Protein AF-0000000066304711 (afdb_homodimer)

Sequence (442 aa):
MTLNDKYPFTDEDQAIINSYKAVVDGVSALIGEHCEIVLHSLENIEHSAICIANGHNTNRQVGSPITDLALRSLRNMQSESVSKPYFTRAKGSVLMKSVTIAIRNKTQRIIGLLCININLDVPVSQFLQCFMLTEHTNETSSVNFANSVEDLVAQTIEKTIEEVNADRAVANNTKNRQIVLSLYEKGIFDIKDAINLVAERLDISRHTVYLYIRQIKQEQEMTLNDKYPFTDEDQAIINSYKAVVDGVSALIGEHCEIVLHSLENIEHSAICIANGHNTNRQVGSPITDLALRSLRNMQSESVSKPYFTRAKGSVLMKSVTIAIRNKTQRIIGLLCININLDVPVSQFLQCFMLTEHTNETSSVNFANSVEDLVAQTIEKTIEEVNADRAVANNTKNRQIVLSLYEKGIFDIKDAINLVAERLDISRHTVYLYIRQIKQEQE

Solvent-accessible surface area (backbone atoms only — not comparable to full-atom values): 23685 Å² total; per-residue (Å²): 120,49,63,73,54,91,65,76,78,48,71,61,50,50,32,41,57,58,32,47,52,30,53,38,52,32,53,28,63,50,61,23,79,51,28,28,27,39,36,28,39,47,85,38,51,56,46,8,24,69,42,66,28,43,31,76,83,78,67,53,51,70,44,36,27,62,32,54,55,57,42,23,48,59,61,68,37,77,86,50,38,46,52,74,64,43,37,32,29,46,88,79,66,43,39,27,46,30,30,44,23,43,32,36,48,83,86,66,46,74,50,28,36,40,36,41,35,36,54,65,73,55,59,66,68,67,59,50,51,58,74,50,84,44,84,90,53,65,64,65,40,78,49,54,84,42,91,31,50,68,50,38,51,52,49,49,51,53,51,42,48,51,54,54,70,67,35,83,85,54,52,82,92,45,42,68,55,52,41,50,51,53,40,51,64,39,34,46,68,29,39,88,67,34,58,58,53,52,19,59,76,69,70,50,52,59,65,56,54,51,50,48,52,51,51,51,54,61,69,73,102,121,48,62,74,54,89,65,76,78,48,72,61,52,48,32,40,59,58,33,47,53,30,51,37,54,32,52,27,63,51,59,23,79,52,30,26,27,39,35,28,39,48,85,38,51,56,47,8,25,71,40,65,30,44,32,76,84,78,67,53,52,70,46,34,28,60,33,57,54,58,41,23,47,58,62,68,39,75,87,51,37,46,52,73,64,44,36,32,29,43,89,79,66,42,39,26,46,29,32,44,24,41,32,36,47,83,87,67,46,73,49,28,37,42,36,41,34,36,55,65,74,55,59,65,68,67,61,50,51,58,75,50,84,43,84,89,53,66,64,65,41,76,50,54,84,43,90,30,48,69,49,39,53,52,51,50,50,53,51,43,49,52,53,54,71,68,34,83,87,54,51,82,92,45,41,67,54,52,41,51,50,52,39,52,65,40,34,47,67,28,40,87,66,34,57,59,53,51,17,60,75,69,71,48,51,57,66,54,54,51,50,48,52,52,51,52,52,59,69,74,104

pLDDT: mean 91.33, std 10.25, range [40.12, 98.81]

InterPro domains:
  IPR013559 YheO-like [PF08348] (12-132)
  IPR039445 Transcriptional regulator DauR-like, HTH domain [PF13309] (157-214)
  IPR039446 Transcriptional regulator DauR-like [PTHR35568] (5-220)

Organism: Haemophilus influenzae (strain ATCC 51907 / DSM 11121 / KW20 / Rd) (NCBI:txid71421)

Structure (mmCIF, N/CA/C/O backbone):
data_AF-0000000066304711-model_v1
#
loop_
_entity.id
_entity.type
_entity.pdbx_description
1 polymer 'Uncharacterized protein HI_0575'
#
loop_
_atom_site.group_PDB
_atom_site.id
_atom_site.type_symbol
_atom_site.label_atom_id
_atom_site.label_alt_id
_atom_site.label_comp_id
_atom_site.label_asym_id
_atom_site.label_entity_id
_atom_site.label_seq_id
_atom_site.pdbx_PDB_ins_code
_atom_site.Cartn_x
_atom_site.Cartn_y
_atom_site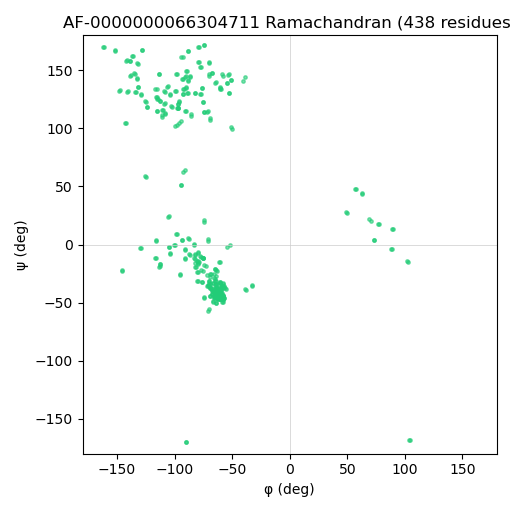.Cartn_z
_atom_site.occupancy
_atom_site.B_iso_or_equiv
_atom_site.auth_seq_id
_atom_site.auth_comp_id
_atom_site.auth_asym_id
_atom_site.auth_atom_id
_atom_site.pdbx_PDB_model_num
ATOM 1 N N . MET A 1 1 ? 13.43 -17.406 -15.805 1 40.12 1 MET A N 1
ATOM 2 C CA . MET A 1 1 ? 14.266 -16.828 -14.766 1 40.12 1 MET A CA 1
ATOM 3 C C . MET A 1 1 ? 14.141 -17.594 -13.461 1 40.12 1 MET A C 1
ATOM 5 O O . MET A 1 1 ? 13.031 -17.891 -13.008 1 40.12 1 MET A O 1
ATOM 9 N N . THR A 1 2 ? 15.047 -18.484 -13.195 1 49.84 2 THR A N 1
ATOM 10 C CA . THR A 1 2 ? 15.008 -19.234 -11.938 1 49.84 2 THR A CA 1
ATOM 11 C C . THR A 1 2 ? 14.883 -18.266 -10.75 1 49.84 2 THR A C 1
ATOM 13 O O . THR A 1 2 ? 15.602 -17.266 -10.68 1 49.84 2 THR A O 1
ATOM 16 N N . LEU A 1 3 ? 13.656 -18.109 -10.195 1 54.16 3 LEU A N 1
ATOM 17 C CA . LEU A 1 3 ? 13.414 -17.281 -9.016 1 54.16 3 LEU A CA 1
ATOM 18 C C . LEU A 1 3 ? 14.609 -17.312 -8.07 1 54.16 3 LEU A C 1
ATOM 20 O O . LEU A 1 3 ? 14.805 -16.391 -7.277 1 54.16 3 LEU A O 1
ATOM 24 N N . ASN A 1 4 ? 15.234 -18.484 -8.016 1 50.94 4 ASN A N 1
ATOM 25 C CA . ASN A 1 4 ? 16.422 -18.516 -7.168 1 50.94 4 ASN A CA 1
ATOM 26 C C . ASN A 1 4 ? 17.609 -17.797 -7.828 1 50.94 4 ASN A C 1
ATOM 28 O O . ASN A 1 4 ? 18.594 -18.438 -8.188 1 50.94 4 ASN A O 1
ATOM 32 N N . ASP A 1 5 ? 17.219 -16.953 -8.797 1 53.22 5 ASP A N 1
ATOM 33 C CA . ASP A 1 5 ? 18.344 -16.312 -9.461 1 53.22 5 ASP A CA 1
ATOM 34 C C . ASP A 1 5 ? 19.438 -15.953 -8.461 1 53.22 5 ASP A C 1
ATOM 36 O O . ASP A 1 5 ? 19.156 -15.625 -7.305 1 53.22 5 ASP A O 1
ATOM 40 N N . LYS A 1 6 ? 20.781 -16.062 -8.852 1 57.41 6 LYS A N 1
ATOM 41 C CA . LYS A 1 6 ? 22.188 -16 -8.5 1 57.41 6 LYS A CA 1
ATOM 42 C C . LYS A 1 6 ? 22.547 -14.664 -7.855 1 57.41 6 LYS A C 1
ATOM 44 O O . LYS A 1 6 ? 23.672 -14.477 -7.375 1 57.41 6 LYS A O 1
ATOM 49 N N . TYR A 1 7 ? 21.484 -13.719 -7.758 1 71.81 7 TYR A N 1
ATOM 50 C CA . TYR A 1 7 ? 22.109 -12.492 -7.27 1 71.81 7 TYR A CA 1
ATOM 51 C C . TYR A 1 7 ? 21.578 -12.125 -5.887 1 71.81 7 TYR A C 1
ATOM 53 O O . TYR A 1 7 ? 20.359 -11.977 -5.703 1 71.81 7 TYR A O 1
ATOM 61 N N . PRO A 1 8 ? 22.375 -12.164 -4.984 1 87.38 8 PRO A N 1
ATOM 62 C CA . PRO A 1 8 ? 22.016 -11.75 -3.627 1 87.38 8 PRO A CA 1
ATOM 63 C C . PRO A 1 8 ? 21.406 -10.352 -3.576 1 87.38 8 PRO A C 1
ATOM 65 O O . PRO A 1 8 ? 21.656 -9.531 -4.461 1 87.38 8 PRO A O 1
ATOM 68 N N . PHE A 1 9 ? 20.5 -10.133 -2.676 1 94.25 9 PHE A N 1
ATOM 69 C CA . PHE A 1 9 ? 19.906 -8.82 -2.486 1 94.25 9 PHE A CA 1
ATOM 70 C C . PHE A 1 9 ? 20.969 -7.797 -2.098 1 94.25 9 PHE A C 1
ATOM 72 O O . PHE A 1 9 ? 21.859 -8.094 -1.304 1 94.25 9 PHE A O 1
ATOM 79 N N . THR A 1 10 ? 20.875 -6.707 -2.752 1 94.5 10 THR A N 1
ATOM 80 C CA . THR A 1 10 ? 21.719 -5.578 -2.359 1 94.5 10 THR A CA 1
ATOM 81 C C . THR A 1 10 ? 21.125 -4.871 -1.142 1 94.5 10 THR A C 1
ATOM 83 O O . THR A 1 10 ? 20 -5.164 -0.725 1 94.5 10 THR A O 1
ATOM 86 N N . ASP A 1 11 ? 21.891 -3.957 -0.567 1 94.75 11 ASP A N 1
ATOM 87 C CA . ASP A 1 11 ? 21.391 -3.125 0.522 1 94.75 11 ASP A CA 1
ATOM 88 C C . ASP A 1 11 ? 20.188 -2.301 0.072 1 94.75 11 ASP A C 1
ATOM 90 O O . ASP A 1 11 ? 19.25 -2.078 0.849 1 94.75 11 ASP A O 1
ATOM 94 N N . GLU A 1 12 ? 20.297 -1.89 -1.133 1 95.94 12 GLU A N 1
ATOM 95 C CA . GLU A 1 12 ? 19.188 -1.127 -1.698 1 95.94 12 GLU A CA 1
ATOM 96 C C . GLU A 1 12 ? 17.922 -1.977 -1.786 1 95.94 12 GLU A C 1
ATOM 98 O O . GLU A 1 12 ? 16.828 -1.513 -1.444 1 95.94 12 GLU A O 1
ATOM 103 N N . ASP A 1 13 ? 18.109 -3.197 -2.236 1 97.5 13 ASP A N 1
ATOM 104 C CA . ASP A 1 13 ? 16.969 -4.109 -2.299 1 97.5 13 ASP A CA 1
ATOM 105 C C . ASP A 1 13 ? 16.344 -4.293 -0.923 1 97.5 13 ASP A C 1
ATOM 107 O O . ASP A 1 13 ? 15.109 -4.238 -0.786 1 97.5 13 ASP A O 1
ATOM 111 N N . GLN A 1 14 ? 17.203 -4.449 0.02 1 97 14 GLN A N 1
ATOM 112 C CA . GLN A 1 14 ? 16.75 -4.656 1.388 1 97 14 GLN A CA 1
ATOM 113 C C . GLN A 1 14 ? 16.016 -3.418 1.914 1 97 14 GLN A C 1
ATOM 115 O O . GLN A 1 14 ? 14.992 -3.531 2.582 1 97 14 GLN A O 1
ATOM 120 N N . ALA A 1 15 ? 16.547 -2.264 1.597 1 97.56 15 ALA A N 1
ATOM 121 C CA . ALA A 1 15 ? 15.938 -1.012 2.037 1 97.56 15 ALA A CA 1
ATOM 122 C C . ALA A 1 15 ? 14.555 -0.833 1.426 1 97.56 15 ALA A C 1
ATOM 124 O O . ALA A 1 15 ? 13.617 -0.399 2.105 1 97.56 15 ALA A O 1
ATOM 125 N N . ILE A 1 16 ? 14.453 -1.199 0.186 1 98.38 16 ILE A N 1
ATOM 126 C CA . ILE A 1 16 ? 13.172 -1.083 -0.502 1 98.38 16 ILE A CA 1
ATOM 127 C C . ILE A 1 16 ? 12.148 -2.004 0.156 1 98.38 16 ILE A C 1
ATOM 129 O O . ILE A 1 16 ? 11.07 -1.558 0.563 1 98.38 16 ILE A O 1
ATOM 133 N N . ILE A 1 17 ? 12.484 -3.227 0.343 1 98.25 17 ILE A N 1
ATOM 134 C CA . ILE A 1 17 ? 11.555 -4.211 0.887 1 98.25 17 ILE A CA 1
ATOM 135 C C . ILE A 1 17 ? 11.164 -3.816 2.309 1 98.25 17 ILE A C 1
ATOM 137 O O . ILE A 1 17 ? 9.984 -3.865 2.67 1 98.25 17 ILE A O 1
ATOM 141 N N . ASN A 1 18 ? 12.109 -3.387 3.08 1 97.88 18 ASN A N 1
ATOM 142 C CA . ASN A 1 18 ? 11.852 -3.031 4.469 1 97.88 18 ASN A CA 1
ATOM 143 C C . ASN A 1 18 ? 10.906 -1.84 4.578 1 97.88 18 ASN A C 1
ATOM 145 O O . ASN A 1 18 ? 10.109 -1.758 5.512 1 97.88 18 ASN A O 1
ATOM 149 N N . SER A 1 19 ? 11.008 -0.963 3.65 1 98.19 19 SER A N 1
ATOM 150 C CA . SER A 1 19 ? 10.148 0.217 3.684 1 98.19 19 SER A CA 1
ATOM 151 C C . SER A 1 19 ? 8.68 -0.163 3.525 1 98.19 19 SER A C 1
ATOM 153 O O . SER A 1 19 ? 7.797 0.565 3.979 1 98.19 19 SER A O 1
ATOM 155 N N . TYR A 1 20 ? 8.375 -1.339 2.963 1 98.75 20 TYR A N 1
ATOM 156 C CA . TYR A 1 20 ? 7.008 -1.757 2.668 1 98.75 20 TYR A CA 1
ATOM 157 C C . TYR A 1 20 ? 6.316 -2.279 3.92 1 98.75 20 TYR A C 1
ATOM 159 O O . TYR A 1 20 ? 5.098 -2.453 3.936 1 98.75 20 TYR A O 1
ATOM 167 N N . LYS A 1 21 ? 7.078 -2.551 4.973 1 98.5 21 LYS A N 1
ATOM 168 C CA . LYS A 1 21 ? 6.461 -3.01 6.215 1 98.5 21 LYS A CA 1
ATOM 169 C C . LYS A 1 21 ? 5.441 -1.994 6.727 1 98.5 21 LYS A C 1
ATOM 171 O O . LYS A 1 21 ? 4.402 -2.371 7.273 1 98.5 21 LYS A O 1
ATOM 176 N N . ALA A 1 22 ? 5.75 -0.772 6.48 1 98.12 22 ALA A N 1
ATOM 177 C CA . ALA A 1 22 ? 4.836 0.286 6.895 1 98.12 22 ALA A CA 1
ATOM 178 C C . ALA A 1 22 ? 3.527 0.217 6.109 1 98.12 22 ALA A C 1
ATOM 180 O O . ALA A 1 22 ? 2.463 0.55 6.637 1 98.12 22 ALA A O 1
ATOM 181 N N . VAL A 1 23 ? 3.576 -0.198 4.852 1 98.69 23 VAL A N 1
ATOM 182 C CA . VAL A 1 23 ? 2.379 -0.349 4.035 1 98.69 23 VAL A CA 1
ATOM 183 C C . VAL A 1 23 ? 1.493 -1.45 4.609 1 98.69 23 VAL A C 1
ATOM 185 O O . VAL A 1 23 ? 0.274 -1.289 4.707 1 98.69 23 VAL A O 1
ATOM 188 N N . VAL A 1 24 ? 2.109 -2.527 5.031 1 98.75 24 VAL A N 1
ATOM 189 C CA . VAL A 1 24 ? 1.38 -3.637 5.637 1 98.75 24 VAL A CA 1
ATOM 190 C C . VAL A 1 24 ? 0.596 -3.139 6.848 1 98.75 24 VAL A C 1
ATOM 192 O O . VAL A 1 24 ? -0.611 -3.369 6.953 1 98.75 24 VAL A O 1
ATOM 195 N N . ASP A 1 25 ? 1.233 -2.379 7.66 1 97.81 25 ASP A N 1
ATOM 196 C CA . ASP A 1 25 ? 0.61 -1.866 8.875 1 97.81 25 ASP A CA 1
ATOM 197 C C . ASP A 1 25 ? -0.479 -0.848 8.547 1 97.81 25 ASP A C 1
ATOM 199 O O . ASP A 1 25 ? -1.572 -0.895 9.109 1 97.81 25 ASP A O 1
ATOM 203 N N . GLY A 1 26 ? -0.168 0.021 7.652 1 97.88 26 GLY A N 1
ATOM 204 C CA . GLY A 1 26 ? -1.079 1.111 7.344 1 97.88 26 GLY A CA 1
ATOM 205 C C . GLY A 1 26 ? -2.371 0.646 6.699 1 97.88 26 GLY A C 1
ATOM 206 O O . GLY A 1 26 ? -3.459 1.043 7.121 1 97.88 26 GLY A O 1
ATOM 207 N N . VAL A 1 27 ? -2.246 -0.171 5.707 1 97.81 27 VAL A N 1
ATOM 208 C CA . VAL A 1 27 ? -3.426 -0.655 5 1 97.81 27 VAL A CA 1
ATOM 209 C C . VAL A 1 27 ? -4.277 -1.511 5.934 1 97.81 27 VAL A C 1
ATOM 211 O O . VAL A 1 27 ? -5.508 -1.413 5.93 1 97.81 27 VAL A O 1
ATOM 214 N N . SER A 1 28 ? -3.615 -2.33 6.703 1 97.06 28 SER A N 1
ATOM 215 C CA . SER A 1 28 ? -4.348 -3.15 7.66 1 97.06 28 SER A CA 1
ATOM 216 C C . SER A 1 28 ? -5.117 -2.287 8.656 1 97.06 28 SER A C 1
ATOM 218 O O . SER A 1 28 ? -6.254 -2.604 9.008 1 97.06 28 SER A O 1
ATOM 220 N N . ALA A 1 29 ? -4.473 -1.232 9.148 1 95.31 29 ALA A N 1
ATOM 221 C CA . ALA A 1 29 ? -5.129 -0.329 10.086 1 95.31 29 ALA A CA 1
ATOM 222 C C . ALA A 1 29 ? -6.344 0.34 9.445 1 95.31 29 ALA A C 1
ATOM 224 O O . ALA A 1 29 ? -7.379 0.513 10.086 1 95.31 29 ALA A O 1
ATOM 225 N N . LEU A 1 30 ? -6.25 0.676 8.219 1 96.12 30 LEU A N 1
ATOM 226 C CA . LEU A 1 30 ? -7.277 1.43 7.512 1 96.12 30 LEU A CA 1
ATOM 227 C C . LEU A 1 30 ? -8.484 0.546 7.199 1 96.12 30 LEU A C 1
ATOM 229 O O . LEU A 1 30 ? -9.625 0.962 7.391 1 96.12 30 LEU A O 1
ATOM 233 N N . ILE A 1 31 ? -8.211 -0.679 6.688 1 94.75 31 ILE A N 1
ATOM 234 C CA . ILE A 1 31 ? -9.281 -1.51 6.152 1 94.75 31 ILE A CA 1
ATOM 235 C C . ILE A 1 31 ? -9.773 -2.475 7.227 1 94.75 31 ILE A C 1
ATOM 237 O O . ILE A 1 31 ? -10.898 -2.965 7.156 1 94.75 31 ILE A O 1
ATOM 241 N N . GLY A 1 32 ? -8.883 -2.793 8.195 1 94.38 32 GLY A N 1
ATOM 242 C CA . GLY A 1 32 ? -9.352 -3.559 9.336 1 94.38 32 GLY A CA 1
ATOM 243 C C . GLY A 1 32 ? -8.945 -5.02 9.289 1 94.38 32 GLY A C 1
ATOM 244 O O . GLY A 1 32 ? -8.164 -5.422 8.422 1 94.38 32 GLY A O 1
ATOM 245 N N . GLU A 1 33 ? -9.516 -5.812 10.148 1 95.94 33 GLU A N 1
ATOM 246 C CA . GLU A 1 33 ? -9.047 -7.16 10.461 1 95.94 33 GLU A CA 1
ATOM 247 C C . GLU A 1 33 ? -9.398 -8.141 9.344 1 95.94 33 GLU A C 1
ATOM 249 O O . GLU A 1 33 ? -8.875 -9.25 9.297 1 95.94 33 GLU A O 1
ATOM 254 N N . HIS A 1 34 ? -10.203 -7.789 8.422 1 95.5 34 HIS A N 1
ATOM 255 C CA . HIS A 1 34 ? -10.617 -8.688 7.348 1 95.5 34 HIS A CA 1
ATOM 256 C C . HIS A 1 34 ? -9.812 -8.43 6.082 1 95.5 34 HIS A C 1
ATOM 258 O O . HIS A 1 34 ? -10.117 -8.992 5.023 1 95.5 34 HIS A O 1
ATOM 264 N N . CYS A 1 35 ? -8.859 -7.672 6.191 1 96.44 35 CYS A N 1
ATOM 265 C CA . CYS A 1 35 ? -7.895 -7.457 5.117 1 96.44 35 CYS A CA 1
ATOM 266 C C . CYS A 1 35 ? -6.535 -8.047 5.48 1 96.44 35 CYS A C 1
ATOM 268 O O . CYS A 1 35 ? -5.871 -7.562 6.398 1 96.44 35 CYS A O 1
ATOM 270 N N . GLU A 1 36 ? -6.18 -9.062 4.809 1 97.69 36 GLU A N 1
ATOM 271 C CA . GLU A 1 36 ? -4.871 -9.68 4.996 1 97.69 36 GLU A CA 1
ATOM 272 C C . GLU A 1 36 ? -3.846 -9.102 4.023 1 97.69 36 GLU A C 1
ATOM 274 O O . GLU A 1 36 ? -4.121 -8.961 2.83 1 97.69 36 GLU A O 1
ATOM 279 N N . ILE A 1 37 ? -2.721 -8.797 4.559 1 98.69 37 ILE A N 1
ATOM 280 C CA . ILE A 1 37 ? -1.632 -8.281 3.732 1 98.69 37 ILE A CA 1
ATOM 281 C C . ILE A 1 37 ? -0.355 -9.07 4.012 1 98.69 37 ILE A C 1
ATOM 283 O O . ILE A 1 37 ? 0.036 -9.242 5.172 1 98.69 37 ILE A O 1
ATOM 287 N N . VAL A 1 38 ? 0.274 -9.539 3.006 1 98.62 38 VAL A N 1
ATOM 288 C CA . VAL A 1 38 ? 1.502 -10.32 3.135 1 98.62 38 VAL A CA 1
ATOM 289 C C . VAL A 1 38 ? 2.604 -9.695 2.283 1 98.62 38 VAL A C 1
ATOM 291 O O . VAL A 1 38 ? 2.416 -9.461 1.085 1 98.62 38 VAL A O 1
ATOM 294 N N . LEU A 1 39 ? 3.688 -9.375 2.906 1 98.81 39 LEU A N 1
ATOM 295 C CA . LEU A 1 39 ? 4.887 -8.914 2.219 1 98.81 39 LEU A CA 1
ATOM 296 C C . LEU A 1 39 ? 5.879 -10.055 2.023 1 98.81 39 LEU A C 1
ATOM 298 O O . LEU A 1 39 ? 6.355 -10.641 2.996 1 98.81 39 LEU A O 1
ATOM 302 N N . HIS A 1 40 ? 6.137 -10.359 0.767 1 98.06 40 HIS A N 1
ATOM 303 C CA . HIS A 1 40 ? 7.078 -11.422 0.422 1 98.06 40 HIS A CA 1
ATOM 304 C C . HIS A 1 40 ? 8.406 -10.844 -0.046 1 98.06 40 HIS A C 1
ATOM 306 O O . HIS A 1 40 ? 8.445 -9.977 -0.917 1 98.06 40 HIS A O 1
ATOM 312 N N . SER A 1 41 ? 9.477 -11.32 0.53 1 97.69 41 SER A N 1
ATOM 313 C CA . SER A 1 41 ? 10.805 -11.133 -0.047 1 97.69 41 SER A CA 1
ATOM 314 C C . SER A 1 41 ? 11.195 -12.312 -0.937 1 97.69 41 SER A C 1
ATOM 316 O O . SER A 1 41 ? 11.102 -13.469 -0.521 1 97.69 41 SER A O 1
ATOM 318 N N . LEU A 1 42 ? 11.625 -12.016 -2.129 1 94.88 42 LEU A N 1
ATOM 319 C CA . LEU A 1 42 ? 11.977 -13.086 -3.053 1 94.88 42 LEU A CA 1
ATOM 320 C C . LEU A 1 42 ? 13.43 -13.508 -2.869 1 94.88 42 LEU A C 1
ATOM 322 O O . LEU A 1 42 ? 13.945 -14.32 -3.635 1 94.88 42 LEU A O 1
ATOM 326 N N . GLU A 1 43 ? 14.047 -12.922 -1.878 1 93.88 43 GLU A N 1
ATOM 327 C CA . GLU A 1 43 ? 15.383 -13.383 -1.515 1 93.88 43 GLU A CA 1
ATOM 328 C C . GLU A 1 43 ? 15.367 -14.852 -1.092 1 93.88 43 GLU A C 1
ATOM 330 O O . GLU A 1 43 ? 16.344 -15.57 -1.294 1 93.88 43 GLU A O 1
ATOM 335 N N . ASN A 1 44 ? 14.312 -15.25 -0.497 1 92.94 44 ASN A N 1
ATOM 336 C CA . ASN A 1 44 ? 14.094 -16.625 -0.066 1 92.94 44 ASN A CA 1
ATOM 337 C C . ASN A 1 44 ? 12.633 -17.047 -0.251 1 92.94 44 ASN A C 1
ATOM 339 O O . ASN A 1 44 ? 11.789 -16.75 0.588 1 92.94 44 ASN A O 1
ATOM 343 N N . ILE A 1 45 ? 12.32 -17.812 -1.202 1 91.81 45 ILE A N 1
ATOM 344 C CA . ILE A 1 45 ? 10.945 -18.156 -1.554 1 91.81 45 ILE A CA 1
ATOM 345 C C . ILE A 1 45 ? 10.383 -19.156 -0.554 1 91.81 45 ILE A C 1
ATOM 347 O O . ILE A 1 45 ? 9.164 -19.328 -0.437 1 91.81 45 ILE A O 1
ATOM 351 N N . GLU A 1 46 ? 11.328 -19.922 0.154 1 92.62 46 GLU A N 1
ATOM 352 C CA . GLU A 1 46 ? 10.93 -20.891 1.163 1 92.62 46 GLU A CA 1
ATOM 353 C C . GLU A 1 46 ? 10.359 -20.203 2.402 1 92.62 46 GLU A C 1
ATOM 355 O O . GLU A 1 46 ? 9.5 -20.766 3.086 1 92.62 46 GLU A O 1
ATOM 360 N N . HIS A 1 47 ? 10.961 -19.125 2.684 1 95.88 47 HIS A N 1
ATOM 361 C CA . HIS A 1 47 ? 10.523 -18.297 3.795 1 95.88 47 HIS A CA 1
ATOM 362 C C . HIS A 1 47 ? 10.242 -16.859 3.338 1 95.88 47 HIS A C 1
ATOM 364 O O . HIS A 1 47 ? 10.766 -15.906 3.924 1 95.88 47 HIS A O 1
ATOM 370 N N . SER A 1 48 ? 9.305 -16.812 2.371 1 96.56 48 SER A N 1
ATOM 371 C CA . SER A 1 48 ? 9.18 -15.562 1.633 1 96.56 48 SER A CA 1
ATOM 372 C C . SER A 1 48 ? 8.367 -14.539 2.418 1 96.56 48 SER A C 1
ATOM 374 O O . SER A 1 48 ? 8.578 -13.336 2.277 1 96.56 48 SER A O 1
ATOM 376 N N . ALA A 1 49 ? 7.379 -14.969 3.258 1 98.31 49 ALA A N 1
ATOM 377 C CA . ALA A 1 49 ? 6.57 -14.023 4.023 1 98.31 49 ALA A CA 1
ATOM 378 C C . ALA A 1 49 ? 7.391 -13.383 5.137 1 98.31 49 ALA A C 1
ATOM 380 O O . ALA A 1 49 ? 7.781 -14.055 6.098 1 98.31 49 ALA A O 1
ATOM 381 N N . ILE A 1 50 ? 7.617 -12.117 5.07 1 98.56 50 ILE A N 1
ATOM 382 C CA . ILE A 1 50 ? 8.5 -11.492 6.047 1 98.56 50 ILE A CA 1
ATOM 383 C C . ILE A 1 50 ? 7.707 -10.539 6.934 1 98.56 50 ILE A C 1
ATOM 385 O O . ILE A 1 50 ? 8.195 -10.094 7.977 1 98.56 50 ILE A O 1
ATOM 389 N N . CYS A 1 51 ? 6.578 -10.125 6.531 1 98.69 51 CYS A N 1
ATOM 390 C CA . CYS A 1 51 ? 5.652 -9.281 7.281 1 98.69 51 CYS A CA 1
ATOM 391 C C . CYS A 1 51 ? 4.207 -9.609 6.922 1 98.69 51 CYS A C 1
ATOM 393 O O . CYS A 1 51 ? 3.879 -9.781 5.75 1 98.69 51 CYS A O 1
ATOM 395 N N . ILE A 1 52 ? 3.371 -9.766 7.949 1 98.62 52 ILE A N 1
ATOM 396 C CA . ILE A 1 52 ? 1.982 -10.141 7.707 1 98.62 52 ILE A CA 1
ATOM 397 C C . ILE A 1 52 ? 1.069 -9.391 8.672 1 98.62 52 ILE A C 1
ATOM 399 O O . ILE A 1 52 ? 1.381 -9.266 9.859 1 98.62 52 ILE A O 1
ATOM 403 N N . ALA A 1 53 ? 0.053 -8.812 8.125 1 98.5 53 ALA A N 1
ATOM 404 C CA . ALA A 1 53 ? -1.066 -8.328 8.922 1 98.5 53 ALA A CA 1
ATOM 405 C C . ALA A 1 53 ? -2.307 -9.188 8.719 1 98.5 53 ALA A C 1
ATOM 407 O O . ALA A 1 53 ? -2.623 -9.578 7.59 1 98.5 53 ALA A O 1
ATOM 408 N N . ASN A 1 54 ? -2.957 -9.602 9.844 1 97.44 54 ASN A N 1
ATOM 409 C CA . ASN A 1 54 ? -4.203 -10.359 9.836 1 97.44 54 ASN A CA 1
ATOM 410 C C . ASN A 1 54 ? -4.027 -11.727 9.172 1 97.44 54 ASN A C 1
ATOM 412 O O . ASN A 1 54 ? -4.863 -12.141 8.367 1 97.44 54 ASN A O 1
ATOM 416 N N . GLY A 1 55 ? -2.969 -12.352 9.523 1 96.38 55 GLY A N 1
ATOM 417 C CA . GLY A 1 55 ? -2.65 -13.664 8.977 1 96.38 55 GLY A CA 1
ATOM 418 C C . GLY A 1 55 ? -3.697 -14.711 9.297 1 96.38 55 GLY A C 1
ATOM 419 O O . GLY A 1 55 ? -3.75 -15.758 8.656 1 96.38 55 GLY A O 1
ATOM 420 N N . HIS A 1 56 ? -4.578 -14.43 10.25 1 94.56 56 HIS A N 1
ATOM 421 C CA . HIS A 1 56 ? -5.602 -15.375 10.68 1 94.56 56 HIS A CA 1
ATOM 422 C C . HIS A 1 56 ? -6.574 -15.688 9.547 1 94.56 56 HIS A C 1
ATOM 424 O O . HIS A 1 56 ? -7.25 -16.719 9.57 1 94.56 56 HIS A O 1
ATOM 430 N N . ASN A 1 57 ? -6.719 -14.859 8.562 1 94.5 57 ASN A N 1
ATOM 431 C CA . ASN A 1 57 ? -7.641 -15.086 7.457 1 94.5 57 ASN A CA 1
ATOM 432 C C . ASN A 1 57 ? -7.234 -16.312 6.633 1 94.5 57 ASN A C 1
ATOM 434 O O . ASN A 1 57 ? -8.086 -16.953 6.016 1 94.5 57 ASN A O 1
ATOM 438 N N . THR A 1 58 ? -5.934 -16.641 6.57 1 93.62 58 THR A N 1
ATOM 439 C CA . THR A 1 58 ? -5.445 -17.781 5.801 1 93.62 58 THR A CA 1
ATOM 440 C C . THR A 1 58 ? -4.543 -18.672 6.656 1 93.62 58 THR A C 1
ATOM 442 O O . THR A 1 58 ? -4.008 -19.672 6.172 1 93.62 58 THR A O 1
ATOM 445 N N . ASN A 1 59 ? -4.301 -18.25 7.902 1 92.94 59 ASN A N 1
ATOM 446 C CA . ASN A 1 59 ? -3.445 -18.938 8.859 1 92.94 59 ASN A CA 1
ATOM 447 C C . ASN A 1 59 ? -1.977 -18.875 8.445 1 92.94 59 ASN A C 1
ATOM 449 O O . ASN A 1 59 ? -1.198 -19.781 8.766 1 92.94 59 ASN A O 1
ATOM 453 N N . ARG A 1 60 ? -1.62 -17.969 7.676 1 94.81 60 ARG A N 1
ATOM 454 C CA . ARG A 1 60 ? -0.217 -17.734 7.348 1 94.81 60 ARG A CA 1
ATOM 455 C C . ARG A 1 60 ? 0.497 -17 8.477 1 94.81 60 ARG A C 1
ATOM 457 O O . ARG A 1 60 ? -0.137 -16.297 9.258 1 94.81 60 ARG A O 1
ATOM 464 N N . GLN A 1 61 ? 1.801 -17.234 8.539 1 97.12 61 GLN A N 1
ATOM 465 C CA . GLN A 1 61 ? 2.68 -16.562 9.484 1 97.12 61 GLN A CA 1
ATOM 466 C C . GLN A 1 61 ? 3.984 -16.141 8.82 1 97.12 61 GLN A C 1
ATOM 468 O O . GLN A 1 61 ? 4.312 -16.609 7.727 1 97.12 61 GLN A O 1
ATOM 473 N N . VAL A 1 62 ? 4.68 -15.227 9.469 1 98.12 62 VAL A N 1
ATOM 474 C CA . VAL A 1 62 ? 6.008 -14.867 8.977 1 98.12 62 VAL A CA 1
ATOM 475 C C . VAL A 1 62 ? 6.855 -16.125 8.812 1 98.12 62 VAL A C 1
ATOM 477 O O . VAL A 1 62 ? 6.855 -17 9.68 1 98.12 62 VAL A O 1
ATOM 480 N N . GLY A 1 63 ? 7.461 -16.25 7.688 1 97.38 63 GLY A N 1
ATOM 481 C CA . GLY A 1 63 ? 8.234 -17.438 7.367 1 97.38 63 GLY A CA 1
ATOM 482 C C . GLY A 1 63 ? 7.496 -18.391 6.445 1 97.38 63 GLY A C 1
ATOM 483 O O . GLY A 1 63 ? 8.102 -19.312 5.895 1 97.38 63 GLY A O 1
ATOM 484 N N . SER A 1 64 ? 6.184 -18.203 6.289 1 96.69 64 SER A N 1
ATOM 485 C CA . SER A 1 64 ? 5.438 -19.047 5.355 1 96.69 64 SER A CA 1
ATOM 486 C C . SER A 1 64 ? 5.996 -18.938 3.943 1 96.69 64 SER A C 1
ATOM 488 O O . SER A 1 64 ? 6.461 -17.875 3.535 1 96.69 64 SER A O 1
ATOM 490 N N . PRO A 1 65 ? 5.941 -20.047 3.174 1 95.94 65 PRO A N 1
ATOM 491 C CA . PRO A 1 65 ? 6.441 -20.016 1.796 1 95.94 65 PRO A CA 1
ATOM 492 C C . PRO A 1 65 ? 5.496 -19.281 0.843 1 95.94 65 PRO A C 1
ATOM 494 O O . PRO A 1 65 ? 4.371 -18.953 1.22 1 95.94 65 PRO A O 1
ATOM 497 N N . ILE A 1 66 ? 5.961 -19.078 -0.35 1 94.75 66 ILE A N 1
ATOM 498 C CA . ILE A 1 66 ? 5.152 -18.5 -1.417 1 94.75 66 ILE A CA 1
ATOM 499 C C . ILE A 1 66 ? 4.051 -19.469 -1.822 1 94.75 66 ILE A C 1
ATOM 501 O O . ILE A 1 66 ? 4.203 -20.688 -1.677 1 94.75 66 ILE A O 1
ATOM 505 N N . THR A 1 67 ? 2.959 -18.984 -2.213 1 93.81 67 THR A N 1
ATOM 506 C CA . THR A 1 67 ? 1.854 -19.812 -2.678 1 93.81 67 THR A CA 1
ATOM 507 C C . THR A 1 67 ? 1.97 -20.078 -4.176 1 93.81 67 THR A C 1
ATOM 509 O O . THR A 1 67 ? 2.75 -19.422 -4.871 1 93.81 67 THR A O 1
ATOM 512 N N . ASP A 1 68 ? 1.168 -21.062 -4.621 1 92.06 68 ASP A N 1
ATOM 513 C CA . ASP A 1 68 ? 1.117 -21.359 -6.051 1 92.06 68 ASP A CA 1
ATOM 514 C C . ASP A 1 68 ? 0.617 -20.156 -6.84 1 92.06 68 ASP A C 1
ATOM 516 O O . ASP A 1 68 ? 1.146 -19.844 -7.91 1 92.06 68 ASP A O 1
ATOM 520 N N . LEU A 1 69 ? -0.375 -19.438 -6.32 1 91 69 LEU A N 1
ATOM 521 C CA . LEU A 1 69 ? -0.933 -18.281 -7.012 1 91 69 LEU A CA 1
ATOM 522 C C . LEU A 1 69 ? 0.083 -17.141 -7.078 1 91 69 LEU A C 1
ATOM 524 O O . LEU A 1 69 ? 0.208 -16.484 -8.109 1 91 69 LEU A O 1
ATOM 528 N N . ALA A 1 70 ? 0.779 -16.906 -5.996 1 92.75 70 ALA A N 1
ATOM 529 C CA . ALA A 1 70 ? 1.818 -15.883 -5.996 1 92.75 70 ALA A CA 1
ATOM 530 C C . ALA A 1 70 ? 2.92 -16.219 -6.996 1 92.75 70 ALA A C 1
ATOM 532 O O . ALA A 1 70 ? 3.402 -15.336 -7.715 1 92.75 70 ALA A O 1
ATOM 533 N N . LEU A 1 71 ? 3.291 -17.453 -7.004 1 91.69 71 LEU A N 1
ATOM 534 C CA . LEU A 1 71 ? 4.309 -17.922 -7.945 1 91.69 71 LEU A CA 1
ATOM 535 C C . LEU A 1 71 ? 3.85 -17.719 -9.383 1 91.69 71 LEU A C 1
ATOM 537 O O . LEU A 1 71 ? 4.617 -17.25 -10.227 1 91.69 71 LEU A O 1
ATOM 541 N N . ARG A 1 72 ? 2.662 -18.062 -9.664 1 90.06 72 ARG A N 1
ATOM 542 C CA . ARG A 1 72 ? 2.088 -17.859 -10.992 1 90.06 72 ARG A CA 1
ATOM 543 C C . ARG A 1 72 ? 2.049 -16.391 -11.359 1 90.06 72 ARG A C 1
ATOM 545 O O . ARG A 1 72 ? 2.357 -16.016 -12.5 1 90.06 72 ARG A O 1
ATOM 552 N N . SER A 1 73 ? 1.662 -15.547 -10.391 1 90 73 SER A N 1
ATOM 553 C CA . SER A 1 73 ? 1.626 -14.109 -10.617 1 90 73 SER A CA 1
ATOM 554 C C . SER A 1 73 ? 3.002 -13.57 -11 1 90 73 SER A C 1
ATOM 556 O O . SER A 1 73 ? 3.125 -12.742 -11.898 1 90 73 SER A O 1
ATOM 558 N N . LEU A 1 74 ? 3.977 -14.07 -10.328 1 89.19 74 LEU A N 1
ATOM 559 C CA . LEU A 1 74 ? 5.355 -13.656 -10.586 1 89.19 74 LEU A CA 1
ATOM 560 C C . LEU A 1 74 ? 5.754 -13.953 -12.023 1 89.19 74 LEU A C 1
ATOM 562 O O . LEU A 1 74 ? 6.387 -13.125 -12.68 1 89.19 74 LEU A O 1
ATOM 566 N N . ARG A 1 75 ? 5.316 -15.062 -12.484 1 85.25 75 ARG A N 1
ATOM 567 C CA . ARG A 1 75 ? 5.656 -15.492 -13.836 1 85.25 75 ARG A CA 1
ATOM 568 C C . ARG A 1 75 ? 4.953 -14.625 -14.875 1 85.25 75 ARG A C 1
ATOM 570 O O . ARG A 1 75 ? 5.523 -14.328 -15.93 1 85.25 75 ARG A O 1
ATOM 577 N N . ASN A 1 76 ? 3.824 -14.188 -14.492 1 86.31 76 ASN A N 1
ATOM 578 C CA . ASN A 1 76 ? 3.004 -13.469 -15.461 1 86.31 76 ASN A CA 1
ATOM 579 C C . ASN A 1 76 ? 3.279 -11.969 -15.422 1 86.31 76 ASN A C 1
ATOM 581 O O . ASN A 1 76 ? 2.848 -11.234 -16.312 1 86.31 76 ASN A O 1
ATOM 585 N N . MET A 1 77 ? 3.992 -11.523 -14.422 1 86.62 77 MET A N 1
ATOM 586 C CA . MET A 1 77 ? 4.234 -10.094 -14.25 1 86.62 77 MET A CA 1
ATOM 587 C C . MET A 1 77 ? 5.531 -9.672 -14.93 1 86.62 77 MET A C 1
ATOM 589 O O . MET A 1 77 ? 6.453 -9.195 -14.273 1 86.62 77 MET A O 1
ATOM 593 N N . GLN A 1 78 ? 5.648 -9.797 -16.141 1 77.5 78 GLN A N 1
ATOM 594 C CA . GLN A 1 78 ? 6.855 -9.391 -16.844 1 77.5 78 GLN A CA 1
ATOM 595 C C . GLN A 1 78 ? 6.992 -7.871 -16.875 1 77.5 78 GLN A C 1
ATOM 597 O O . GLN A 1 78 ? 7.875 -7.312 -16.219 1 77.5 78 GLN A O 1
ATOM 602 N N . SER A 1 79 ? 6.07 -7.152 -17.344 1 82.5 79 SER A N 1
ATOM 603 C CA . SER A 1 79 ? 6.168 -5.699 -17.422 1 82.5 79 SER A CA 1
ATOM 604 C C . SER A 1 79 ? 5.172 -5.027 -16.484 1 82.5 79 SER A C 1
ATOM 606 O O . SER A 1 79 ? 5.375 -3.885 -16.062 1 82.5 79 SER A O 1
ATOM 608 N N . GLU A 1 80 ? 4.227 -5.773 -16.062 1 90.75 80 GLU A N 1
ATOM 609 C CA . GLU A 1 80 ? 3.223 -5.195 -15.172 1 90.75 80 GLU A CA 1
ATOM 610 C C . GLU A 1 80 ? 3.627 -5.352 -13.703 1 90.75 80 GLU A C 1
ATOM 612 O O . GLU A 1 80 ? 4.254 -6.344 -13.328 1 90.75 80 GLU A O 1
ATOM 617 N N . SER A 1 81 ? 3.262 -4.316 -12.961 1 94.31 81 SER A N 1
ATOM 618 C CA . SER A 1 81 ? 3.637 -4.375 -11.555 1 94.31 81 SER A CA 1
ATOM 619 C C . SER A 1 81 ? 2.438 -4.719 -10.68 1 94.31 81 SER A C 1
ATOM 621 O O . SER A 1 81 ? 2.588 -4.969 -9.477 1 94.31 81 SER A O 1
ATOM 623 N N . VAL A 1 82 ? 1.297 -4.746 -11.289 1 96.38 82 VAL A N 1
ATOM 624 C CA . VAL A 1 82 ? 0.096 -5.02 -10.508 1 96.38 82 VAL A CA 1
ATOM 625 C C . VAL A 1 82 ? -0.777 -6.035 -11.234 1 96.38 82 VAL A C 1
ATOM 627 O O . VAL A 1 82 ? -0.988 -5.926 -12.445 1 96.38 82 VAL A O 1
ATOM 630 N N . SER A 1 83 ? -1.189 -7.012 -10.562 1 93.69 83 SER A N 1
ATOM 631 C CA . SER A 1 83 ? -2.162 -7.938 -11.141 1 93.69 83 SER A CA 1
ATOM 632 C C . SER A 1 83 ? -3.531 -7.281 -11.281 1 93.69 83 SER A C 1
ATOM 634 O O . SER A 1 83 ? -3.84 -6.32 -10.578 1 93.69 83 SER A O 1
ATOM 636 N N . LYS A 1 84 ? -4.332 -7.836 -12.219 1 91.19 84 LYS A N 1
ATOM 637 C CA . LYS A 1 84 ? -5.758 -7.539 -12.109 1 91.19 84 LYS A CA 1
ATOM 638 C C . LYS A 1 84 ? -6.344 -8.117 -10.828 1 91.19 84 LYS A C 1
ATOM 640 O O . LYS A 1 84 ? -5.93 -9.18 -10.367 1 91.19 84 LYS A O 1
ATOM 645 N N . PRO A 1 85 ? -7.242 -7.309 -10.195 1 93.75 85 PRO A N 1
ATOM 646 C CA . PRO A 1 85 ? -7.918 -7.938 -9.062 1 93.75 85 PRO A CA 1
ATOM 647 C C . PRO A 1 85 ? -8.531 -9.289 -9.414 1 93.75 85 PRO A C 1
ATOM 649 O O . PRO A 1 85 ? -9.047 -9.469 -10.516 1 93.75 85 PRO A O 1
ATOM 652 N N . TYR A 1 86 ? -8.43 -10.172 -8.5 1 91.44 86 TYR A N 1
ATOM 653 C CA . TYR A 1 86 ? -8.922 -11.523 -8.742 1 91.44 86 TYR A CA 1
ATOM 654 C C . TYR A 1 86 ? -9.578 -12.094 -7.496 1 91.44 86 TYR A C 1
ATOM 656 O O . TYR A 1 86 ? -9.352 -11.609 -6.387 1 91.44 86 TYR A O 1
ATOM 664 N N . PHE A 1 87 ? -10.414 -13.07 -7.715 1 92.44 87 PHE A N 1
ATOM 665 C CA . PHE A 1 87 ? -11.125 -13.734 -6.621 1 92.44 87 PHE A CA 1
ATOM 666 C C . PHE A 1 87 ? -10.555 -15.125 -6.375 1 92.44 87 PHE A C 1
ATOM 668 O O . PHE A 1 87 ? -10.234 -15.844 -7.32 1 92.44 87 PHE A O 1
ATOM 675 N N . THR A 1 88 ? -10.391 -15.375 -5.105 1 89.94 88 THR A N 1
ATOM 676 C CA . THR A 1 88 ? -9.875 -16.688 -4.734 1 89.94 88 THR A CA 1
ATOM 677 C C . THR A 1 88 ? -10.719 -17.297 -3.619 1 89.94 88 THR A C 1
ATOM 679 O O . THR A 1 88 ? -11.453 -16.594 -2.932 1 89.94 88 THR A O 1
ATOM 682 N N . ARG A 1 89 ? -10.609 -18.609 -3.643 1 88.25 89 ARG A N 1
ATOM 683 C CA . ARG A 1 89 ? -11.133 -19.344 -2.494 1 88.25 89 ARG A CA 1
ATOM 684 C C . ARG A 1 89 ? -10 -19.953 -1.68 1 88.25 89 ARG A C 1
ATOM 686 O O . ARG A 1 89 ? -9.258 -20.797 -2.186 1 88.25 89 ARG A O 1
ATOM 693 N N . ALA A 1 90 ? -9.93 -19.469 -0.509 1 82.19 90 ALA A N 1
ATOM 694 C CA . ALA A 1 90 ? -8.922 -20 0.412 1 82.19 90 ALA A CA 1
ATOM 695 C C . ALA A 1 90 ? -9.477 -21.172 1.213 1 82.19 90 ALA A C 1
ATOM 697 O O . ALA A 1 90 ? -10.602 -21.125 1.706 1 82.19 90 ALA A O 1
ATOM 698 N N . LYS A 1 91 ? -8.688 -22.219 1.317 1 74.62 91 LYS A N 1
ATOM 699 C CA . LYS A 1 91 ? -9.023 -23.422 2.07 1 74.62 91 LYS A CA 1
ATOM 700 C C . LYS A 1 91 ? -10.414 -23.922 1.708 1 74.62 91 LYS A C 1
ATOM 702 O O . LYS A 1 91 ? -11.195 -24.297 2.588 1 74.62 91 LYS A O 1
ATOM 707 N N . GLY A 1 92 ? -10.758 -23.656 0.649 1 68.94 92 GLY A N 1
ATOM 708 C CA . GLY A 1 92 ? -11.938 -24.25 0.038 1 68.94 92 GLY A CA 1
ATOM 709 C C . GLY A 1 92 ? -13.211 -23.484 0.336 1 68.94 92 GLY A C 1
ATOM 710 O O . GLY A 1 92 ? -14.242 -23.703 -0.298 1 68.94 92 GLY A O 1
ATOM 711 N N . SER A 1 93 ? -13.172 -22.469 1.118 1 79.06 93 SER A N 1
ATOM 712 C CA . SER A 1 93 ? -14.516 -21.953 1.364 1 79.06 93 SER A CA 1
ATOM 713 C C . SER A 1 93 ? -14.508 -20.438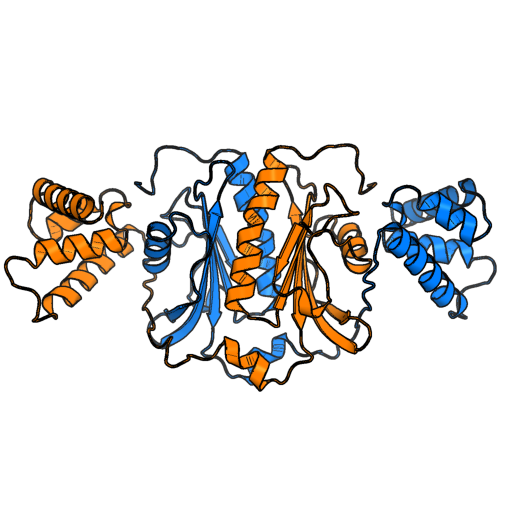 1.509 1 79.06 93 SER A C 1
ATOM 715 O O . SER A 1 93 ? -15.523 -19.781 1.248 1 79.06 93 SER A O 1
ATOM 717 N N . VAL A 1 94 ? -13.398 -19.938 1.843 1 88.62 94 VAL A N 1
ATOM 718 C CA . VAL A 1 94 ? -13.406 -18.516 2.168 1 88.62 94 VAL A CA 1
ATOM 719 C C . VAL A 1 94 ? -13.141 -17.703 0.906 1 88.62 94 VAL A C 1
ATOM 721 O O . VAL A 1 94 ? -12.039 -17.75 0.346 1 88.62 94 VAL A O 1
ATOM 724 N N . LEU A 1 95 ? -14.156 -16.938 0.514 1 91.69 95 LEU A N 1
ATOM 725 C CA . LEU A 1 95 ? -14.039 -16.094 -0.664 1 91.69 95 LEU A CA 1
ATOM 726 C C . LEU A 1 95 ? -13.234 -14.836 -0.344 1 91.69 95 LEU A C 1
ATOM 728 O O . LEU A 1 95 ? -13.5 -14.164 0.655 1 91.69 95 LEU A O 1
ATOM 732 N N . MET A 1 96 ? -12.25 -14.586 -1.197 1 94.06 96 MET A N 1
ATOM 733 C CA . MET A 1 96 ? -11.422 -13.398 -1.027 1 94.06 96 MET A CA 1
ATOM 734 C C . MET A 1 96 ? -11.258 -12.656 -2.348 1 94.06 96 MET A C 1
ATOM 736 O O . MET A 1 96 ? -11.25 -13.266 -3.416 1 94.06 96 MET A O 1
ATOM 740 N N . LYS A 1 97 ? -11.25 -11.359 -2.301 1 95.25 97 LYS A N 1
ATOM 741 C CA . LYS A 1 97 ? -10.781 -10.523 -3.402 1 95.25 97 LYS A CA 1
ATOM 742 C C . LYS A 1 97 ? -9.344 -10.062 -3.168 1 95.25 97 LYS A C 1
ATOM 744 O O . LYS A 1 97 ? -9.016 -9.57 -2.088 1 95.25 97 LYS A O 1
ATOM 749 N N . SER A 1 98 ? -8.523 -10.219 -4.219 1 95.5 98 SER A N 1
ATOM 750 C CA . SER A 1 98 ? -7.098 -10.039 -3.959 1 95.5 98 SER A CA 1
ATOM 751 C C . SER A 1 98 ? -6.422 -9.266 -5.086 1 95.5 98 SER A C 1
ATOM 753 O O . SER A 1 98 ? -6.977 -9.141 -6.18 1 95.5 98 SER A O 1
ATOM 755 N N . VAL A 1 99 ? -5.32 -8.695 -4.738 1 96.06 99 VAL A N 1
ATOM 756 C CA . VAL A 1 99 ? -4.395 -8.117 -5.703 1 96.06 99 VAL A CA 1
ATOM 757 C C . VAL A 1 99 ? -2.959 -8.461 -5.324 1 96.06 99 VAL A C 1
ATOM 759 O O . VAL A 1 99 ? -2.648 -8.633 -4.145 1 96.06 99 VAL A O 1
ATOM 762 N N . THR A 1 100 ? -2.119 -8.656 -6.309 1 97 100 THR A N 1
ATOM 763 C CA . THR A 1 100 ? -0.69 -8.875 -6.117 1 97 100 THR A CA 1
ATOM 764 C C . THR A 1 100 ? 0.118 -7.742 -6.738 1 97 100 THR A C 1
ATOM 766 O O . THR A 1 100 ? -0.091 -7.383 -7.898 1 97 100 THR A O 1
ATOM 769 N N . ILE A 1 101 ? 0.979 -7.172 -5.949 1 98.12 101 ILE A N 1
ATOM 770 C CA . ILE A 1 101 ? 1.798 -6.043 -6.371 1 98.12 101 ILE A CA 1
ATOM 771 C C . ILE A 1 101 ? 3.27 -6.449 -6.391 1 98.12 101 ILE A C 1
ATOM 773 O O . ILE A 1 101 ? 3.809 -6.902 -5.379 1 98.12 101 ILE A O 1
ATOM 777 N N . ALA A 1 102 ? 3.924 -6.254 -7.559 1 98 102 ALA A N 1
ATOM 778 C CA . ALA A 1 102 ? 5.352 -6.531 -7.676 1 98 102 ALA A CA 1
ATOM 779 C C . ALA A 1 102 ? 6.184 -5.359 -7.156 1 98 102 ALA A C 1
ATOM 781 O O . ALA A 1 102 ? 5.91 -4.203 -7.492 1 98 102 ALA A O 1
ATOM 782 N N . ILE A 1 103 ? 7.105 -5.66 -6.324 1 97.94 103 ILE A N 1
ATOM 783 C CA . ILE A 1 103 ? 8.062 -4.672 -5.844 1 97.94 103 ILE A CA 1
ATOM 784 C C . ILE A 1 103 ? 9.359 -4.77 -6.656 1 97.94 103 ILE A C 1
ATOM 786 O O . ILE A 1 103 ? 10.039 -5.797 -6.629 1 97.94 103 ILE A O 1
ATOM 790 N N . ARG A 1 104 ? 9.641 -3.691 -7.324 1 97.06 104 ARG A N 1
ATOM 791 C CA . ARG A 1 104 ? 10.789 -3.711 -8.227 1 97.06 104 ARG A CA 1
ATOM 792 C C . ARG A 1 104 ? 11.883 -2.77 -7.734 1 97.06 104 ARG A C 1
ATOM 794 O O . ARG A 1 104 ? 11.594 -1.729 -7.137 1 97.06 104 ARG A O 1
ATOM 801 N N . ASN A 1 105 ? 13.117 -3.141 -7.984 1 96.19 105 ASN A N 1
ATOM 802 C CA . ASN A 1 105 ? 14.242 -2.256 -7.695 1 96.19 105 ASN A CA 1
ATOM 803 C C . ASN A 1 105 ? 14.57 -1.363 -8.891 1 96.19 105 ASN A C 1
ATOM 805 O O . ASN A 1 105 ? 13.805 -1.286 -9.844 1 96.19 105 ASN A O 1
ATOM 809 N N . LYS A 1 106 ? 15.68 -0.679 -8.805 1 95.12 106 LYS A N 1
ATOM 810 C CA . LYS A 1 106 ? 16.047 0.332 -9.797 1 95.12 106 LYS A CA 1
ATOM 811 C C . LYS A 1 106 ? 16.266 -0.299 -11.172 1 95.12 106 LYS A C 1
ATOM 813 O O . LYS A 1 106 ? 16.078 0.356 -12.195 1 95.12 106 LYS A O 1
ATOM 818 N N . THR A 1 107 ? 16.641 -1.569 -11.25 1 94.12 107 THR A N 1
ATOM 819 C CA . THR A 1 107 ? 16.875 -2.244 -12.516 1 94.12 107 THR A CA 1
ATOM 820 C C . THR A 1 107 ? 15.625 -2.971 -12.992 1 94.12 107 THR A C 1
ATOM 822 O O . THR A 1 107 ? 15.688 -3.779 -13.922 1 94.12 107 THR A O 1
ATOM 825 N N . GLN A 1 108 ? 14.523 -2.854 -12.312 1 93.75 108 GLN A N 1
ATOM 826 C CA . GLN A 1 108 ? 13.203 -3.377 -12.664 1 93.75 108 GLN A CA 1
ATOM 827 C C . GLN A 1 108 ? 13.117 -4.875 -12.391 1 93.75 108 GLN A C 1
ATOM 829 O O . GLN A 1 108 ? 12.242 -5.559 -12.922 1 93.75 108 GLN A O 1
ATOM 834 N N . ARG A 1 109 ? 14.047 -5.289 -11.602 1 93.38 109 ARG A N 1
ATOM 835 C CA . ARG A 1 109 ? 13.953 -6.652 -11.094 1 93.38 109 ARG A CA 1
ATOM 836 C C . ARG A 1 109 ? 12.906 -6.758 -9.992 1 93.38 109 ARG A C 1
ATOM 838 O O . ARG A 1 109 ? 12.852 -5.91 -9.094 1 93.38 109 ARG A O 1
ATOM 845 N N . ILE A 1 110 ? 12.086 -7.805 -10.094 1 95.88 110 ILE A N 1
ATOM 846 C CA . ILE A 1 110 ? 11.141 -8.031 -9 1 95.88 110 ILE A CA 1
ATOM 847 C C . ILE A 1 110 ? 11.867 -8.609 -7.797 1 95.88 110 ILE A C 1
ATOM 849 O O . ILE A 1 110 ? 12.469 -9.688 -7.887 1 95.88 110 ILE A O 1
ATOM 853 N N . ILE A 1 111 ? 11.773 -7.934 -6.691 1 96.69 111 ILE A N 1
ATOM 854 C CA . ILE A 1 111 ? 12.516 -8.375 -5.52 1 96.69 111 ILE A CA 1
ATOM 855 C C . ILE A 1 111 ? 11.547 -8.773 -4.41 1 96.69 111 ILE A C 1
ATOM 857 O O . ILE A 1 111 ? 11.945 -9.391 -3.418 1 96.69 111 ILE A O 1
ATOM 861 N N . GLY A 1 112 ? 10.281 -8.453 -4.57 1 97.06 112 GLY A N 1
ATOM 862 C CA . GLY A 1 112 ? 9.258 -8.797 -3.592 1 97.06 112 GLY A CA 1
ATOM 863 C C . GLY A 1 112 ? 7.852 -8.727 -4.152 1 97.06 112 GLY A C 1
ATOM 864 O O . GLY A 1 112 ? 7.645 -8.266 -5.277 1 97.06 112 GLY A O 1
ATOM 865 N N . LEU A 1 113 ? 6.926 -9.219 -3.365 1 97.81 113 LEU A N 1
ATOM 866 C CA . LEU A 1 113 ? 5.5 -9.148 -3.67 1 97.81 113 LEU A CA 1
ATOM 867 C C . LEU A 1 113 ? 4.711 -8.641 -2.467 1 97.81 113 LEU A C 1
ATOM 869 O O . LEU A 1 113 ? 4.988 -9.031 -1.329 1 97.81 113 LEU A O 1
ATOM 873 N N . LEU A 1 114 ? 3.838 -7.777 -2.721 1 98.56 114 LEU A N 1
ATOM 874 C CA . LEU A 1 114 ? 2.826 -7.379 -1.749 1 98.56 114 LEU A CA 1
ATOM 875 C C . LEU A 1 114 ? 1.453 -7.91 -2.143 1 98.56 114 LEU A C 1
ATOM 877 O O . LEU A 1 114 ? 0.899 -7.516 -3.17 1 98.56 114 LEU A O 1
ATOM 881 N N . CYS A 1 115 ? 0.939 -8.797 -1.371 1 98 115 CYS A N 1
ATOM 882 C CA . CYS A 1 115 ? -0.356 -9.406 -1.65 1 98 115 CYS A CA 1
ATOM 883 C C . CYS A 1 115 ? -1.412 -8.922 -0.667 1 98 115 CYS A C 1
ATOM 885 O O . CYS A 1 115 ? -1.269 -9.094 0.544 1 98 115 CYS A O 1
ATOM 887 N N . ILE A 1 116 ? -2.402 -8.352 -1.154 1 98.19 116 ILE A N 1
ATOM 888 C CA . ILE A 1 116 ? -3.502 -7.852 -0.338 1 98.19 116 ILE A CA 1
ATOM 889 C C . ILE A 1 116 ? -4.766 -8.664 -0.615 1 98.19 116 ILE A C 1
ATOM 891 O O . ILE A 1 116 ? -5.188 -8.797 -1.767 1 98.19 116 ILE A O 1
ATOM 895 N N . ASN A 1 117 ? -5.312 -9.219 0.408 1 96.56 117 ASN A N 1
ATOM 896 C CA . ASN A 1 117 ? -6.473 -10.102 0.327 1 96.56 117 ASN A CA 1
ATOM 897 C C . ASN A 1 117 ? -7.613 -9.609 1.213 1 96.56 117 ASN A C 1
ATOM 899 O O . ASN A 1 117 ? -7.48 -9.562 2.438 1 96.56 117 ASN A O 1
ATOM 903 N N . ILE A 1 118 ? -8.719 -9.297 0.625 1 96.06 118 ILE A N 1
ATOM 904 C CA . ILE A 1 118 ? -9.898 -8.891 1.383 1 96.06 118 ILE A CA 1
ATOM 905 C C . ILE A 1 118 ? -10.828 -10.086 1.565 1 96.06 118 ILE A C 1
ATOM 907 O O . ILE A 1 118 ? -11.273 -10.695 0.586 1 96.06 118 ILE A O 1
ATOM 911 N N . ASN A 1 119 ? -11.102 -10.43 2.818 1 95.44 119 ASN A N 1
ATOM 912 C CA . ASN A 1 119 ? -12.023 -11.5 3.16 1 95.44 119 ASN A CA 1
ATOM 913 C C . ASN A 1 119 ? -13.477 -11.086 2.934 1 95.44 119 ASN A C 1
ATOM 915 O O . ASN A 1 119 ? -13.984 -10.203 3.617 1 95.44 119 ASN A O 1
ATOM 919 N N . LEU A 1 120 ? -14.156 -11.734 1.979 1 93.31 120 LEU A N 1
ATOM 920 C CA . LEU A 1 120 ? -15.523 -11.367 1.642 1 93.31 120 LEU A CA 1
ATOM 921 C C . LEU A 1 120 ? -16.531 -12.312 2.301 1 93.31 120 LEU A C 1
ATOM 923 O O . LEU A 1 120 ? -17.734 -12.172 2.119 1 93.31 120 LEU A O 1
ATOM 927 N N . ASP A 1 121 ? -15.953 -13.258 3.021 1 92.38 121 ASP A N 1
ATOM 928 C CA . ASP A 1 121 ? -16.812 -14.211 3.725 1 92.38 121 ASP A CA 1
ATOM 929 C C . ASP A 1 121 ? -17.062 -13.766 5.16 1 92.38 121 ASP A C 1
ATOM 931 O O . ASP A 1 121 ? -16.812 -14.516 6.105 1 92.38 121 ASP A O 1
ATOM 935 N N . VAL A 1 122 ? -17.484 -12.539 5.332 1 91.5 122 VAL A N 1
ATOM 936 C CA . VAL A 1 122 ? -17.812 -11.938 6.621 1 91.5 122 VAL A CA 1
ATOM 937 C C . VAL A 1 122 ? -19.141 -11.18 6.52 1 91.5 122 VAL A C 1
ATOM 939 O O . VAL A 1 122 ? -19.469 -10.648 5.461 1 91.5 122 VAL A O 1
ATOM 942 N N . PRO A 1 123 ? -19.922 -11.172 7.637 1 92.25 123 PRO A N 1
ATOM 943 C CA . PRO A 1 123 ? -21.141 -10.359 7.578 1 92.25 123 PRO A CA 1
ATOM 944 C C . PRO A 1 123 ? -20.875 -8.906 7.184 1 92.25 123 PRO A C 1
ATOM 946 O O . PRO A 1 123 ? -19.875 -8.32 7.633 1 92.25 123 PRO A O 1
ATOM 949 N N . VAL A 1 124 ? -21.766 -8.406 6.336 1 89.25 124 VAL A N 1
ATOM 950 C CA . VAL A 1 124 ? -21.594 -7.059 5.801 1 89.25 124 VAL A CA 1
ATOM 951 C C . VAL A 1 124 ? -21.453 -6.055 6.945 1 89.25 124 VAL A C 1
ATOM 953 O O . VAL A 1 124 ? -20.641 -5.133 6.879 1 89.25 124 VAL A O 1
ATOM 956 N N . SER A 1 125 ? -22.172 -6.238 7.977 1 89.75 125 SER A N 1
ATOM 957 C CA . SER A 1 125 ? -22.125 -5.332 9.117 1 89.75 125 SER A CA 1
ATOM 958 C C . SER A 1 125 ? -20.734 -5.34 9.773 1 89.75 125 SER A C 1
ATOM 960 O O . SER A 1 125 ? -20.234 -4.293 10.18 1 89.75 125 SER A O 1
ATOM 962 N N . GLN A 1 126 ? -20.141 -6.477 9.844 1 90 126 GLN A N 1
ATOM 963 C CA . GLN A 1 126 ? -18.812 -6.602 10.422 1 90 126 GLN A CA 1
ATOM 964 C C . GLN A 1 126 ? -17.75 -5.98 9.516 1 90 126 GLN A C 1
ATOM 966 O O . GLN A 1 126 ? -16.828 -5.32 9.992 1 90 126 GLN A O 1
ATOM 971 N N . PHE A 1 127 ? -18.047 -6.172 8.273 1 90.25 127 PHE A N 1
ATOM 972 C CA . PHE A 1 127 ? -17.109 -5.613 7.289 1 90.25 127 PHE A CA 1
ATOM 973 C C . PHE A 1 127 ? -17.141 -4.09 7.332 1 90.25 127 PHE A C 1
ATOM 975 O O . PHE A 1 127 ? -16.094 -3.447 7.328 1 90.25 127 PHE A O 1
ATOM 982 N N . LEU A 1 128 ? -18.297 -3.488 7.48 1 89.25 128 LEU A N 1
ATOM 983 C CA . LEU A 1 128 ? -18.469 -2.043 7.398 1 89.25 128 LEU A CA 1
ATOM 984 C C . LEU A 1 128 ? -18.125 -1.377 8.727 1 89.25 128 LEU A C 1
ATOM 986 O O . LEU A 1 128 ? -17.938 -0.158 8.781 1 89.25 128 LEU A O 1
ATOM 990 N N . GLN A 1 129 ? -17.969 -2.111 9.773 1 87.44 129 GLN A N 1
ATOM 991 C CA . GLN A 1 129 ? -17.719 -1.568 11.102 1 87.44 129 GLN A CA 1
ATOM 992 C C . GLN A 1 129 ? -16.422 -0.762 11.133 1 87.44 129 GLN A C 1
ATOM 994 O O . GLN A 1 129 ? -16.344 0.263 11.812 1 87.44 129 GLN A O 1
ATOM 999 N N . CYS A 1 130 ? -15.469 -1.135 10.352 1 84.75 130 CYS A N 1
ATOM 1000 C CA . CYS A 1 130 ? -14.164 -0.478 10.367 1 84.75 130 CYS A CA 1
ATOM 1001 C C . CYS A 1 130 ? -14.234 0.882 9.68 1 84.75 130 CYS A C 1
ATOM 1003 O O . CYS A 1 130 ? -13.344 1.715 9.859 1 84.75 130 CYS A O 1
ATOM 1005 N N . PHE A 1 131 ? -15.312 1.128 9.016 1 87.56 131 PHE A N 1
ATOM 1006 C CA . PHE A 1 131 ? -15.43 2.391 8.289 1 87.56 131 PHE A CA 1
ATOM 1007 C C . PHE A 1 131 ? -16.359 3.35 9.031 1 87.56 131 PHE A C 1
ATOM 1009 O O . PHE A 1 131 ? -16.562 4.484 8.586 1 87.56 131 PHE A O 1
ATOM 1016 N N . MET A 1 132 ? -16.906 2.9 10.109 1 81.25 132 MET A N 1
ATOM 1017 C CA . MET A 1 132 ? -17.875 3.715 10.844 1 81.25 132 MET A CA 1
ATOM 1018 C C . MET A 1 132 ? -17.172 4.605 11.867 1 81.25 132 MET A C 1
ATOM 1020 O O . MET A 1 132 ? -16.156 4.211 12.438 1 81.25 132 MET A O 1
ATOM 1024 N N . LEU A 1 133 ? -17.734 5.82 11.938 1 75.75 133 LEU A N 1
ATOM 1025 C CA . LEU A 1 133 ? -17.266 6.738 12.977 1 75.75 133 LEU A CA 1
ATOM 1026 C C . LEU A 1 133 ? -17.703 6.25 14.359 1 75.75 133 LEU A C 1
ATOM 1028 O O . LEU A 1 133 ? -18.828 5.816 14.547 1 75.75 133 LEU A O 1
ATOM 1032 N N . THR A 1 134 ? -16.734 5.773 15.133 1 64 134 THR A N 1
ATOM 1033 C CA . THR A 1 134 ? -17.156 5.418 16.484 1 64 134 THR A CA 1
ATOM 1034 C C . THR A 1 134 ? -17.016 6.605 17.422 1 64 134 THR A C 1
ATOM 1036 O O . THR A 1 134 ? -16.312 7.57 17.125 1 64 134 THR A O 1
ATOM 1039 N N . GLU A 1 135 ? -17.859 6.68 18.406 1 55.94 135 GLU A N 1
ATOM 1040 C CA . GLU A 1 135 ? -17.875 7.727 19.422 1 55.94 135 GLU A CA 1
ATOM 1041 C C . GLU A 1 135 ? -16.469 8.125 19.844 1 55.94 135 GLU A C 1
ATOM 1043 O O . GLU A 1 135 ? -16.203 9.297 20.109 1 55.94 135 GLU A O 1
ATOM 1048 N N . HIS A 1 136 ? -15.617 7.258 19.938 1 53.09 136 HIS A N 1
ATOM 1049 C CA . HIS A 1 136 ? -14.297 7.562 20.453 1 53.09 136 HIS A CA 1
ATOM 1050 C C . HIS A 1 136 ? -13.422 8.211 19.391 1 53.09 136 HIS A C 1
ATOM 1052 O O . HIS A 1 136 ? -12.367 8.781 19.703 1 53.09 136 HIS A O 1
ATOM 1058 N N . THR A 1 137 ? -13.922 8.055 18.141 1 56.91 137 THR A N 1
ATOM 1059 C CA . THR A 1 137 ? -13.141 8.609 17.031 1 56.91 137 THR A CA 1
ATOM 1060 C C . THR A 1 137 ? -13.781 9.883 16.5 1 56.91 137 THR A C 1
ATOM 1062 O O . THR A 1 137 ? -13.539 10.281 15.359 1 56.91 137 THR A O 1
ATOM 1065 N N . ASN A 1 138 ? -14.516 10.508 17.328 1 57 138 ASN A N 1
ATOM 1066 C CA . ASN A 1 138 ? -15.398 11.578 16.875 1 57 138 ASN A CA 1
ATOM 1067 C C . ASN A 1 138 ? -14.617 12.82 16.469 1 57 138 ASN A C 1
ATOM 1069 O O . ASN A 1 138 ? -15.203 13.852 16.109 1 57 138 ASN A O 1
ATOM 1073 N N . GLU A 1 139 ? -13.391 12.664 16.547 1 70.5 139 GLU A N 1
ATOM 1074 C CA . GLU A 1 139 ? -12.766 13.922 16.141 1 70.5 139 GLU A CA 1
ATOM 1075 C C . GLU A 1 139 ? -12.398 13.906 14.656 1 70.5 139 GLU A C 1
ATOM 1077 O O . GLU A 1 139 ? -11.727 12.984 14.188 1 70.5 139 GLU A O 1
ATOM 1082 N N . THR A 1 140 ? -13.25 14.695 13.852 1 79.25 140 THR A N 1
ATOM 1083 C CA . THR A 1 140 ? -12.93 14.898 12.445 1 79.25 140 THR A CA 1
ATOM 1084 C C . THR A 1 140 ? -12.039 16.125 12.266 1 79.25 140 THR A C 1
ATOM 1086 O O . THR A 1 140 ? -12.219 17.141 12.945 1 79.25 140 THR A O 1
ATOM 1089 N N . SER A 1 141 ? -11.016 15.898 11.562 1 81.31 141 SER A N 1
ATOM 1090 C CA . SER A 1 141 ? -10.148 17.031 11.234 1 81.31 141 SER A CA 1
ATOM 1091 C C . SER A 1 141 ? -10.445 17.578 9.844 1 81.31 141 SER A C 1
ATOM 1093 O O . SER A 1 141 ? -10.891 16.828 8.969 1 81.31 141 SER A O 1
ATOM 1095 N N . SER A 1 142 ? -10.258 18.891 9.812 1 81.44 142 SER A N 1
ATOM 1096 C CA . SER A 1 142 ? -10.367 19.484 8.484 1 81.44 142 SER A CA 1
ATOM 1097 C C . SER A 1 142 ? -9.031 19.438 7.742 1 81.44 142 SER A C 1
ATOM 1099 O O . SER A 1 142 ? -7.969 19.5 8.367 1 81.44 142 SER A O 1
ATOM 1101 N N . VAL A 1 143 ? -9.156 19.234 6.496 1 88.75 143 VAL A N 1
ATOM 1102 C CA . VAL A 1 143 ? -7.945 19.25 5.676 1 88.75 143 VAL A CA 1
ATOM 1103 C C . VAL A 1 143 ? -8.008 20.422 4.691 1 88.75 143 VAL A C 1
ATOM 1105 O O . VAL A 1 143 ? -9.039 20.641 4.055 1 88.75 143 VAL A O 1
ATOM 1108 N N . ASN A 1 144 ? -6.879 21.109 4.637 1 86.5 144 ASN A N 1
ATOM 1109 C CA . ASN A 1 144 ? -6.758 22.219 3.699 1 86.5 144 ASN A CA 1
ATOM 1110 C C . ASN A 1 144 ? -5.938 21.828 2.471 1 86.5 144 ASN A C 1
ATOM 1112 O O . ASN A 1 144 ? -4.785 21.422 2.596 1 86.5 144 ASN A O 1
ATOM 1116 N N . PHE A 1 145 ? -6.57 21.891 1.334 1 91 145 PHE A N 1
ATOM 1117 C CA . PHE A 1 145 ? -5.887 21.688 0.065 1 91 145 PHE A CA 1
ATOM 1118 C C . PHE A 1 145 ? -5.523 23.016 -0.585 1 91 145 PHE A C 1
ATOM 1120 O O . PHE A 1 145 ? -6.375 23.656 -1.205 1 91 145 PHE A O 1
ATOM 1127 N N . ALA A 1 146 ? -4.301 23.375 -0.483 1 90.94 146 ALA A N 1
ATOM 1128 C CA . ALA A 1 146 ? -3.861 24.672 -0.999 1 90.94 146 ALA A CA 1
ATOM 1129 C C . ALA A 1 146 ? -3.311 24.531 -2.416 1 90.94 146 ALA A C 1
ATOM 1131 O O . ALA A 1 146 ? -2.969 23.438 -2.854 1 90.94 146 ALA A O 1
ATOM 1132 N N . ASN A 1 147 ? -3.256 25.656 -3.107 1 91.94 147 ASN A N 1
ATOM 1133 C CA . ASN A 1 147 ? -2.732 25.688 -4.469 1 91.94 147 ASN A CA 1
ATOM 1134 C C . ASN 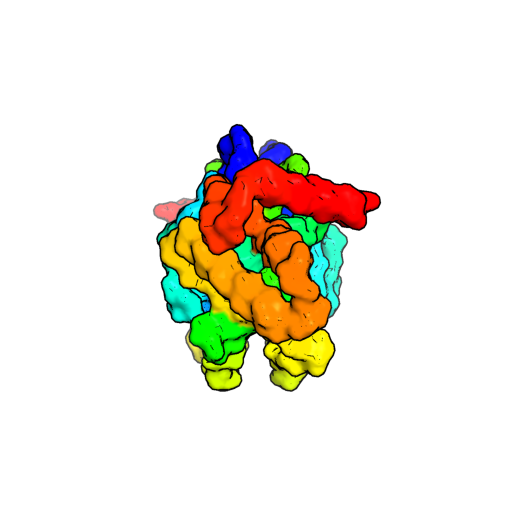A 1 147 ? -1.206 25.703 -4.484 1 91.94 147 ASN A C 1
ATOM 1136 O O . ASN A 1 147 ? -0.586 25.375 -5.496 1 91.94 147 ASN A O 1
ATOM 1140 N N . SER A 1 148 ? -0.682 26.172 -3.383 1 93.75 148 SER A N 1
ATOM 1141 C CA . SER A 1 148 ? 0.765 26.25 -3.203 1 93.75 148 SER A CA 1
ATOM 1142 C C . SER A 1 148 ? 1.143 26.141 -1.729 1 93.75 148 SER A C 1
ATOM 1144 O O . SER A 1 148 ? 0.284 26.266 -0.853 1 93.75 148 SER A O 1
ATOM 1146 N N . VAL A 1 149 ? 2.371 25.953 -1.56 1 92.75 149 VAL A N 1
ATOM 1147 C CA . VAL A 1 149 ? 2.85 25.875 -0.183 1 92.75 149 VAL A CA 1
ATOM 1148 C C . VAL A 1 149 ? 2.697 27.25 0.485 1 92.75 149 VAL A C 1
ATOM 1150 O O . VAL A 1 149 ? 2.354 27.328 1.667 1 92.75 149 VAL A O 1
ATOM 1153 N N . GLU A 1 150 ? 2.979 28.266 -0.285 1 92.5 150 GLU A N 1
ATOM 1154 C CA . GLU A 1 150 ? 2.797 29.609 0.238 1 92.5 150 GLU A CA 1
ATOM 1155 C C . GLU A 1 150 ? 1.355 29.844 0.683 1 92.5 150 GLU A C 1
ATOM 1157 O O . GLU A 1 150 ? 1.112 30.391 1.761 1 92.5 150 GLU A O 1
ATOM 1162 N N . ASP A 1 151 ? 0.489 29.391 -0.175 1 94.5 151 ASP A N 1
ATOM 1163 C CA . ASP A 1 151 ? -0.93 29.484 0.153 1 94.5 151 ASP A CA 1
ATOM 1164 C C . ASP A 1 151 ? -1.266 28.656 1.396 1 94.5 151 ASP A C 1
ATOM 1166 O O . ASP A 1 151 ? -2.053 29.094 2.238 1 94.5 151 ASP A O 1
ATOM 1170 N N . LEU A 1 152 ? -0.696 27.547 1.46 1 94.31 152 LEU A N 1
ATOM 1171 C CA . LEU A 1 152 ? -0.907 26.672 2.613 1 94.31 152 LEU A CA 1
ATOM 1172 C C . LEU A 1 152 ? -0.487 27.375 3.902 1 94.31 152 LEU A C 1
ATOM 1174 O O . LEU A 1 152 ? -1.243 27.391 4.875 1 94.31 152 LEU A O 1
ATOM 1178 N N . VAL A 1 153 ? 0.675 27.938 3.895 1 94.56 153 VAL A N 1
ATOM 1179 C CA . VAL A 1 153 ? 1.21 28.609 5.07 1 94.56 153 VAL A CA 1
ATOM 1180 C C . VAL A 1 153 ? 0.312 29.797 5.445 1 94.56 153 VAL A C 1
ATOM 1182 O O . VAL A 1 153 ? -0.114 29.922 6.594 1 94.56 153 VAL A O 1
ATOM 1185 N N . ALA A 1 154 ? -0.063 30.547 4.461 1 95.19 154 ALA A N 1
ATOM 1186 C CA . ALA A 1 154 ? -0.891 31.734 4.688 1 95.19 154 ALA A CA 1
ATOM 1187 C C . ALA A 1 154 ? -2.244 31.359 5.277 1 95.19 154 ALA A C 1
ATOM 1189 O O . ALA A 1 154 ? -2.684 31.938 6.27 1 95.19 154 ALA A O 1
ATOM 1190 N N . GLN A 1 155 ? -2.812 30.375 4.695 1 95 155 GLN A N 1
ATOM 1191 C CA . GLN A 1 155 ? -4.125 29.938 5.156 1 95 155 GLN A CA 1
ATOM 1192 C C . GLN A 1 155 ? -4.047 29.359 6.566 1 95 155 GLN A C 1
ATOM 1194 O O . GLN A 1 155 ? -4.938 29.594 7.387 1 95 155 GLN A O 1
ATOM 1199 N N . THR A 1 156 ? -3.043 28.625 6.828 1 95 156 THR A N 1
ATOM 1200 C CA . THR A 1 156 ? -2.879 28.016 8.148 1 95 156 THR A CA 1
ATOM 1201 C C . THR A 1 156 ? -2.672 29.094 9.211 1 95 156 THR A C 1
ATOM 1203 O O . THR A 1 156 ? -3.219 29 10.312 1 95 156 THR A O 1
ATOM 1206 N N . ILE A 1 157 ? -1.911 30.109 8.875 1 96.5 157 ILE A N 1
ATOM 1207 C CA . ILE A 1 157 ? -1.692 31.219 9.797 1 96.5 157 ILE A CA 1
ATOM 1208 C C . ILE A 1 157 ? -3.025 31.891 10.125 1 96.5 157 ILE A C 1
ATOM 1210 O O . ILE A 1 157 ? -3.367 32.062 11.305 1 96.5 157 ILE A O 1
ATOM 1214 N N . GLU A 1 158 ? -3.801 32.156 9.102 1 96.5 158 GLU A N 1
ATOM 1215 C CA . GLU A 1 158 ? -5.074 32.844 9.281 1 96.5 158 GLU A CA 1
ATOM 1216 C C . GLU A 1 158 ? -6.039 32 10.109 1 96.5 158 GLU A C 1
ATOM 1218 O O . GLU A 1 158 ? -6.688 32.5 11.031 1 96.5 158 GLU A O 1
ATOM 1223 N N . LYS A 1 159 ? -6.09 30.828 9.758 1 94.62 159 LYS A N 1
ATOM 1224 C CA . LYS A 1 159 ? -6.973 29.938 10.492 1 94.62 159 LYS A CA 1
ATOM 1225 C C . LYS A 1 159 ? -6.559 29.828 11.953 1 94.62 159 LYS A C 1
ATOM 1227 O O . LYS A 1 159 ? -7.41 29.844 12.852 1 94.62 159 LYS A O 1
ATOM 1232 N N . THR A 1 160 ? -5.297 29.703 12.234 1 96.12 160 THR A N 1
ATOM 1233 C CA . THR A 1 160 ? -4.781 29.578 13.594 1 96.12 160 THR A CA 1
ATOM 1234 C C . THR A 1 160 ? -5.07 30.859 14.391 1 96.12 160 THR A C 1
ATOM 1236 O O . THR A 1 160 ? -5.465 30.781 15.555 1 96.12 160 THR A O 1
ATOM 1239 N N . ILE A 1 161 ? -4.914 31.969 13.75 1 96.94 161 ILE A N 1
ATOM 1240 C CA . ILE A 1 161 ? -5.215 33.25 14.391 1 96.94 161 ILE A CA 1
ATOM 1241 C C . ILE A 1 161 ? -6.688 33.281 14.781 1 96.94 161 ILE A C 1
ATOM 1243 O O . ILE A 1 161 ? -7.027 33.656 15.914 1 96.94 161 ILE A O 1
ATOM 1247 N N . GLU A 1 162 ? -7.48 32.875 13.875 1 96.31 162 GLU A N 1
ATOM 1248 C CA . GLU A 1 162 ? -8.922 32.844 14.125 1 96.31 162 GLU A CA 1
ATOM 1249 C C . GLU A 1 162 ? -9.266 31.938 15.289 1 96.31 162 GLU A C 1
ATOM 1251 O O . GLU A 1 162 ? -10.055 32.312 16.172 1 96.31 162 GLU A O 1
ATOM 1256 N N . GLU A 1 163 ? -8.695 30.844 15.305 1 94.81 163 GLU A N 1
ATOM 1257 C CA . GLU A 1 163 ? -8.961 29.859 16.344 1 94.81 163 GLU A CA 1
ATOM 1258 C C . GLU A 1 163 ? -8.516 30.359 17.719 1 94.81 163 GLU A C 1
ATOM 1260 O O . GLU A 1 163 ? -9.25 30.25 18.688 1 94.81 163 GLU A O 1
ATOM 1265 N N . VAL A 1 164 ? -7.348 30.953 17.844 1 96.31 164 VAL A N 1
ATOM 1266 C CA . VAL A 1 164 ? -6.801 31.422 19.109 1 96.31 164 VAL A CA 1
ATOM 1267 C C . VAL A 1 164 ? -7.594 32.656 19.594 1 96.31 164 VAL A C 1
ATOM 1269 O O . VAL A 1 164 ? -7.891 32.781 20.781 1 96.31 164 VAL A O 1
ATOM 1272 N N . ASN A 1 165 ? -8.016 33.438 18.656 1 95.62 165 ASN A N 1
ATOM 1273 C CA . ASN A 1 165 ? -8.789 34.625 19.016 1 95.62 165 ASN A CA 1
ATOM 1274 C C . ASN A 1 165 ? -10.18 34.281 19.5 1 95.62 165 ASN A C 1
ATOM 1276 O O . ASN A 1 165 ? -10.766 35 20.328 1 95.62 165 ASN A O 1
ATOM 1280 N N . ALA A 1 166 ? -10.617 33.156 19.016 1 95.38 166 ALA A N 1
ATOM 1281 C CA . ALA A 1 166 ? -11.953 32.719 19.391 1 95.38 166 ALA A CA 1
ATOM 1282 C C . ALA A 1 166 ? -11.93 32.031 20.75 1 95.38 166 ALA A C 1
ATOM 1284 O O . ALA A 1 166 ? -12.977 31.844 21.375 1 95.38 166 ALA A O 1
ATOM 1285 N N . ASP A 1 167 ? -10.773 31.672 21.172 1 94.5 167 ASP A N 1
ATOM 1286 C CA . ASP A 1 167 ? -10.633 30.969 22.438 1 94.5 167 ASP A CA 1
ATOM 1287 C C . ASP A 1 167 ? -10.547 31.953 23.609 1 94.5 167 ASP A C 1
ATOM 1289 O O . ASP A 1 167 ? -9.492 32.562 23.844 1 94.5 167 ASP A O 1
ATOM 1293 N N . ARG A 1 168 ? -11.539 32.031 24.469 1 93.12 168 ARG A N 1
ATOM 1294 C CA . ARG A 1 168 ? -11.641 32.969 25.578 1 93.12 168 ARG A CA 1
ATOM 1295 C C . ARG A 1 168 ? -10.68 32.625 26.703 1 93.12 168 ARG A C 1
ATOM 1297 O O . ARG A 1 168 ? -10.367 33.469 27.547 1 93.12 168 ARG A O 1
ATOM 1304 N N . ALA A 1 169 ? -10.227 31.344 26.641 1 94.5 169 ALA A N 1
ATOM 1305 C CA . ALA A 1 169 ? -9.32 30.891 27.688 1 94.5 169 ALA A CA 1
ATOM 1306 C C . ALA A 1 169 ? -7.906 31.422 27.469 1 94.5 169 ALA A C 1
ATOM 1308 O O . ALA A 1 169 ? -7.078 31.391 28.375 1 94.5 169 ALA A O 1
ATOM 1309 N N . VAL A 1 170 ? -7.621 32 26.344 1 94.31 170 VAL A N 1
ATOM 1310 C CA . VAL A 1 170 ? -6.285 32.5 26.016 1 94.31 170 VAL A CA 1
ATOM 1311 C C . VAL A 1 170 ? -6.195 34 26.328 1 94.31 170 VAL A C 1
ATOM 1313 O O . VAL A 1 170 ? -6.961 34.781 25.781 1 94.31 170 VAL A O 1
ATOM 1316 N N . ALA A 1 171 ? -5.207 34.312 27.188 1 93.81 171 ALA A N 1
ATOM 1317 C CA . ALA A 1 171 ? -5.012 35.719 27.547 1 93.81 171 ALA A CA 1
ATOM 1318 C C . ALA A 1 171 ? -4.465 36.531 26.375 1 93.81 171 ALA A C 1
ATOM 1320 O O . ALA A 1 171 ? -3.674 36.031 25.578 1 93.81 171 ALA A O 1
ATOM 1321 N N . ASN A 1 172 ? -4.883 37.75 26.297 1 92.44 172 ASN A N 1
ATOM 1322 C CA . ASN A 1 172 ? -4.5 38.625 25.188 1 92.44 172 ASN A CA 1
ATOM 1323 C C . ASN A 1 172 ? -2.984 38.75 25.094 1 92.44 172 ASN A C 1
ATOM 1325 O O . ASN A 1 172 ? -2.438 38.781 23.984 1 92.44 172 ASN A O 1
ATOM 1329 N N . ASN A 1 173 ? -2.336 38.75 26.203 1 93.25 173 ASN A N 1
ATOM 1330 C CA . ASN A 1 173 ? -0.893 39 26.203 1 93.25 173 ASN A CA 1
ATOM 1331 C C . ASN A 1 173 ? -0.134 37.719 25.812 1 93.25 173 ASN A C 1
ATOM 1333 O O . ASN A 1 173 ? 1.076 37.75 25.594 1 93.25 173 ASN A O 1
ATOM 1337 N N . THR A 1 174 ? -0.824 36.594 25.672 1 95.19 174 THR A N 1
ATOM 1338 C CA . THR A 1 174 ? -0.162 35.344 25.328 1 95.19 174 THR A CA 1
ATOM 1339 C C . THR A 1 174 ? -0.618 34.812 23.969 1 95.19 174 THR A C 1
ATOM 1341 O O . THR A 1 174 ? -0.178 33.781 23.516 1 95.19 174 THR A O 1
ATOM 1344 N N . LYS A 1 175 ? -1.423 35.531 23.312 1 96 175 LYS A N 1
ATOM 1345 C CA . LYS A 1 175 ? -2.035 35.062 22.062 1 96 175 LYS A CA 1
ATOM 1346 C C . LYS A 1 175 ? -0.979 34.812 21 1 96 175 LYS A C 1
ATOM 1348 O O . LYS A 1 175 ? -1.007 33.781 20.328 1 96 175 LYS A O 1
ATOM 1353 N N . ASN A 1 176 ? -0.035 35.75 20.891 1 96.38 176 ASN A N 1
ATOM 1354 C CA . ASN A 1 176 ? 1.016 35.562 19.891 1 96.38 176 ASN A CA 1
ATOM 1355 C C . ASN A 1 176 ? 1.812 34.281 20.156 1 96.38 176 ASN A C 1
ATOM 1357 O O . ASN A 1 176 ? 2.084 33.531 19.219 1 96.38 176 ASN A O 1
ATOM 1361 N N . ARG A 1 177 ? 2.104 34.062 21.328 1 96.44 177 ARG A N 1
ATOM 1362 C CA . ARG A 1 177 ? 2.838 32.844 21.688 1 96.44 177 ARG A CA 1
ATOM 1363 C C . ARG A 1 177 ? 2.023 31.594 21.391 1 96.44 177 ARG A C 1
ATOM 1365 O O . ARG A 1 177 ? 2.557 30.609 20.859 1 96.44 177 ARG A O 1
ATOM 1372 N N . GLN A 1 178 ? 0.79 31.656 21.734 1 97.12 178 GLN A N 1
ATOM 1373 C CA . GLN A 1 178 ? -0.085 30.516 21.484 1 97.12 178 GLN A CA 1
ATOM 1374 C C . GLN A 1 178 ? -0.227 30.25 19.984 1 97.12 178 GLN A C 1
ATOM 1376 O O . GLN A 1 178 ? -0.297 29.094 19.562 1 97.12 178 GLN A O 1
ATOM 1381 N N . ILE A 1 179 ? -0.3 31.25 19.188 1 97.81 179 ILE A N 1
ATOM 1382 C CA . ILE A 1 179 ? -0.383 31.109 17.734 1 97.81 179 ILE A CA 1
ATOM 1383 C C . ILE A 1 179 ? 0.889 30.438 17.219 1 97.81 179 ILE A C 1
ATOM 1385 O O . ILE A 1 179 ? 0.823 29.469 16.453 1 97.81 179 ILE A O 1
ATOM 1389 N N . VAL A 1 180 ? 2.008 30.938 17.703 1 97.38 180 VAL A N 1
ATOM 1390 C CA . VAL A 1 180 ? 3.287 30.391 17.266 1 97.38 180 VAL A CA 1
ATOM 1391 C C . VAL A 1 180 ? 3.396 28.922 17.672 1 97.38 180 VAL A C 1
ATOM 1393 O O . VAL A 1 180 ? 3.857 28.078 16.906 1 97.38 180 VAL A O 1
ATOM 1396 N N . LEU A 1 181 ? 2.967 28.641 18.859 1 96.44 181 LEU A N 1
ATOM 1397 C CA . LEU A 1 181 ? 2.98 27.266 19.344 1 96.44 181 LEU A CA 1
ATOM 1398 C C . LEU A 1 181 ? 2.135 26.359 18.453 1 96.44 181 LEU A C 1
ATOM 1400 O O . LEU A 1 181 ? 2.574 25.281 18.062 1 96.44 181 LEU A O 1
ATOM 1404 N N . SER A 1 182 ? 0.952 26.812 18.125 1 95.88 182 SER A N 1
ATOM 1405 C CA . SER A 1 182 ? 0.054 26.047 17.266 1 95.88 182 SER A CA 1
ATOM 1406 C C . SER A 1 182 ? 0.67 25.812 15.883 1 95.88 182 SER A C 1
ATOM 1408 O O . SER A 1 182 ? 0.611 24.703 15.352 1 95.88 182 SER A O 1
ATOM 1410 N N . LEU A 1 183 ? 1.233 26.812 15.328 1 96.62 183 LEU A N 1
ATOM 1411 C CA . LEU A 1 183 ? 1.863 26.719 14.016 1 96.62 183 LEU A CA 1
ATOM 1412 C C . LEU A 1 183 ? 3.07 25.781 14.07 1 96.62 183 LEU A C 1
ATOM 1414 O O . LEU A 1 183 ? 3.326 25.047 13.117 1 96.62 183 LEU A O 1
ATOM 1418 N N . TYR A 1 184 ? 3.799 25.844 15.172 1 94.31 184 TYR A N 1
ATOM 1419 C CA . TYR A 1 184 ? 4.93 24.938 15.391 1 94.31 184 TYR A CA 1
ATOM 1420 C C . TYR A 1 184 ? 4.473 23.484 15.406 1 94.31 184 TYR A C 1
ATOM 1422 O O . TYR A 1 184 ? 5.055 22.641 14.727 1 94.31 184 TYR A O 1
ATOM 1430 N N . GLU A 1 185 ? 3.393 23.25 16.062 1 92.25 185 GLU A N 1
ATOM 1431 C CA . GLU A 1 185 ? 2.854 21.891 16.188 1 92.25 185 GLU A CA 1
ATOM 1432 C C . GLU A 1 185 ? 2.318 21.391 14.844 1 92.25 185 GLU A C 1
ATOM 1434 O O . GLU A 1 185 ? 2.318 20.188 14.578 1 92.25 185 GLU A O 1
ATOM 1439 N N . LYS A 1 186 ? 1.957 22.328 14.055 1 92.62 186 LYS A N 1
ATOM 1440 C CA . LYS A 1 186 ? 1.403 21.984 12.75 1 92.62 186 LYS A CA 1
ATOM 1441 C C . LYS A 1 186 ? 2.51 21.812 11.711 1 92.62 186 LYS A C 1
ATOM 1443 O O . LYS A 1 186 ? 2.24 21.453 10.562 1 92.62 186 LYS A O 1
ATOM 1448 N N . GLY A 1 187 ? 3.688 22.156 12.047 1 91.75 187 GLY A N 1
ATOM 1449 C CA . GLY A 1 187 ? 4.836 21.922 11.188 1 91.75 187 GLY A CA 1
ATOM 1450 C C . GLY A 1 187 ? 5.113 23.062 10.234 1 91.75 187 GLY A C 1
ATOM 1451 O O . GLY A 1 187 ? 5.918 22.938 9.312 1 91.75 187 GLY A O 1
ATOM 1452 N N . ILE A 1 188 ? 4.52 24.172 10.453 1 93.75 188 ILE A N 1
ATOM 1453 C CA . ILE A 1 188 ? 4.582 25.297 9.531 1 93.75 188 ILE A CA 1
ATOM 1454 C C . ILE A 1 188 ? 6.016 25.812 9.445 1 93.75 188 ILE A C 1
ATOM 1456 O O . ILE A 1 188 ? 6.48 26.203 8.375 1 93.75 188 ILE A O 1
ATOM 1460 N N . PHE A 1 189 ? 6.758 25.703 10.492 1 92.69 189 PHE A N 1
ATOM 1461 C CA . PHE A 1 189 ? 8.078 26.312 10.539 1 92.69 189 PHE A CA 1
ATOM 1462 C C . PHE A 1 189 ? 9.117 25.422 9.875 1 92.69 189 PHE A C 1
ATOM 1464 O O . PHE A 1 189 ? 10.289 25.797 9.766 1 92.69 189 PHE A O 1
ATOM 1471 N N . ASP A 1 190 ? 8.695 24.328 9.398 1 87.75 190 ASP A N 1
ATOM 1472 C CA . ASP A 1 190 ? 9.555 23.484 8.578 1 87.75 190 ASP A CA 1
ATOM 1473 C C . ASP A 1 190 ? 9.578 23.969 7.129 1 87.75 190 ASP A C 1
ATOM 1475 O O . ASP A 1 190 ? 10.383 23.484 6.328 1 87.75 190 ASP A O 1
ATOM 1479 N N . ILE A 1 191 ? 8.734 24.891 6.855 1 90.62 191 ILE A N 1
ATOM 1480 C CA . ILE A 1 191 ? 8.648 25.453 5.512 1 90.62 191 ILE A CA 1
ATOM 1481 C C . ILE A 1 191 ? 9.523 26.703 5.418 1 90.62 191 ILE A C 1
ATOM 1483 O O . ILE A 1 191 ? 9.539 27.531 6.332 1 90.62 191 ILE A O 1
ATOM 1487 N N . LYS A 1 192 ? 10.117 26.766 4.23 1 86.44 192 LYS A N 1
ATOM 1488 C CA . LYS A 1 192 ? 10.984 27.906 3.988 1 86.44 192 LYS A CA 1
ATOM 1489 C C . LYS A 1 192 ? 10.203 29.219 4.086 1 86.44 192 LYS A C 1
ATOM 1491 O O . LYS A 1 192 ? 9.086 29.312 3.584 1 86.44 192 LYS A O 1
ATOM 1496 N N . ASP A 1 193 ? 10.727 30.219 4.758 1 89.88 193 ASP A N 1
ATOM 1497 C CA . ASP A 1 193 ? 10.273 31.594 4.844 1 89.88 193 ASP A CA 1
ATOM 1498 C C . ASP A 1 193 ? 9.008 31.719 5.699 1 89.88 193 ASP A C 1
ATOM 1500 O O . ASP A 1 193 ? 8.375 32.781 5.746 1 89.88 193 ASP A O 1
ATOM 1504 N N . ALA A 1 194 ? 8.617 30.594 6.258 1 93.88 194 ALA A N 1
ATOM 1505 C CA . ALA A 1 194 ? 7.418 30.625 7.102 1 93.88 194 ALA A CA 1
ATOM 1506 C C . ALA A 1 194 ? 7.59 31.594 8.266 1 93.88 194 ALA A C 1
ATOM 1508 O O . ALA A 1 194 ? 6.66 32.312 8.617 1 93.88 194 ALA A O 1
ATOM 1509 N N . ILE A 1 195 ? 8.781 31.672 8.781 1 95.44 195 ILE A N 1
ATOM 1510 C CA . ILE A 1 195 ? 9.055 32.531 9.922 1 95.44 195 ILE A CA 1
ATOM 1511 C C . ILE A 1 195 ? 8.797 34 9.539 1 95.44 195 ILE A C 1
ATOM 1513 O O . ILE A 1 195 ? 8.148 34.719 10.289 1 95.44 195 ILE A O 1
ATOM 1517 N N . ASN A 1 196 ? 9.227 34.375 8.375 1 95.56 196 ASN A N 1
ATOM 1518 C CA . ASN A 1 196 ? 9.016 35.719 7.895 1 95.56 196 ASN A CA 1
ATOM 1519 C C . ASN A 1 196 ? 7.531 36.062 7.746 1 95.56 196 ASN A C 1
ATOM 1521 O O . ASN A 1 196 ? 7.078 37.125 8.141 1 95.56 196 ASN A O 1
ATOM 1525 N N . LEU A 1 197 ? 6.832 35.156 7.227 1 95.5 197 LEU A N 1
ATOM 1526 C CA . LEU A 1 197 ? 5.406 35.344 6.992 1 95.5 197 LEU A CA 1
ATOM 1527 C C . LEU A 1 197 ? 4.652 35.469 8.312 1 95.5 197 LEU A C 1
ATOM 1529 O O . LEU A 1 197 ? 3.777 36.312 8.453 1 95.5 197 LEU A O 1
ATOM 1533 N N . VAL A 1 198 ? 5.016 34.625 9.234 1 96.88 198 VAL A N 1
ATOM 1534 C CA . VAL A 1 198 ? 4.367 34.625 10.539 1 96.88 198 VAL A CA 1
ATOM 1535 C C . VAL A 1 198 ? 4.68 35.938 11.258 1 96.88 198 VAL A C 1
ATOM 1537 O O . VAL A 1 198 ? 3.781 36.594 11.82 1 96.88 198 VAL A O 1
ATOM 1540 N N . ALA A 1 199 ? 5.902 36.375 11.234 1 97.56 199 ALA A N 1
ATOM 1541 C CA . ALA A 1 199 ? 6.316 37.625 11.859 1 97.56 199 ALA A CA 1
ATOM 1542 C C . ALA A 1 199 ? 5.543 38.812 11.297 1 97.56 199 ALA A C 1
ATOM 1544 O O . ALA A 1 199 ? 5.035 39.656 12.047 1 97.56 199 ALA A O 1
ATOM 1545 N N . GLU A 1 200 ? 5.414 38.812 10.031 1 97.06 200 GLU A N 1
ATOM 1546 C CA . GLU A 1 200 ? 4.707 39.875 9.352 1 97.06 200 GLU A CA 1
ATOM 1547 C C . GLU A 1 200 ? 3.225 39.906 9.719 1 97.06 200 GLU A C 1
ATOM 1549 O O . GLU A 1 200 ? 2.666 40.938 10.039 1 97.06 200 GLU A O 1
ATOM 1554 N N . ARG A 1 201 ? 2.615 38.781 9.727 1 96.12 201 ARG A N 1
ATOM 1555 C CA . ARG A 1 201 ? 1.176 38.688 9.945 1 96.12 201 ARG A CA 1
ATOM 1556 C C . ARG A 1 201 ? 0.821 39.031 11.391 1 96.12 201 ARG A C 1
ATOM 1558 O O . ARG A 1 201 ? -0.233 39.625 11.648 1 96.12 201 ARG A O 1
ATOM 1565 N N . LEU A 1 202 ? 1.696 38.656 12.328 1 96.69 202 LEU A N 1
ATOM 1566 C CA . LEU A 1 202 ? 1.437 38.906 13.742 1 96.69 202 LEU A CA 1
ATOM 1567 C C . LEU A 1 202 ? 2.004 40.25 14.188 1 96.69 202 LEU A C 1
ATOM 1569 O O . LEU A 1 202 ? 1.799 40.656 15.328 1 96.69 202 LEU A O 1
ATOM 1573 N N . ASP A 1 203 ? 2.691 40.906 13.312 1 96.88 203 ASP A N 1
ATOM 1574 C CA . ASP A 1 203 ? 3.328 42.188 13.578 1 96.88 203 ASP A CA 1
ATOM 1575 C C . ASP A 1 203 ? 4.293 42.094 14.758 1 96.88 203 ASP A C 1
ATOM 1577 O O . ASP A 1 203 ? 4.199 42.844 15.711 1 96.88 203 ASP A O 1
ATOM 1581 N N . ILE A 1 204 ? 5.078 41.125 14.727 1 97 204 ILE A N 1
ATOM 1582 C CA . ILE A 1 204 ? 6.18 40.938 15.672 1 97 204 ILE A CA 1
ATOM 1583 C C . ILE A 1 204 ? 7.48 40.688 14.906 1 97 204 ILE A C 1
ATOM 1585 O O . ILE A 1 204 ? 7.461 40.5 13.688 1 97 204 ILE A O 1
ATOM 1589 N N . SER A 1 205 ? 8.633 40.75 15.578 1 97 205 SER A N 1
ATOM 1590 C CA . SER A 1 205 ? 9.922 40.531 14.922 1 97 205 SER A CA 1
ATOM 1591 C C . SER A 1 205 ? 10.195 39.062 14.703 1 97 205 SER A C 1
ATOM 1593 O O . SER A 1 205 ? 9.664 38.219 15.422 1 97 205 SER A O 1
ATOM 1595 N N . ARG A 1 206 ? 11.039 38.781 13.758 1 96.88 206 ARG A N 1
ATOM 1596 C CA . ARG A 1 206 ? 11.508 37.438 13.555 1 96.88 206 ARG A CA 1
ATOM 1597 C C . ARG A 1 206 ? 12.172 36.875 14.812 1 96.88 206 ARG A C 1
ATOM 1599 O O . ARG A 1 206 ? 12.016 35.688 15.133 1 96.88 206 ARG A O 1
ATOM 1606 N N . HIS A 1 207 ? 12.859 37.75 15.484 1 96.88 207 HIS A N 1
ATOM 1607 C CA . HIS A 1 207 ? 13.539 37.375 16.719 1 96.88 207 HIS A CA 1
ATOM 1608 C C . HIS A 1 207 ? 12.547 36.875 17.766 1 96.88 207 HIS A C 1
ATOM 1610 O O . HIS A 1 207 ? 12.82 35.906 18.469 1 96.88 207 HIS A O 1
ATOM 1616 N N . THR A 1 208 ? 11.516 37.562 17.844 1 97 208 THR A N 1
ATOM 1617 C CA . THR A 1 208 ? 10.484 37.156 18.797 1 97 208 THR A CA 1
ATOM 1618 C C . THR A 1 208 ? 9.898 35.812 18.438 1 97 208 THR A C 1
ATOM 1620 O O . THR A 1 208 ? 9.656 34.969 19.328 1 97 208 THR A O 1
ATOM 1623 N N . VAL A 1 209 ? 9.664 35.531 17.141 1 97.25 209 VAL A N 1
ATOM 1624 C CA . VAL A 1 209 ? 9.172 34.25 16.703 1 97.25 209 VAL A CA 1
ATOM 1625 C C . VAL A 1 209 ? 10.156 33.156 17.109 1 97.25 209 VAL A C 1
ATOM 1627 O O . VAL A 1 209 ? 9.766 32.125 17.688 1 97.25 209 VAL A O 1
ATOM 1630 N N . TYR A 1 210 ? 11.453 33.375 16.938 1 95.94 210 TYR A N 1
ATOM 1631 C CA . TYR A 1 210 ? 12.484 32.406 17.312 1 95.94 210 TYR A CA 1
ATOM 1632 C C . TYR A 1 210 ? 12.5 32.156 18.812 1 95.94 210 TYR A C 1
ATOM 1634 O O . TYR A 1 210 ? 12.695 31.047 19.266 1 95.94 210 TYR A O 1
ATOM 1642 N N . LEU A 1 211 ? 12.344 33.281 19.484 1 96.38 211 LEU A N 1
ATOM 1643 C CA . LEU A 1 211 ? 12.305 33.188 20.938 1 96.38 211 LEU A CA 1
ATOM 1644 C C . LEU A 1 211 ? 11.18 32.25 21.391 1 96.38 211 LEU A C 1
ATOM 1646 O O . LEU A 1 211 ? 11.391 31.375 22.219 1 96.38 211 LEU A O 1
ATOM 1650 N N . TYR A 1 212 ? 10.008 32.438 20.828 1 96.31 212 TYR A N 1
ATOM 1651 C CA . TYR A 1 212 ? 8.867 31.609 21.172 1 96.31 212 TYR A CA 1
ATOM 1652 C C . TYR A 1 212 ? 9.148 30.141 20.844 1 96.31 212 TYR A C 1
ATOM 1654 O O . TYR A 1 212 ? 8.852 29.25 21.641 1 96.31 212 TYR A O 1
ATOM 1662 N N . ILE A 1 213 ? 9.664 29.891 19.672 1 94.81 213 ILE A N 1
ATOM 1663 C CA . ILE A 1 213 ? 9.953 28.531 19.219 1 94.81 213 ILE A CA 1
ATOM 1664 C C . ILE A 1 213 ? 10.953 27.875 20.172 1 94.81 213 ILE A C 1
ATOM 1666 O O . ILE A 1 213 ? 10.781 26.719 20.547 1 94.8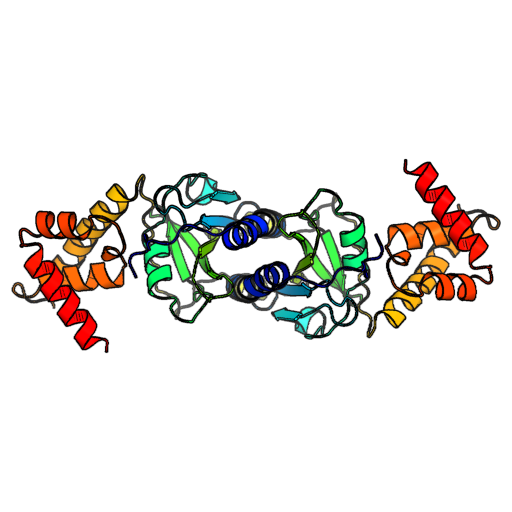1 213 ILE A O 1
ATOM 1670 N N . ARG A 1 214 ? 11.969 28.594 20.578 1 94.12 214 ARG A N 1
ATOM 1671 C CA . ARG A 1 214 ? 12.969 28.094 21.5 1 94.12 214 ARG A CA 1
ATOM 1672 C C . ARG A 1 214 ? 12.328 27.719 22.844 1 94.12 214 ARG A C 1
ATOM 1674 O O . ARG A 1 214 ? 12.656 26.688 23.438 1 94.12 214 ARG A O 1
ATOM 1681 N N . GLN A 1 215 ? 11.508 28.547 23.281 1 94.25 215 GLN A N 1
ATOM 1682 C CA . GLN A 1 215 ? 10.812 28.297 24.531 1 94.25 215 GLN A CA 1
ATOM 1683 C C . GLN A 1 215 ? 9.953 27.047 24.453 1 94.25 215 GLN A C 1
ATOM 1685 O O . GLN A 1 215 ? 9.898 26.25 25.406 1 94.25 215 GLN A O 1
ATOM 1690 N N . ILE A 1 216 ? 9.281 26.875 23.359 1 90.56 216 ILE A N 1
ATOM 1691 C CA . ILE A 1 216 ? 8.422 25.719 23.125 1 90.56 216 ILE A CA 1
ATOM 1692 C C . ILE A 1 216 ? 9.266 24.438 23.125 1 90.56 216 ILE A C 1
ATOM 1694 O O . ILE A 1 216 ? 8.883 23.438 23.719 1 90.56 216 ILE A O 1
ATOM 1698 N N . LYS A 1 217 ? 10.391 24.5 22.453 1 90 217 LYS A N 1
ATOM 1699 C CA . LYS A 1 217 ? 11.281 23.344 22.375 1 90 217 LYS A CA 1
ATOM 1700 C C . LYS A 1 217 ? 11.812 22.984 23.75 1 90 217 LYS A C 1
ATOM 1702 O O . LYS A 1 217 ? 11.945 21.797 24.078 1 90 217 LYS A O 1
ATOM 1707 N N . GLN A 1 218 ? 12.055 23.969 24.562 1 89.62 218 GLN A N 1
ATOM 1708 C CA . GLN A 1 218 ? 12.547 23.75 25.922 1 89.62 218 GLN A CA 1
ATOM 1709 C C . GLN A 1 218 ? 11.477 23.125 26.797 1 89.62 218 GLN A C 1
ATOM 1711 O O . GLN A 1 218 ? 11.781 22.297 27.672 1 89.62 218 GLN A O 1
ATOM 1716 N N . GLU A 1 219 ? 10.32 23.484 26.531 1 88.31 219 GLU A N 1
ATOM 1717 C CA . GLU A 1 219 ? 9.219 22.938 27.328 1 88.31 219 GLU A CA 1
ATOM 1718 C C . GLU A 1 219 ? 8.898 21.5 26.922 1 88.31 219 GLU A C 1
ATOM 1720 O O . GLU A 1 219 ? 8.383 20.734 27.734 1 88.31 219 GLU A O 1
ATOM 1725 N N . GLN A 1 220 ? 9.07 21.172 25.703 1 80.19 220 GLN A N 1
ATOM 1726 C CA . GLN A 1 220 ? 8.773 19.828 25.203 1 80.19 220 GLN A CA 1
ATOM 1727 C C . GLN A 1 220 ? 9.922 18.859 25.516 1 80.19 220 GLN A C 1
ATOM 1729 O O . GLN A 1 220 ? 9.734 17.641 25.516 1 80.19 220 GLN A O 1
ATOM 1734 N N . GLU A 1 221 ? 11.141 19.344 25.812 1 68.62 221 GLU A N 1
ATOM 1735 C CA . GLU A 1 221 ? 12.227 18.5 26.312 1 68.62 221 GLU A CA 1
ATOM 1736 C C . GLU A 1 221 ? 12.086 18.25 27.812 1 68.62 221 GLU A C 1
ATOM 1738 O O . GLU A 1 221 ? 12.359 17.156 28.297 1 68.62 221 GLU A O 1
ATOM 1743 N N . MET B 1 1 ? 13.359 19.797 12.25 1 40.31 1 MET B N 1
ATOM 1744 C CA . MET B 1 1 ? 14 19.375 11.008 1 40.31 1 MET B CA 1
ATOM 1745 C C . MET B 1 1 ? 13.383 20.078 9.805 1 40.31 1 MET B C 1
ATOM 1747 O O . MET B 1 1 ? 12.164 20.109 9.664 1 40.31 1 MET B O 1
ATOM 1751 N N . THR B 1 2 ? 14 21.141 9.359 1 49.91 2 THR B N 1
ATOM 1752 C CA . THR B 1 2 ? 13.492 21.828 8.18 1 49.91 2 THR B CA 1
ATOM 1753 C C . THR B 1 2 ? 13.258 20.844 7.039 1 49.91 2 THR B C 1
ATOM 1755 O O . THR B 1 2 ? 14.109 20 6.754 1 49.91 2 THR B O 1
ATOM 1758 N N . LEU B 1 3 ? 11.984 20.406 6.816 1 53.91 3 LEU B N 1
ATOM 1759 C CA . LEU B 1 3 ? 11.617 19.531 5.719 1 53.91 3 LEU B CA 1
ATOM 1760 C C . LEU B 1 3 ? 12.484 19.781 4.492 1 53.91 3 LEU B C 1
ATOM 1762 O O . LEU B 1 3 ? 12.609 18.922 3.619 1 53.91 3 LEU B O 1
ATOM 1766 N N . ASN B 1 4 ? 12.836 21.062 4.32 1 50.81 4 ASN B N 1
ATOM 1767 C CA . ASN B 1 4 ? 13.727 21.328 3.193 1 50.81 4 ASN B CA 1
ATOM 1768 C C . ASN B 1 4 ? 15.156 20.875 3.488 1 50.81 4 ASN B C 1
ATOM 1770 O O . ASN B 1 4 ? 16.062 21.688 3.576 1 50.81 4 ASN B O 1
ATOM 1774 N N . ASP B 1 5 ? 15.188 19.953 4.469 1 53.34 5 ASP B N 1
ATOM 1775 C CA . ASP B 1 5 ? 16.562 19.562 4.773 1 53.34 5 ASP B CA 1
ATOM 1776 C C . ASP B 1 5 ? 17.391 19.422 3.498 1 53.34 5 ASP B C 1
ATOM 1778 O O . ASP B 1 5 ? 16.875 19.016 2.455 1 53.34 5 ASP B O 1
ATOM 1782 N N . LYS B 1 6 ? 18.688 19.859 3.502 1 57.16 6 LYS B N 1
ATOM 1783 C CA . LYS B 1 6 ? 19.938 20.094 2.768 1 57.16 6 LYS B CA 1
ATOM 1784 C C . LYS B 1 6 ? 20.375 18.828 2.033 1 57.16 6 LYS B C 1
ATOM 1786 O O . LYS B 1 6 ? 21.344 18.859 1.272 1 57.16 6 LYS B O 1
ATOM 1791 N N . TYR B 1 7 ? 19.547 17.688 2.191 1 71.31 7 TYR B N 1
ATOM 1792 C CA . TYR B 1 7 ? 20.25 16.594 1.526 1 71.31 7 TYR B CA 1
ATOM 1793 C C . TYR B 1 7 ? 19.453 16.094 0.327 1 71.31 7 TYR B C 1
ATOM 1795 O O . TYR B 1 7 ? 18.297 15.688 0.465 1 71.31 7 TYR B O 1
ATOM 1803 N N . PRO B 1 8 ? 19.969 16.266 -0.757 1 87.25 8 PRO B N 1
ATOM 1804 C CA . PRO B 1 8 ? 19.359 15.742 -1.986 1 87.25 8 PRO B CA 1
ATOM 1805 C C . PRO B 1 8 ? 19.062 14.25 -1.911 1 87.25 8 PRO B C 1
ATOM 1807 O O . PRO B 1 8 ? 19.703 13.523 -1.15 1 87.25 8 PRO B O 1
ATOM 1810 N N . PHE B 1 9 ? 18 13.828 -2.531 1 94.19 9 PHE B N 1
ATOM 1811 C CA . PHE B 1 9 ? 17.656 12.414 -2.594 1 94.19 9 PHE B CA 1
ATOM 1812 C C . PHE B 1 9 ? 18.766 11.617 -3.281 1 94.19 9 PHE B C 1
ATOM 1814 O O . PHE B 1 9 ? 19.328 12.07 -4.277 1 94.19 9 PHE B O 1
ATOM 1821 N N . THR B 1 10 ? 19.078 10.547 -2.662 1 94.44 10 THR B N 1
ATOM 1822 C CA . THR B 1 10 ? 19.984 9.602 -3.295 1 94.44 10 THR B CA 1
ATOM 1823 C C . THR B 1 10 ? 19.25 8.75 -4.332 1 94.44 10 THR B C 1
ATOM 1825 O O . THR B 1 10 ? 18.031 8.797 -4.422 1 94.44 10 THR B O 1
ATOM 1828 N N . ASP B 1 11 ? 20.016 8 -5.113 1 94.75 11 ASP B N 1
ATOM 1829 C CA . ASP B 1 11 ? 19.422 7.055 -6.055 1 94.75 11 ASP B CA 1
ATOM 1830 C C . ASP B 1 11 ? 18.578 6.012 -5.32 1 94.75 11 ASP B C 1
ATOM 1832 O O . ASP B 1 11 ? 17.547 5.578 -5.828 1 94.75 11 ASP B O 1
ATOM 1836 N N . GLU B 1 12 ? 19.094 5.672 -4.191 1 95.94 12 GLU B N 1
ATOM 1837 C CA . GLU B 1 12 ? 18.359 4.711 -3.373 1 95.94 12 GLU B CA 1
ATOM 1838 C C . GLU B 1 12 ? 17.016 5.285 -2.926 1 95.94 12 GLU B C 1
ATOM 1840 O O . GLU B 1 12 ? 16 4.598 -2.975 1 95.94 12 GLU B O 1
ATOM 1845 N N . ASP B 1 13 ? 17.062 6.523 -2.514 1 97.5 13 ASP B N 1
ATOM 1846 C CA . ASP B 1 13 ? 15.82 7.184 -2.121 1 97.5 13 ASP B CA 1
ATOM 1847 C C . ASP B 1 13 ? 14.82 7.191 -3.273 1 97.5 13 ASP B C 1
ATOM 1849 O O . ASP B 1 13 ? 13.641 6.883 -3.08 1 97.5 13 ASP B O 1
ATOM 1853 N N . GLN B 1 14 ? 15.352 7.496 -4.406 1 97 14 GLN B N 1
ATOM 1854 C CA . GLN B 1 14 ? 14.508 7.562 -5.594 1 97 14 GLN B CA 1
ATOM 1855 C C . GLN B 1 14 ? 13.938 6.188 -5.945 1 97 14 GLN B C 1
ATOM 1857 O O . GLN B 1 14 ? 12.766 6.066 -6.309 1 97 14 GLN B O 1
ATOM 1862 N N . ALA B 1 15 ? 14.75 5.18 -5.812 1 97.5 15 ALA B N 1
ATOM 1863 C CA . ALA B 1 15 ? 14.32 3.816 -6.109 1 97.5 15 ALA B CA 1
ATOM 1864 C C . ALA B 1 15 ? 13.211 3.377 -5.156 1 97.5 15 ALA B C 1
ATOM 1866 O O . ALA B 1 15 ? 12.242 2.74 -5.57 1 97.5 15 ALA B O 1
ATOM 1867 N N . ILE B 1 16 ? 13.375 3.744 -3.92 1 98.38 16 ILE B N 1
ATOM 1868 C CA . ILE B 1 16 ? 12.375 3.389 -2.918 1 98.38 16 ILE B CA 1
ATOM 1869 C C . ILE B 1 16 ? 11.047 4.062 -3.252 1 98.38 16 ILE B C 1
ATOM 1871 O O . ILE B 1 16 ? 10.016 3.393 -3.369 1 98.38 16 ILE B O 1
ATOM 1875 N N . ILE B 1 17 ? 11.07 5.324 -3.49 1 98.31 17 ILE B N 1
ATOM 1876 C CA . ILE B 1 17 ? 9.852 6.082 -3.738 1 98.31 17 ILE B CA 1
ATOM 1877 C C . ILE B 1 17 ? 9.18 5.574 -5.012 1 98.31 17 ILE B C 1
ATOM 1879 O O . ILE B 1 17 ? 7.961 5.371 -5.043 1 98.31 17 ILE B O 1
ATOM 1883 N N . ASN B 1 18 ? 9.953 5.32 -6.023 1 97.88 18 ASN B N 1
ATOM 1884 C CA . ASN B 1 18 ? 9.414 4.879 -7.301 1 97.88 18 ASN B CA 1
ATOM 1885 C C . ASN B 1 18 ? 8.734 3.518 -7.184 1 97.88 18 ASN B C 1
ATOM 1887 O O . ASN B 1 18 ?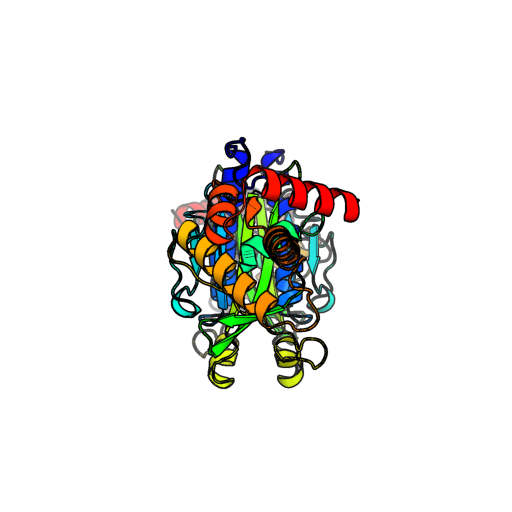 7.746 3.248 -7.871 1 97.88 18 ASN B O 1
ATOM 1891 N N . SER B 1 19 ? 9.25 2.707 -6.34 1 98.19 19 SER B N 1
ATOM 1892 C CA . SER B 1 19 ? 8.672 1.378 -6.172 1 98.19 19 SER B CA 1
ATOM 1893 C C . SER B 1 19 ? 7.254 1.457 -5.613 1 98.19 19 SER B C 1
ATOM 1895 O O . SER B 1 19 ? 6.445 0.549 -5.824 1 98.19 19 SER B O 1
ATOM 1897 N N . TYR B 1 20 ? 6.879 2.559 -4.965 1 98.75 20 TYR B N 1
ATOM 1898 C CA . TYR B 1 20 ? 5.586 2.697 -4.305 1 98.75 20 TYR B CA 1
ATOM 1899 C C . TYR B 1 20 ? 4.492 3.035 -5.309 1 98.75 20 TYR B C 1
ATOM 1901 O O . TYR B 1 20 ? 3.303 2.959 -4.992 1 98.75 20 TYR B O 1
ATOM 1909 N N . LYS B 1 21 ? 4.867 3.43 -6.52 1 98.5 21 LYS B N 1
ATOM 1910 C CA . LYS B 1 21 ? 3.861 3.717 -7.535 1 98.5 21 LYS B CA 1
ATOM 1911 C C . LYS B 1 21 ? 2.973 2.502 -7.789 1 98.5 21 LYS B C 1
ATOM 1913 O O . LYS B 1 21 ? 1.771 2.645 -8.023 1 98.5 21 LYS B O 1
ATOM 1918 N N . ALA B 1 22 ? 3.578 1.375 -7.668 1 98.12 22 ALA B N 1
ATOM 1919 C CA . ALA B 1 22 ? 2.818 0.141 -7.852 1 98.12 22 ALA B CA 1
ATOM 1920 C C . ALA B 1 22 ? 1.784 -0.036 -6.746 1 98.12 22 ALA B C 1
ATOM 1922 O O . ALA B 1 22 ? 0.709 -0.595 -6.973 1 98.12 22 ALA B O 1
ATOM 1923 N N . VAL B 1 23 ? 2.082 0.421 -5.535 1 98.69 23 VAL B N 1
ATOM 1924 C CA . VAL B 1 23 ? 1.142 0.348 -4.422 1 98.69 23 VAL B CA 1
ATOM 1925 C C . VAL B 1 23 ? -0.073 1.227 -4.711 1 98.69 23 VAL B C 1
ATOM 1927 O O . VAL B 1 23 ? -1.213 0.815 -4.484 1 98.69 23 VAL B O 1
ATOM 1930 N N . VAL B 1 24 ? 0.174 2.389 -5.25 1 98.75 24 VAL B N 1
ATOM 1931 C CA . VAL B 1 24 ? -0.902 3.307 -5.609 1 98.75 24 VAL B CA 1
ATOM 1932 C C . VAL B 1 24 ? -1.86 2.621 -6.582 1 98.75 24 VAL B C 1
ATOM 1934 O O . VAL B 1 24 ? -3.072 2.598 -6.355 1 98.75 24 VAL B O 1
ATOM 1937 N N . ASP B 1 25 ? -1.317 1.985 -7.551 1 97.81 25 ASP B N 1
ATOM 1938 C CA . ASP B 1 25 ? -2.123 1.321 -8.57 1 97.81 25 ASP B CA 1
ATOM 1939 C C . ASP B 1 25 ? -2.852 0.111 -7.992 1 97.81 25 ASP B C 1
ATOM 1941 O O . ASP B 1 25 ? -4.043 -0.084 -8.25 1 97.81 25 ASP B O 1
ATOM 1945 N N . GLY B 1 26 ? -2.145 -0.645 -7.242 1 97.88 26 GLY B N 1
ATOM 1946 C CA . GLY B 1 26 ? -2.697 -1.889 -6.734 1 97.88 26 GLY B CA 1
ATOM 1947 C C . GLY B 1 26 ? -3.834 -1.679 -5.754 1 97.88 26 GLY B C 1
ATOM 1948 O O . GLY B 1 26 ? -4.891 -2.303 -5.875 1 97.88 26 GLY B O 1
ATOM 1949 N N . VAL B 1 27 ? -3.623 -0.834 -4.801 1 97.81 27 VAL B N 1
ATOM 1950 C CA . VAL B 1 27 ? -4.641 -0.583 -3.785 1 97.81 27 VAL B CA 1
ATOM 1951 C C . VAL B 1 27 ? -5.867 0.056 -4.434 1 97.81 27 VAL B C 1
ATOM 1953 O O . VAL B 1 27 ? -7.004 -0.291 -4.102 1 97.81 27 VAL B O 1
ATOM 1956 N N . SER B 1 28 ? -5.621 0.979 -5.324 1 97 28 SER B N 1
ATOM 1957 C CA . SER B 1 28 ? -6.734 1.608 -6.023 1 97 28 SER B CA 1
ATOM 1958 C C . SER B 1 28 ? -7.551 0.582 -6.805 1 97 28 SER B C 1
ATOM 1960 O O . SER B 1 28 ? -8.781 0.649 -6.836 1 97 28 SER B O 1
ATOM 1962 N N . ALA B 1 29 ? -6.859 -0.337 -7.48 1 95.38 29 ALA B N 1
ATOM 1963 C CA . ALA B 1 29 ? -7.547 -1.381 -8.234 1 95.38 29 ALA B CA 1
ATOM 1964 C C . ALA B 1 29 ? -8.383 -2.266 -7.312 1 95.38 29 ALA B C 1
ATOM 1966 O O . ALA B 1 29 ? -9.492 -2.664 -7.66 1 95.38 29 ALA B O 1
ATOM 1967 N N . LEU B 1 30 ? -7.898 -2.535 -6.16 1 96.12 30 LEU B N 1
ATOM 1968 C CA . LEU B 1 30 ? -8.523 -3.463 -5.223 1 96.12 30 LEU B CA 1
ATOM 1969 C C . LEU B 1 30 ? -9.75 -2.836 -4.574 1 96.12 30 LEU B C 1
ATOM 1971 O O . LEU B 1 30 ? -10.797 -3.48 -4.461 1 96.12 30 LEU B O 1
ATOM 1975 N N . ILE B 1 31 ? -9.609 -1.573 -4.133 1 94.81 31 ILE B N 1
ATOM 1976 C CA . ILE B 1 31 ? -10.641 -0.96 -3.307 1 94.81 31 ILE B CA 1
ATOM 1977 C C . ILE B 1 31 ? -11.594 -0.15 -4.184 1 94.81 31 ILE B C 1
ATOM 1979 O O . ILE B 1 31 ? -12.734 0.106 -3.801 1 94.81 31 ILE B O 1
ATOM 1983 N N . GLY B 1 32 ? -11.078 0.319 -5.34 1 94.38 32 GLY B N 1
ATOM 1984 C CA . GLY B 1 32 ? -11.984 0.939 -6.293 1 94.38 32 GLY B CA 1
ATOM 1985 C C . GLY B 1 32 ? -11.883 2.453 -6.312 1 94.38 32 GLY B C 1
ATOM 1986 O O . GLY B 1 32 ? -10.992 3.031 -5.688 1 94.38 32 GLY B O 1
ATOM 1987 N N . GLU B 1 33 ? -12.828 3.08 -6.973 1 96 33 GLU B N 1
ATOM 1988 C CA . GLU B 1 33 ? -12.742 4.484 -7.359 1 96 33 GLU B CA 1
ATOM 1989 C C . GLU B 1 33 ? -12.969 5.402 -6.16 1 96 33 GLU B C 1
ATOM 1991 O O . GLU B 1 33 ? -12.68 6.602 -6.227 1 96 33 GLU B O 1
ATOM 1996 N N . HIS B 1 34 ? -13.414 4.93 -5.078 1 95.56 34 HIS B N 1
ATOM 1997 C CA . HIS B 1 34 ? -13.695 5.758 -3.908 1 95.56 34 HIS B CA 1
ATOM 1998 C C . HIS B 1 34 ? -12.539 5.707 -2.91 1 95.56 34 HIS B C 1
ATOM 2000 O O . HIS B 1 34 ? -12.656 6.223 -1.795 1 95.56 34 HIS B O 1
ATOM 2006 N N . CYS B 1 35 ? -11.516 5.148 -3.287 1 96.5 35 CYS B N 1
ATOM 2007 C CA . CYS B 1 35 ? -10.273 5.164 -2.521 1 96.5 35 CYS B CA 1
ATOM 2008 C C . CYS B 1 35 ? -9.211 6.004 -3.219 1 96.5 35 CYS B C 1
ATOM 2010 O O . CYS B 1 35 ? -8.734 5.641 -4.293 1 96.5 35 CYS B O 1
ATOM 2012 N N . GLU B 1 36 ? -8.914 7.102 -2.643 1 97.69 36 GLU B N 1
ATOM 2013 C CA . GLU B 1 36 ? -7.852 7.965 -3.154 1 97.69 36 GLU B CA 1
ATOM 2014 C C . GLU B 1 36 ? -6.512 7.637 -2.508 1 97.69 36 GLU B C 1
ATOM 2016 O O . GLU B 1 36 ? -6.426 7.477 -1.288 1 97.69 36 GLU B O 1
ATOM 2021 N N . ILE B 1 37 ? -5.527 7.547 -3.334 1 98.69 37 ILE B N 1
ATOM 2022 C CA . ILE B 1 37 ? -4.18 7.289 -2.842 1 98.69 37 ILE B CA 1
ATOM 2023 C C . ILE B 1 37 ? -3.211 8.312 -3.434 1 98.69 37 ILE B C 1
ATOM 2025 O O . ILE B 1 37 ? -3.188 8.523 -4.648 1 98.69 37 ILE B O 1
ATOM 2029 N N . VAL B 1 38 ? -2.449 8.945 -2.609 1 98.62 38 VAL B N 1
ATOM 2030 C CA . VAL B 1 38 ? -1.486 9.953 -3.041 1 98.62 38 VAL B CA 1
ATOM 2031 C C . VAL B 1 38 ? -0.093 9.594 -2.533 1 98.62 38 VAL B C 1
ATOM 2033 O O . VAL B 1 38 ? 0.099 9.367 -1.336 1 98.62 38 VAL B O 1
ATOM 2036 N N . LEU B 1 39 ? 0.837 9.469 -3.438 1 98.81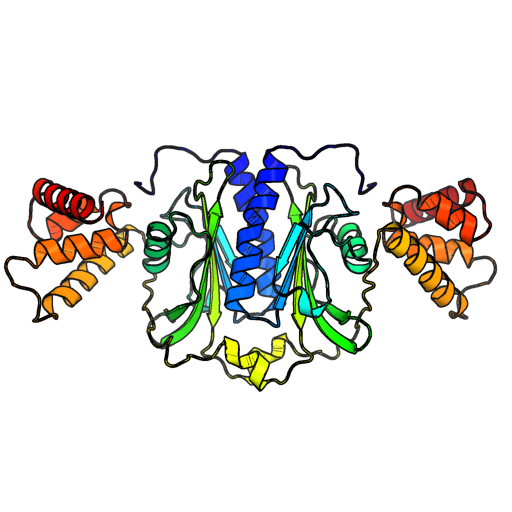 39 LEU B N 1
ATOM 2037 C CA . LEU B 1 39 ? 2.246 9.281 -3.109 1 98.81 39 LEU B CA 1
ATOM 2038 C C . LEU B 1 39 ? 2.996 10.609 -3.15 1 98.81 39 LEU B C 1
ATOM 2040 O O . LEU B 1 39 ? 3.066 11.258 -4.199 1 98.81 39 LEU B O 1
ATOM 2044 N N . HIS B 1 40 ? 3.514 10.992 -1.996 1 98.12 40 HIS B N 1
ATOM 2045 C CA . HIS B 1 40 ? 4.27 12.234 -1.883 1 98.12 40 HIS B CA 1
ATOM 2046 C C . HIS B 1 40 ? 5.77 11.961 -1.807 1 98.12 40 HIS 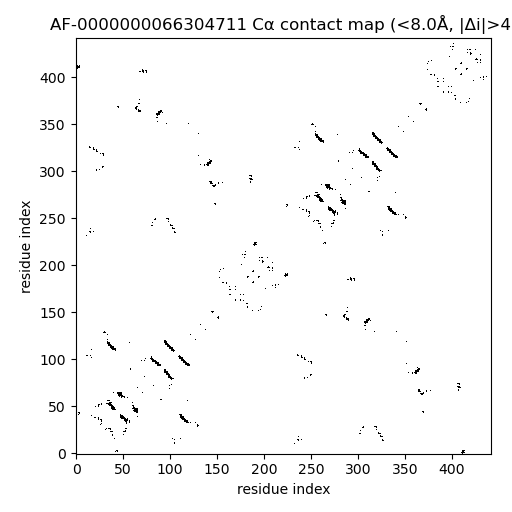B C 1
ATOM 2048 O O . HIS B 1 40 ? 6.215 11.141 -0.999 1 98.12 40 HIS B O 1
ATOM 2054 N N . SER B 1 41 ? 6.527 12.625 -2.639 1 97.75 41 SER B N 1
ATOM 2055 C CA . SER B 1 41 ? 7.969 12.734 -2.443 1 97.75 41 SER B CA 1
ATOM 2056 C C . SER B 1 41 ? 8.328 13.984 -1.657 1 97.75 41 SER B C 1
ATOM 2058 O O . SER B 1 41 ? 7.895 15.086 -2 1 97.75 41 SER B O 1
ATOM 2060 N N . LEU B 1 42 ? 9.117 13.812 -0.635 1 94.94 42 LEU B N 1
ATOM 2061 C CA . LEU B 1 42 ? 9.469 14.961 0.19 1 94.94 42 LEU B CA 1
ATOM 2062 C C . LEU B 1 42 ? 10.703 15.664 -0.367 1 94.94 42 LEU B C 1
ATOM 2064 O O . LEU B 1 42 ? 11.227 16.594 0.252 1 94.94 42 LEU B O 1
ATOM 2068 N N . GLU B 1 43 ? 11.133 15.188 -1.5 1 93.94 43 GLU B N 1
ATOM 2069 C CA . GLU B 1 43 ? 12.203 15.906 -2.197 1 93.94 43 GLU B CA 1
ATOM 2070 C C . GLU B 1 43 ? 11.773 17.328 -2.561 1 93.94 43 GLU B C 1
ATOM 2072 O O . GLU B 1 43 ? 12.602 18.234 -2.613 1 93.94 43 GLU B O 1
ATOM 2077 N N . ASN B 1 44 ? 10.539 17.484 -2.834 1 93.06 44 ASN B N 1
ATOM 2078 C CA . ASN B 1 44 ? 9.93 18.766 -3.152 1 93.06 44 ASN B CA 1
ATOM 2079 C C . ASN B 1 44 ? 8.523 18.891 -2.568 1 93.06 44 ASN B C 1
ATOM 2081 O O . ASN B 1 44 ? 7.562 18.391 -3.148 1 93.06 44 ASN B O 1
ATOM 2085 N N . ILE B 1 45 ? 8.336 19.609 -1.543 1 92.06 45 ILE B N 1
ATOM 2086 C CA . ILE B 1 45 ? 7.062 19.656 -0.824 1 92.06 45 ILE B CA 1
ATOM 2087 C C . ILE B 1 45 ? 6.062 20.516 -1.607 1 92.06 45 ILE B C 1
ATOM 2089 O O . ILE B 1 45 ? 4.852 20.406 -1.393 1 92.06 45 ILE B O 1
ATOM 2093 N N . GLU B 1 46 ? 6.609 21.438 -2.514 1 92.88 46 GLU B N 1
ATOM 2094 C CA . GLU B 1 46 ? 5.766 22.281 -3.352 1 92.88 46 GLU B CA 1
ATOM 2095 C C . GLU B 1 46 ? 5.039 21.453 -4.414 1 92.88 46 GLU B C 1
ATOM 2097 O O . GLU B 1 46 ? 3.932 21.812 -4.828 1 92.88 46 GLU B O 1
ATOM 2102 N N . HIS B 1 47 ? 5.746 20.5 -4.871 1 95.94 47 HIS B N 1
ATOM 2103 C CA . HIS B 1 47 ? 5.207 19.562 -5.848 1 95.94 47 HIS B CA 1
ATOM 2104 C C . HIS B 1 47 ? 5.363 18.125 -5.375 1 95.94 47 HIS B C 1
ATOM 2106 O O . HIS B 1 47 ? 5.887 17.281 -6.102 1 95.94 47 HIS B O 1
ATOM 2112 N N . SER B 1 48 ? 4.742 17.922 -4.195 1 96.62 48 SER B N 1
ATOM 2113 C CA . SER B 1 48 ? 5.07 16.688 -3.484 1 96.62 48 SER B CA 1
ATOM 2114 C C . SER B 1 48 ? 4.309 15.492 -4.055 1 96.62 48 SER B C 1
ATOM 2116 O O . SER B 1 48 ? 4.789 14.359 -4.012 1 96.62 48 SER B O 1
ATOM 2118 N N . ALA B 1 49 ? 3.064 15.695 -4.594 1 98.38 49 ALA B N 1
ATOM 2119 C CA . ALA B 1 49 ? 2.295 14.578 -5.141 1 98.38 49 ALA B CA 1
ATOM 2120 C C . ALA B 1 49 ? 2.9 14.086 -6.453 1 98.38 49 ALA B C 1
ATOM 2122 O O . ALA B 1 49 ? 2.875 14.797 -7.461 1 98.38 49 ALA B O 1
ATOM 2123 N N . ILE B 1 50 ? 3.4 12.898 -6.477 1 98.56 50 ILE B N 1
ATOM 2124 C CA . ILE B 1 50 ? 4.102 12.445 -7.676 1 98.56 50 ILE B CA 1
ATOM 2125 C C . ILE B 1 50 ? 3.314 11.32 -8.344 1 98.56 50 ILE B C 1
ATOM 2127 O O . ILE B 1 50 ? 3.59 10.961 -9.484 1 98.56 50 ILE B O 1
ATOM 2131 N N . CYS B 1 51 ? 2.43 10.695 -7.676 1 98.75 51 CYS B N 1
ATOM 2132 C CA . CYS B 1 51 ? 1.533 9.664 -8.172 1 98.75 51 CYS B CA 1
ATOM 2133 C C . CYS B 1 51 ? 0.2 9.695 -7.438 1 98.75 51 CYS B C 1
ATOM 2135 O O . CYS B 1 51 ? 0.167 9.82 -6.211 1 98.75 51 CYS B O 1
ATOM 2137 N N . ILE B 1 52 ? -0.893 9.656 -8.195 1 98.69 52 ILE B N 1
ATOM 2138 C CA . ILE B 1 52 ? -2.213 9.742 -7.582 1 98.69 52 ILE B CA 1
ATOM 2139 C C . ILE B 1 52 ? -3.178 8.797 -8.289 1 98.69 52 ILE B C 1
ATOM 2141 O O . ILE B 1 52 ? -3.176 8.703 -9.523 1 98.69 52 ILE B O 1
ATOM 2145 N N . ALA B 1 53 ? -3.875 8.047 -7.504 1 98.5 53 ALA B N 1
ATOM 2146 C CA . ALA B 1 53 ? -5.043 7.316 -7.992 1 98.5 53 ALA B CA 1
ATOM 2147 C C . ALA B 1 53 ? -6.332 7.91 -7.438 1 98.5 53 ALA B C 1
ATOM 2149 O O . ALA B 1 53 ? -6.406 8.258 -6.258 1 98.5 53 ALA B O 1
ATOM 2150 N N . ASN B 1 54 ? -7.332 8.148 -8.328 1 97.44 54 ASN B N 1
ATOM 2151 C CA . ASN B 1 54 ? -8.656 8.633 -7.969 1 97.44 54 ASN B CA 1
ATOM 2152 C C . ASN B 1 54 ? -8.594 10.023 -7.34 1 97.44 54 ASN B C 1
ATOM 2154 O O . ASN B 1 54 ? -9.266 10.281 -6.336 1 97.44 54 ASN B O 1
ATOM 2158 N N . GLY B 1 55 ? -7.816 10.836 -7.934 1 96.38 55 GLY B N 1
ATOM 2159 C CA . GLY B 1 55 ? -7.637 12.203 -7.461 1 96.38 55 GLY B CA 1
ATOM 2160 C C . GLY B 1 55 ? -8.922 13.008 -7.461 1 96.38 55 GLY B C 1
ATOM 2161 O O . GLY B 1 55 ? -9.016 14.039 -6.797 1 96.38 55 GLY B O 1
ATOM 2162 N N . HIS B 1 56 ? -9.945 12.523 -8.148 1 94.56 56 HIS B N 1
ATOM 2163 C CA . HIS B 1 56 ? -11.219 13.227 -8.258 1 94.56 56 HIS B CA 1
ATOM 2164 C C . HIS B 1 56 ? -11.898 13.359 -6.902 1 94.56 56 HIS B C 1
ATOM 2166 O O . HIS B 1 56 ? -12.75 14.234 -6.715 1 94.56 56 HIS B O 1
ATOM 2172 N N . ASN B 1 57 ? -11.594 12.547 -5.938 1 94.56 57 ASN B N 1
ATOM 2173 C CA . ASN B 1 57 ? -12.219 12.609 -4.621 1 94.56 57 ASN B CA 1
ATOM 2174 C C . ASN B 1 57 ? -11.867 13.906 -3.898 1 94.56 57 ASN B C 1
ATOM 2176 O O . ASN B 1 57 ? -12.633 14.383 -3.059 1 94.56 57 ASN B O 1
ATOM 2180 N N . THR B 1 58 ? -10.695 14.508 -4.18 1 93.69 58 THR B N 1
ATOM 2181 C CA . THR B 1 58 ? -10.266 15.742 -3.533 1 93.69 58 THR B CA 1
ATOM 2182 C C . THR B 1 58 ? -9.828 16.766 -4.574 1 93.69 58 THR B C 1
ATOM 2184 O O . THR B 1 58 ? -9.398 17.875 -4.223 1 93.69 58 THR B O 1
ATOM 2187 N N . ASN B 1 59 ? -9.836 16.375 -5.844 1 93 59 ASN B N 1
ATOM 2188 C CA . ASN B 1 59 ? -9.43 17.219 -6.973 1 93 59 ASN B CA 1
ATOM 2189 C C . ASN B 1 59 ? -7.926 17.453 -6.98 1 93 59 ASN B C 1
ATOM 2191 O O . ASN B 1 59 ? -7.461 18.484 -7.473 1 93 59 ASN B O 1
ATOM 2195 N N . ARG B 1 60 ? -7.191 16.672 -6.352 1 95 60 ARG B N 1
ATOM 2196 C CA . ARG B 1 60 ? -5.734 16.734 -6.418 1 95 60 ARG B CA 1
ATOM 2197 C C . ARG B 1 60 ? -5.215 16.125 -7.715 1 95 60 ARG B C 1
ATOM 2199 O O . ARG B 1 60 ? -5.879 15.281 -8.32 1 95 60 ARG B O 1
ATOM 2206 N N . GLN B 1 61 ? -4.055 16.625 -8.117 1 97.19 61 GLN B N 1
ATOM 2207 C CA . GLN B 1 61 ? -3.344 16.125 -9.281 1 97.19 61 GLN B CA 1
ATOM 2208 C C . GLN B 1 61 ? -1.85 15.984 -9 1 97.19 61 GLN B C 1
ATOM 2210 O O . GLN B 1 61 ? -1.345 16.547 -8.023 1 97.19 61 GLN B O 1
ATOM 2215 N N . VAL B 1 62 ? -1.179 15.211 -9.844 1 98.19 62 VAL B N 1
ATOM 2216 C CA . VAL B 1 62 ? 0.275 15.148 -9.734 1 98.19 62 VAL B CA 1
ATOM 2217 C C . VAL B 1 62 ? 0.86 16.562 -9.766 1 98.19 62 VAL B C 1
ATOM 2219 O O . VAL B 1 62 ? 0.45 17.391 -10.578 1 98.19 62 VAL B O 1
ATOM 2222 N N . GLY B 1 63 ? 1.704 16.844 -8.836 1 97.44 63 GLY B N 1
ATOM 2223 C CA . GLY B 1 63 ? 2.268 18.188 -8.703 1 97.44 63 GLY B CA 1
ATOM 2224 C C . GLY B 1 63 ? 1.63 18.984 -7.59 1 97.44 63 GLY B C 1
ATOM 2225 O O . GLY B 1 63 ? 2.154 20.031 -7.191 1 97.44 63 GLY B O 1
ATOM 2226 N N . SER B 1 64 ? 0.473 18.531 -7.09 1 96.81 64 SER B N 1
ATOM 2227 C CA . SER B 1 64 ? -0.151 19.219 -5.965 1 96.81 64 SER B CA 1
ATOM 2228 C C . SER B 1 64 ? 0.78 19.266 -4.758 1 96.81 64 SER B C 1
ATOM 2230 O O . SER B 1 64 ? 1.543 18.328 -4.523 1 96.81 64 SER B O 1
ATOM 2232 N N . PRO B 1 65 ? 0.714 20.375 -3.982 1 96 65 PRO B N 1
ATOM 2233 C CA . PRO B 1 65 ? 1.56 20.484 -2.791 1 96 65 PRO B CA 1
ATOM 2234 C C . PRO B 1 65 ? 1.078 19.609 -1.639 1 96 65 PRO B C 1
ATOM 2236 O O . PRO B 1 65 ? -0.016 19.031 -1.705 1 96 65 PRO B O 1
ATOM 2239 N N . ILE B 1 66 ? 1.879 19.531 -0.621 1 94.88 66 ILE B N 1
ATOM 2240 C CA . ILE B 1 66 ? 1.529 18.828 0.609 1 94.88 66 ILE B CA 1
ATOM 2241 C C . ILE B 1 66 ? 0.398 19.562 1.321 1 94.88 66 ILE B C 1
ATOM 2243 O O . ILE B 1 66 ? 0.25 20.781 1.172 1 94.88 66 ILE B O 1
ATOM 2247 N N . THR B 1 67 ? -0.426 18.875 1.977 1 93.94 67 THR B N 1
ATOM 2248 C CA . THR B 1 67 ? -1.515 19.469 2.742 1 93.94 67 THR B CA 1
ATOM 2249 C C . THR B 1 67 ? -1.062 19.797 4.164 1 93.94 67 THR B C 1
ATOM 2251 O O . THR B 1 67 ? -0.006 19.328 4.605 1 93.94 67 THR B O 1
ATOM 2254 N N . ASP B 1 68 ? -1.906 20.609 4.836 1 92.19 68 ASP B N 1
ATOM 2255 C CA . ASP B 1 68 ? -1.634 20.922 6.234 1 92.19 68 ASP B CA 1
ATOM 2256 C C . ASP B 1 68 ? -1.646 19.656 7.094 1 92.19 68 ASP B C 1
ATOM 2258 O O . ASP B 1 68 ? -0.798 19.484 7.973 1 92.19 68 ASP B O 1
ATOM 2262 N N . LE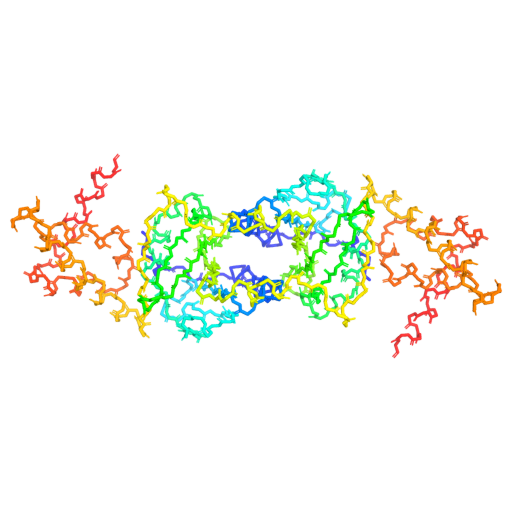U B 1 69 ? -2.572 18.734 6.832 1 91.25 69 LEU B N 1
ATOM 2263 C CA . LEU B 1 69 ? -2.674 17.5 7.609 1 91.25 69 LEU B CA 1
ATOM 2264 C C . LEU B 1 69 ? -1.465 16.609 7.371 1 91.25 69 LEU B C 1
ATOM 2266 O O . LEU B 1 69 ? -0.936 16.016 8.305 1 91.25 69 LEU B O 1
ATOM 2270 N N . ALA B 1 70 ? -1.044 16.5 6.141 1 92.94 70 ALA B N 1
ATOM 2271 C CA . ALA B 1 70 ? 0.145 15.703 5.832 1 92.94 70 ALA B CA 1
ATOM 2272 C C . ALA B 1 70 ? 1.382 16.281 6.512 1 92.94 70 ALA B C 1
ATOM 2274 O O . ALA B 1 70 ? 2.209 15.539 7.047 1 92.94 70 ALA B O 1
ATOM 2275 N N . LEU B 1 71 ? 1.48 17.578 6.457 1 91.81 71 LEU B N 1
ATOM 2276 C CA . LEU B 1 71 ? 2.594 18.266 7.105 1 91.81 71 LEU B CA 1
ATOM 2277 C C . LEU B 1 71 ? 2.59 18.016 8.609 1 91.81 71 LEU B C 1
ATOM 2279 O O . LEU B 1 71 ? 3.635 17.734 9.195 1 91.81 71 LEU B O 1
ATOM 2283 N N . ARG B 1 72 ? 1.475 18.109 9.203 1 90.25 72 ARG B N 1
ATOM 2284 C CA . ARG B 1 72 ? 1.33 17.828 10.633 1 90.25 72 ARG B CA 1
ATOM 2285 C C . ARG B 1 72 ? 1.696 16.391 10.953 1 90.25 72 ARG B C 1
ATOM 2287 O O . ARG B 1 72 ? 2.369 16.109 11.945 1 90.25 72 ARG B O 1
ATOM 2294 N N . SER B 1 73 ? 1.241 15.461 10.086 1 90.25 73 SER B N 1
ATOM 2295 C CA . SER B 1 73 ? 1.564 14.047 10.273 1 90.25 73 SER B CA 1
ATOM 2296 C C . SER B 1 73 ? 3.072 13.82 10.258 1 90.25 73 SER B C 1
ATOM 2298 O O . SER B 1 73 ? 3.602 13.062 11.07 1 90.25 73 SER B O 1
ATOM 2300 N N . LEU B 1 74 ? 3.711 14.484 9.367 1 89.38 74 LEU B N 1
ATOM 2301 C CA . LEU B 1 74 ? 5.156 14.375 9.227 1 89.38 74 LEU B CA 1
ATOM 2302 C C . LEU B 1 74 ? 5.859 14.789 10.516 1 89.38 74 LEU B C 1
ATOM 2304 O O . LEU B 1 74 ? 6.801 14.125 10.961 1 89.38 74 LEU B O 1
ATOM 2308 N N . ARG B 1 75 ? 5.34 15.797 11.109 1 85.44 75 ARG B N 1
ATOM 2309 C CA . ARG B 1 75 ? 5.93 16.328 12.336 1 85.44 75 ARG B CA 1
ATOM 2310 C C . ARG B 1 75 ? 5.727 15.367 13.5 1 85.44 75 ARG B C 1
ATOM 2312 O O . ARG B 1 75 ? 6.602 15.219 14.359 1 85.44 75 ARG B O 1
ATOM 2319 N N . ASN B 1 76 ? 4.656 14.695 13.422 1 86.62 76 ASN B N 1
ATOM 2320 C CA . ASN B 1 76 ? 4.285 13.852 14.555 1 86.62 76 ASN B CA 1
ATOM 2321 C C . ASN B 1 76 ? 4.848 12.438 14.406 1 86.62 76 ASN B C 1
ATOM 2323 O O . ASN B 1 76 ? 4.844 11.664 15.359 1 86.62 76 ASN B O 1
ATOM 2327 N N . MET B 1 77 ? 5.328 12.117 13.227 1 86.69 77 MET B N 1
ATOM 2328 C CA . MET B 1 77 ? 5.809 10.766 12.961 1 86.69 77 MET B CA 1
ATOM 2329 C C . MET B 1 77 ? 7.301 10.648 13.258 1 86.69 77 MET B C 1
ATOM 2331 O O . MET B 1 77 ? 8.102 10.453 12.336 1 86.69 77 MET B O 1
ATOM 2335 N N . GLN B 1 78 ? 7.703 10.797 14.398 1 77.62 78 GLN B N 1
ATOM 2336 C CA . GLN B 1 78 ? 9.109 10.672 14.758 1 77.62 78 GLN B CA 1
ATOM 2337 C C . GLN B 1 78 ? 9.562 9.211 14.68 1 77.62 78 GLN B C 1
ATOM 2339 O O . GLN B 1 78 ? 10.328 8.836 13.797 1 77.62 78 GLN B O 1
ATOM 2344 N N . SER B 1 79 ? 8.969 8.328 15.367 1 82.56 79 SER B N 1
ATOM 2345 C CA . SER B 1 79 ? 9.383 6.926 15.359 1 82.56 79 SER B CA 1
ATOM 2346 C C . SER B 1 79 ? 8.328 6.043 14.703 1 82.56 79 SER B C 1
ATOM 2348 O O . SER B 1 79 ? 8.641 4.957 14.203 1 82.56 79 SER B O 1
ATOM 2350 N N . GLU B 1 80 ? 7.164 6.57 14.586 1 90.94 80 GLU B N 1
ATOM 2351 C CA . GLU B 1 80 ? 6.098 5.773 13.977 1 90.94 80 GLU B CA 1
ATOM 2352 C C . GLU B 1 80 ? 6.051 5.973 12.469 1 90.94 80 GLU B C 1
ATOM 2354 O O . GLU B 1 80 ? 6.328 7.066 11.969 1 90.94 80 GLU B O 1
ATOM 2359 N N . SER B 1 81 ? 5.715 4.871 11.82 1 94.44 81 SER B N 1
ATOM 2360 C CA . SER B 1 81 ? 5.676 4.969 10.359 1 94.44 81 SER B CA 1
ATOM 2361 C C . SER B 1 81 ? 4.238 5.047 9.852 1 94.44 81 SER B C 1
ATOM 2363 O O . SER B 1 81 ? 4.008 5.301 8.664 1 94.44 81 SER B O 1
ATOM 2365 N N . VAL B 1 82 ? 3.322 4.84 10.75 1 96.38 82 VAL B N 1
ATOM 2366 C CA . VAL B 1 82 ? 1.926 4.844 10.328 1 96.38 82 VAL B CA 1
ATOM 2367 C C . VAL B 1 82 ? 1.095 5.68 11.297 1 96.38 82 VAL B C 1
ATOM 2369 O O . VAL B 1 82 ? 1.245 5.562 12.516 1 96.38 82 VAL B O 1
ATOM 2372 N N . SER B 1 83 ? 0.328 6.539 10.781 1 93.81 83 SER B N 1
ATOM 2373 C CA . SER B 1 83 ? -0.622 7.258 11.625 1 93.81 83 SER B CA 1
ATOM 2374 C C . SER B 1 83 ? -1.739 6.34 12.109 1 93.81 83 SER B C 1
ATOM 2376 O O . SER B 1 83 ? -2.016 5.312 11.492 1 93.81 83 SER B O 1
ATOM 2378 N N . LYS B 1 84 ? -2.363 6.746 13.234 1 91.25 84 LYS B N 1
ATOM 2379 C CA . LYS B 1 84 ? -3.674 6.164 13.508 1 91.25 84 LYS B CA 1
ATOM 2380 C C . LYS B 1 84 ? -4.688 6.566 12.445 1 91.25 84 LYS B C 1
ATOM 2382 O O . LYS B 1 84 ? -4.637 7.684 11.922 1 91.25 84 LYS B O 1
ATOM 2387 N N . PRO B 1 85 ? -5.527 5.574 12.055 1 93.81 85 PRO B N 1
ATOM 2388 C CA . PRO B 1 85 ? -6.598 6.016 11.164 1 93.81 85 PRO B CA 1
ATOM 2389 C C . PRO B 1 85 ? -7.355 7.23 11.703 1 93.81 85 PRO B C 1
ATOM 2391 O O . PRO B 1 85 ? -7.582 7.332 12.906 1 93.81 85 PRO B O 1
ATOM 2394 N N . TYR B 1 86 ? -7.684 8.086 10.82 1 91.44 86 TYR B N 1
ATOM 2395 C CA . TYR B 1 86 ? -8.359 9.312 11.227 1 91.44 86 TYR B CA 1
ATOM 2396 C C . TYR B 1 86 ? -9.43 9.711 10.219 1 91.44 86 TYR B C 1
ATOM 2398 O O . TYR B 1 86 ? -9.406 9.25 9.07 1 91.44 86 TYR B O 1
ATOM 2406 N N . PHE B 1 87 ? -10.359 10.484 10.68 1 92.5 87 PHE B N 1
ATOM 2407 C CA . PHE B 1 87 ? -11.445 10.961 9.828 1 92.5 87 PHE B CA 1
ATOM 2408 C C . PHE B 1 87 ? -11.258 12.43 9.477 1 92.5 87 PHE B C 1
ATOM 2410 O O . PHE B 1 87 ? -10.844 13.227 10.32 1 92.5 87 PHE B O 1
ATOM 2417 N N . THR B 1 88 ? -11.5 12.672 8.227 1 90 88 THR B N 1
ATOM 2418 C CA . THR B 1 88 ? -11.375 14.047 7.77 1 90 88 THR B CA 1
ATOM 2419 C C . THR B 1 88 ? -12.594 14.453 6.938 1 90 88 THR B C 1
ATOM 2421 O O . THR B 1 88 ? -13.336 13.594 6.457 1 90 88 THR B O 1
ATOM 2424 N N . ARG B 1 89 ? -12.742 15.758 6.965 1 88.25 89 ARG B N 1
ATOM 2425 C CA . ARG B 1 89 ? -13.688 16.344 6.02 1 88.25 89 ARG B CA 1
ATOM 2426 C C . ARG B 1 89 ? -12.969 17.156 4.949 1 88.25 89 ARG B C 1
ATOM 2428 O O . ARG B 1 89 ? -12.289 18.125 5.262 1 88.25 89 ARG B O 1
ATOM 2435 N N . ALA B 1 90 ? -13.125 16.656 3.797 1 82.31 90 ALA B N 1
ATOM 2436 C CA . ALA B 1 90 ? -12.531 17.344 2.652 1 82.31 90 ALA B CA 1
ATOM 2437 C C . ALA B 1 90 ? -13.508 18.359 2.064 1 82.31 90 ALA B C 1
ATOM 2439 O O . ALA B 1 90 ? -14.695 18.078 1.91 1 82.31 90 ALA B O 1
ATOM 2440 N N . LYS B 1 91 ? -13.008 19.531 1.772 1 74.69 91 LYS B N 1
ATOM 2441 C CA . LYS B 1 91 ? -13.766 20.625 1.166 1 74.69 91 LYS B CA 1
ATOM 2442 C C . LYS B 1 91 ? -15.078 20.859 1.914 1 74.69 91 LYS B C 1
ATOM 2444 O O . LYS B 1 91 ? -16.125 21.047 1.295 1 74.69 91 LYS B O 1
ATOM 2449 N N . GLY B 1 92 ? -15.07 20.562 3.012 1 69.44 92 GLY B N 1
ATOM 2450 C CA . GLY B 1 92 ? -16.141 20.922 3.934 1 69.44 92 GLY B CA 1
ATOM 2451 C C . GLY B 1 92 ? -17.266 19.906 3.971 1 69.44 92 GLY B C 1
ATOM 2452 O O . GLY B 1 92 ? -18.125 19.953 4.859 1 69.44 92 GLY B O 1
ATOM 2453 N N . SER B 1 93 ? -17.234 18.906 3.191 1 79.25 93 SER B N 1
ATOM 2454 C CA . SER B 1 93 ? -18.453 18.125 3.301 1 79.25 93 SER B CA 1
ATOM 2455 C C . SER B 1 93 ? -18.188 16.625 3.117 1 79.25 93 SER B C 1
ATOM 2457 O O . SER B 1 93 ? -18.922 15.789 3.621 1 79.25 93 SER B O 1
ATOM 2459 N N . VAL B 1 94 ? -17.125 16.344 2.486 1 88.75 94 VAL B N 1
ATOM 2460 C CA . VAL B 1 94 ? -16.938 14.945 2.133 1 88.75 94 VAL B CA 1
ATOM 2461 C C . VAL B 1 94 ? -16.172 14.234 3.252 1 88.75 94 VAL B C 1
ATOM 2463 O O . VAL B 1 94 ? -15 14.523 3.5 1 88.75 94 VAL B O 1
ATOM 2466 N N . LEU B 1 95 ? -16.875 13.305 3.875 1 91.75 95 LEU B N 1
ATOM 2467 C CA . LEU B 1 95 ? -16.266 12.523 4.949 1 91.75 95 LEU B CA 1
ATOM 2468 C C . LEU B 1 95 ? -15.352 11.445 4.391 1 91.75 95 LEU B C 1
ATOM 2470 O O . LEU B 1 95 ? -15.734 10.703 3.48 1 91.75 95 LEU B O 1
ATOM 2474 N N . MET B 1 96 ? -14.148 11.422 4.941 1 94.06 96 MET B N 1
ATOM 2475 C CA . MET B 1 96 ? -13.164 10.422 4.52 1 94.06 96 MET B CA 1
ATOM 2476 C C . MET B 1 96 ? -12.516 9.758 5.727 1 94.06 96 MET B C 1
ATOM 2478 O O . MET B 1 96 ? -12.352 10.391 6.773 1 94.06 96 MET B O 1
ATOM 2482 N N . LYS B 1 97 ? -12.242 8.5 5.633 1 95.31 97 LYS B N 1
ATOM 2483 C CA . LYS B 1 97 ? -11.336 7.812 6.547 1 95.31 97 LYS B CA 1
ATOM 2484 C C . LYS B 1 97 ? -9.953 7.641 5.922 1 95.31 97 LYS B C 1
ATOM 2486 O O . LYS B 1 97 ? -9.836 7.199 4.777 1 95.31 97 LYS B O 1
ATOM 2491 N N . SER B 1 98 ? -8.93 7.996 6.719 1 95.56 98 SER B N 1
ATOM 2492 C CA . SER B 1 98 ? -7.621 8.109 6.082 1 95.56 98 SER B CA 1
ATOM 2493 C C . SER B 1 98 ? -6.523 7.523 6.961 1 95.56 98 SER B C 1
ATOM 2495 O O . SER B 1 98 ? -6.73 7.312 8.156 1 95.56 98 SER B O 1
ATOM 2497 N N . VAL B 1 99 ? -5.461 7.188 6.312 1 96.06 99 VAL B N 1
ATOM 2498 C CA . VAL B 1 99 ? -4.215 6.824 6.98 1 96.06 99 VAL B CA 1
ATOM 2499 C C . VAL B 1 99 ? -3.033 7.449 6.242 1 96.06 99 VAL B C 1
ATOM 2501 O O . VAL B 1 99 ? -3.088 7.645 5.023 1 96.06 99 VAL B O 1
ATOM 2504 N N . THR B 1 100 ? -2.021 7.836 6.977 1 97 100 THR B N 1
ATOM 2505 C CA . THR B 1 100 ? -0.771 8.336 6.422 1 97 100 THR B CA 1
ATOM 2506 C C . THR B 1 100 ? 0.388 7.41 6.766 1 97 100 THR B C 1
ATOM 2508 O O . THR B 1 100 ? 0.573 7.047 7.93 1 97 100 THR B O 1
ATOM 2511 N N . ILE B 1 101 ? 1.109 7.012 5.758 1 98.12 101 ILE B N 1
ATOM 2512 C CA . ILE B 1 101 ? 2.225 6.082 5.914 1 98.12 101 ILE B CA 1
ATOM 2513 C C . ILE B 1 101 ? 3.533 6.781 5.551 1 98.12 101 ILE B C 1
ATOM 2515 O O . ILE B 1 101 ? 3.676 7.305 4.445 1 98.12 101 ILE B O 1
ATOM 2519 N N . ALA B 1 102 ? 4.5 6.754 6.496 1 98 102 ALA B N 1
ATOM 2520 C CA . ALA B 1 102 ? 5.82 7.32 6.234 1 98 102 ALA B CA 1
ATOM 2521 C C . ALA B 1 102 ? 6.703 6.332 5.477 1 98 102 ALA B C 1
ATOM 2523 O O . ALA B 1 102 ? 6.77 5.152 5.836 1 98 102 ALA B O 1
ATOM 2524 N N . ILE B 1 103 ? 7.285 6.789 4.434 1 97.94 103 ILE B N 1
ATOM 2525 C CA . ILE B 1 103 ? 8.266 6.008 3.688 1 97.94 103 ILE B CA 1
ATOM 2526 C C . ILE B 1 103 ? 9.68 6.391 4.129 1 97.94 103 ILE B C 1
ATOM 2528 O O . ILE B 1 103 ? 10.102 7.535 3.947 1 97.94 103 ILE B O 1
ATOM 2532 N N . ARG B 1 104 ? 10.352 5.418 4.668 1 97.06 104 ARG B N 1
ATOM 2533 C CA . ARG B 1 104 ? 11.672 5.695 5.227 1 97.06 104 ARG B CA 1
ATOM 2534 C C . ARG B 1 104 ? 12.766 4.98 4.438 1 97.06 104 ARG B C 1
ATOM 2536 O O . ARG B 1 104 ? 12.547 3.887 3.914 1 97.06 104 ARG B O 1
ATOM 2543 N N . ASN B 1 105 ? 13.906 5.602 4.359 1 96.25 105 ASN B N 1
ATOM 2544 C CA . ASN B 1 105 ? 15.062 4.953 3.758 1 96.25 105 ASN B CA 1
ATOM 2545 C C . ASN B 1 105 ? 15.875 4.184 4.793 1 96.25 105 ASN B C 1
ATOM 2547 O O . ASN B 1 105 ? 15.422 3.982 5.922 1 96.25 105 ASN B O 1
ATOM 2551 N N . LYS B 1 106 ? 17.062 3.734 4.402 1 95.12 106 LYS B N 1
ATOM 2552 C CA . LYS B 1 106 ? 17.859 2.848 5.234 1 95.12 106 LYS B CA 1
ATOM 2553 C C . LYS B 1 106 ? 18.312 3.553 6.512 1 95.12 106 LYS B C 1
ATOM 2555 O O . LYS B 1 106 ? 18.547 2.904 7.535 1 95.12 106 LYS B O 1
ATOM 2560 N N . THR B 1 107 ? 18.422 4.871 6.52 1 94.12 107 THR B N 1
ATOM 2561 C CA . THR B 1 107 ? 18.859 5.621 7.691 1 94.12 107 THR B CA 1
ATOM 2562 C C . THR B 1 107 ? 17.656 6.09 8.508 1 94.12 107 THR B C 1
ATOM 2564 O O . THR B 1 107 ? 17.797 6.918 9.406 1 94.12 107 THR B O 1
ATOM 2567 N N . GLN B 1 108 ? 16.453 5.73 8.148 1 93.69 108 GLN B N 1
ATOM 2568 C CA . GLN B 1 108 ? 15.203 5.98 8.852 1 93.69 108 GLN B CA 1
ATOM 2569 C C . GLN B 1 108 ? 14.742 7.422 8.656 1 93.69 108 GLN B C 1
ATOM 2571 O O . GLN B 1 108 ? 13.906 7.922 9.414 1 93.69 108 GLN B O 1
ATOM 2576 N N . ARG B 1 109 ? 15.328 8 7.652 1 93.44 109 ARG B N 1
ATOM 2577 C CA . ARG B 1 109 ? 14.82 9.305 7.23 1 93.44 109 ARG B CA 1
ATOM 2578 C C . ARG B 1 109 ? 13.516 9.156 6.453 1 93.44 109 ARG B C 1
ATOM 2580 O O . ARG B 1 109 ? 13.398 8.297 5.582 1 93.44 109 ARG B O 1
ATOM 2587 N N . ILE B 1 110 ? 12.555 10.016 6.805 1 95.94 110 ILE B N 1
ATOM 2588 C CA . ILE B 1 110 ? 11.328 10.008 6.02 1 95.94 110 ILE B CA 1
ATOM 2589 C C . ILE B 1 110 ? 11.57 10.695 4.676 1 95.94 110 ILE B C 1
ATOM 2591 O O . ILE B 1 110 ? 11.938 11.867 4.629 1 95.94 110 ILE B O 1
ATOM 2595 N N . ILE B 1 111 ? 11.312 9.984 3.617 1 96.75 111 ILE B N 1
ATOM 2596 C CA . ILE B 1 111 ? 11.609 10.539 2.301 1 96.75 111 ILE B CA 1
ATOM 2597 C C . ILE B 1 111 ? 10.32 10.695 1.503 1 96.75 111 ILE B C 1
ATOM 2599 O O . ILE B 1 111 ? 10.305 11.352 0.457 1 96.75 111 ILE B O 1
ATOM 2603 N N . GLY B 1 112 ? 9.242 10.125 1.985 1 97.06 112 GLY B N 1
ATOM 2604 C CA . GLY B 1 112 ? 7.945 10.219 1.327 1 97.06 112 GLY B CA 1
ATOM 2605 C C . GLY B 1 112 ? 6.785 9.883 2.242 1 97.06 112 GLY B C 1
ATOM 2606 O O . GLY B 1 112 ? 6.988 9.414 3.365 1 97.06 112 GLY B O 1
ATOM 2607 N N . LEU B 1 113 ? 5.605 10.148 1.743 1 97.88 113 LEU B N 1
ATOM 2608 C CA . LEU B 1 113 ? 4.359 9.797 2.414 1 97.88 113 LEU B CA 1
ATOM 2609 C C . LEU B 1 113 ? 3.396 9.109 1.452 1 97.88 113 LEU B C 1
ATOM 2611 O O . LEU B 1 113 ? 3.275 9.516 0.293 1 97.88 113 LEU B O 1
ATOM 2615 N N . LEU B 1 114 ? 2.812 8.094 1.901 1 98.62 114 LEU B N 1
ATOM 2616 C CA . LEU B 1 114 ? 1.682 7.465 1.224 1 98.62 114 LEU B CA 1
ATOM 2617 C C . LEU B 1 114 ? 0.384 7.719 1.983 1 98.62 114 LEU B C 1
ATOM 2619 O O . LEU B 1 114 ? 0.218 7.246 3.111 1 98.62 114 LEU B O 1
ATOM 2623 N N . CYS B 1 115 ? -0.49 8.469 1.405 1 98.06 115 CYS B N 1
ATOM 2624 C CA . CYS B 1 115 ? -1.761 8.805 2.037 1 98.06 115 CYS B CA 1
ATOM 2625 C C . CYS B 1 115 ? -2.916 8.078 1.356 1 98.06 115 CYS B C 1
ATOM 2627 O O . CYS B 1 115 ? -3.137 8.242 0.155 1 98.06 115 CYS B O 1
ATOM 2629 N N . ILE B 1 116 ? -3.609 7.336 2.08 1 98.19 116 ILE B N 1
ATOM 2630 C CA . ILE B 1 116 ? -4.762 6.602 1.573 1 98.19 116 ILE B CA 1
ATOM 2631 C C . ILE B 1 116 ? -6.039 7.148 2.201 1 98.19 116 ILE B C 1
ATOM 2633 O O . ILE B 1 116 ? -6.16 7.211 3.426 1 98.19 116 ILE B O 1
ATOM 2637 N N . ASN B 1 117 ? -6.941 7.551 1.381 1 96.56 117 ASN B N 1
ATOM 2638 C CA . ASN B 1 117 ? -8.195 8.18 1.792 1 96.56 117 ASN B CA 1
ATOM 2639 C C . ASN B 1 117 ? -9.406 7.445 1.23 1 96.56 117 ASN B C 1
ATOM 2641 O O . ASN B 1 117 ? -9.594 7.391 0.014 1 96.56 117 ASN B O 1
ATOM 2645 N N . ILE B 1 118 ? -10.219 6.93 2.072 1 96.06 118 ILE B N 1
ATOM 2646 C CA . ILE B 1 118 ? -11.453 6.273 1.648 1 96.06 118 ILE B CA 1
ATOM 2647 C C . ILE B 1 118 ? -12.625 7.25 1.756 1 96.06 118 ILE B C 1
ATOM 2649 O O . ILE B 1 118 ? -12.906 7.777 2.836 1 96.06 118 ILE B O 1
ATOM 2653 N N . ASN B 1 119 ? -13.281 7.496 0.634 1 95.44 119 ASN B N 1
ATOM 2654 C CA . ASN B 1 119 ? -14.461 8.352 0.583 1 95.44 119 ASN B CA 1
ATOM 2655 C C . ASN B 1 119 ? -15.688 7.656 1.175 1 95.44 119 ASN B C 1
ATOM 2657 O O . ASN B 1 119 ? -16.172 6.664 0.623 1 95.44 119 ASN B O 1
ATOM 2661 N N . LEU B 1 120 ? -16.203 8.172 2.293 1 93.38 120 LEU B N 1
ATOM 2662 C CA . LEU B 1 120 ? -17.328 7.535 2.973 1 93.38 120 LEU B CA 1
ATOM 2663 C C . LEU B 1 120 ? -18.625 8.242 2.639 1 93.38 120 LEU B C 1
ATOM 2665 O O . LEU B 1 120 ? -19.688 7.855 3.129 1 93.38 120 LEU B O 1
ATOM 2669 N N . ASP B 1 121 ? -18.5 9.266 1.826 1 92.44 121 ASP B N 1
ATOM 2670 C CA . ASP B 1 121 ? -19.688 10.008 1.41 1 92.44 121 ASP B CA 1
ATOM 2671 C C . ASP B 1 121 ? -20.219 9.484 0.082 1 92.44 121 ASP B C 1
ATOM 2673 O O . ASP B 1 121 ? -20.391 10.242 -0.871 1 92.44 121 ASP B O 1
ATOM 2677 N N . VAL B 1 122 ? -20.422 8.18 -0.01 1 91.56 122 VAL B N 1
ATOM 2678 C CA . VAL B 1 122 ? -20.953 7.496 -1.181 1 91.56 122 VAL B CA 1
ATOM 2679 C C . VAL B 1 122 ? -22.016 6.488 -0.749 1 91.56 122 VAL B C 1
ATOM 2681 O O . VAL B 1 122 ? -21.938 5.93 0.346 1 91.56 122 VAL B O 1
ATOM 2684 N N . PRO B 1 123 ? -23.047 6.277 -1.619 1 92.25 123 PRO B N 1
ATOM 2685 C CA . PRO B 1 123 ? -24.016 5.23 -1.26 1 92.25 123 PRO B CA 1
ATOM 2686 C C . PRO B 1 123 ? -23.344 3.883 -0.993 1 92.25 123 PRO B C 1
ATOM 2688 O O . PRO B 1 123 ? -22.422 3.498 -1.707 1 92.25 123 PRO B O 1
ATOM 2691 N N . VAL B 1 124 ? -23.859 3.234 0.04 1 89.44 124 VAL B N 1
ATOM 2692 C CA . VAL B 1 124 ? -23.266 1.97 0.476 1 89.44 124 VAL B CA 1
ATOM 2693 C C . VAL B 1 124 ? -23.25 0.981 -0.688 1 89.44 124 VAL B C 1
ATOM 2695 O O . VAL B 1 124 ? -22.281 0.245 -0.868 1 89.44 124 VAL B O 1
ATOM 2698 N N . SER B 1 125 ? -24.234 0.981 -1.479 1 89.88 125 SER B N 1
ATOM 2699 C CA . SER B 1 125 ? -24.312 0.07 -2.615 1 89.88 125 SER B CA 1
ATOM 2700 C C . SER B 1 125 ? -23.203 0.339 -3.615 1 89.88 125 SER B C 1
ATOM 2702 O O . SER B 1 125 ? -22.609 -0.595 -4.172 1 89.88 125 SER B O 1
ATOM 2704 N N . GLN B 1 126 ? -22.875 1.573 -3.809 1 90.12 126 GLN B N 1
ATOM 2705 C CA . GLN B 1 126 ? -21.812 1.948 -4.727 1 90.12 126 GLN B CA 1
ATOM 2706 C C . GLN B 1 126 ? -20.438 1.587 -4.156 1 90.12 126 GLN B C 1
ATOM 2708 O O . GLN B 1 126 ? -19.562 1.119 -4.883 1 90.12 126 GLN B O 1
ATOM 2713 N N . PHE B 1 127 ? -20.406 1.756 -2.867 1 90.25 127 PHE B N 1
ATOM 2714 C CA . PHE B 1 127 ? -19.172 1.426 -2.189 1 90.25 127 PHE B CA 1
ATOM 2715 C C . PHE B 1 127 ? -18.891 -0.07 -2.268 1 90.25 127 PHE B C 1
ATOM 2717 O O . PHE B 1 127 ? -17.766 -0.483 -2.562 1 90.25 127 PHE B O 1
ATOM 2724 N N . LEU B 1 128 ? -19.891 -0.893 -2.125 1 89.31 128 LEU B N 1
ATOM 2725 C CA . LEU B 1 128 ? -19.75 -2.342 -2.039 1 89.31 128 LEU B CA 1
ATOM 2726 C C . LEU B 1 128 ? -19.641 -2.961 -3.428 1 89.31 128 LEU B C 1
ATOM 2728 O O . LEU B 1 128 ? -19.234 -4.117 -3.564 1 89.31 128 LEU B O 1
ATOM 2732 N N . GLN B 1 129 ? -19.922 -2.248 -4.453 1 87.62 129 GLN B N 1
ATOM 2733 C CA . GLN B 1 129 ? -19.938 -2.768 -5.816 1 87.62 129 GLN B CA 1
ATOM 2734 C C . GLN B 1 129 ? -18.562 -3.297 -6.211 1 87.62 129 GLN B C 1
ATOM 2736 O O . GLN B 1 129 ? -18.453 -4.301 -6.922 1 87.62 129 GLN B O 1
ATOM 2741 N N . CYS B 1 130 ? -17.531 -2.719 -5.703 1 84.69 130 CYS B N 1
ATOM 2742 C CA . CYS B 1 130 ? -16.172 -3.1 -6.082 1 84.69 130 CYS B CA 1
ATOM 2743 C C . CYS B 1 130 ? -15.773 -4.426 -5.441 1 84.69 130 CYS B C 1
ATOM 2745 O O . CYS B 1 130 ? -14.82 -5.066 -5.875 1 84.69 130 CYS B O 1
ATOM 2747 N N . PHE B 1 131 ? -16.562 -4.867 -4.52 1 87.44 131 PHE B N 1
ATOM 2748 C CA . PHE B 1 131 ? -16.219 -6.102 -3.826 1 87.44 131 PHE B CA 1
ATOM 2749 C C . PHE B 1 131 ? -17.094 -7.25 -4.309 1 87.44 131 PHE B C 1
ATOM 2751 O O . PHE B 1 131 ? -16.938 -8.391 -3.855 1 87.44 131 PHE B O 1
ATOM 2758 N N . MET B 1 132 ? -17.984 -6.945 -5.184 1 81.19 132 MET B N 1
ATOM 2759 C CA . MET B 1 132 ? -18.922 -7.961 -5.652 1 81.19 132 MET B CA 1
ATOM 2760 C C . MET B 1 132 ? -18.359 -8.719 -6.848 1 81.19 132 MET B C 1
ATOM 2762 O O . MET B 1 132 ? -17.641 -8.141 -7.668 1 81.19 132 MET B O 1
ATOM 2766 N N . LEU B 1 133 ? -18.641 -10.031 -6.805 1 75.56 133 LEU B N 1
ATOM 2767 C CA . LEU B 1 133 ? -18.297 -10.867 -7.953 1 75.56 133 LEU B CA 1
ATOM 2768 C C . LEU B 1 133 ? -19.188 -10.523 -9.148 1 75.56 133 LEU B C 1
ATOM 2770 O O . LEU B 1 133 ? -20.391 -10.359 -9.008 1 75.56 133 LEU B O 1
ATOM 2774 N N . THR B 1 134 ? -18.594 -9.852 -10.133 1 63.69 134 THR B N 1
ATOM 2775 C CA . THR B 1 134 ? -19.453 -9.633 -11.297 1 63.69 134 THR B CA 1
ATOM 2776 C C . THR B 1 134 ? -19.328 -10.797 -12.281 1 63.69 134 THR B C 1
ATOM 2778 O O . THR B 1 134 ? -18.391 -11.586 -12.203 1 63.69 134 THR B O 1
ATOM 2781 N N . GLU B 1 135 ? -20.359 -11.078 -12.984 1 55.81 135 GLU B N 1
ATOM 2782 C CA . GLU B 1 135 ? -20.453 -12.141 -13.984 1 55.81 135 GLU B CA 1
ATOM 2783 C C . GLU B 1 135 ? -19.156 -12.266 -14.781 1 55.81 135 GLU B C 1
ATOM 2785 O O . GLU B 1 135 ? -18.75 -13.375 -15.141 1 55.81 135 GLU B O 1
ATOM 2790 N N . HIS B 1 136 ? -18.578 -11.25 -15.094 1 52.66 136 HIS B N 1
ATOM 2791 C CA . HIS B 1 136 ? -17.406 -11.312 -15.969 1 52.66 136 HIS B CA 1
ATOM 2792 C C . HIS B 1 136 ? -16.156 -11.742 -15.195 1 52.66 136 HIS B C 1
ATOM 2794 O O . HIS B 1 136 ? -15.148 -12.102 -15.797 1 52.66 136 HIS B O 1
ATOM 2800 N N . THR B 1 137 ? -16.328 -11.656 -13.836 1 56.75 137 THR B N 1
ATOM 2801 C CA . THR B 1 137 ? -15.172 -12.008 -13.008 1 56.75 137 THR B CA 1
ATOM 2802 C C . THR B 1 137 ? -15.375 -13.375 -12.359 1 56.75 137 THR B C 1
ATOM 2804 O O . THR B 1 137 ? -14.742 -13.688 -11.344 1 56.75 137 THR B O 1
ATOM 2807 N N . ASN B 1 138 ? -16.188 -14.156 -12.961 1 56.88 138 ASN B N 1
ATOM 2808 C CA . ASN B 1 138 ? -16.672 -15.367 -12.305 1 56.88 138 ASN B CA 1
ATOM 2809 C C . ASN B 1 138 ? -15.57 -16.422 -12.172 1 56.88 138 ASN B C 1
ATOM 2811 O O . ASN B 1 138 ? -15.82 -17.531 -11.719 1 56.88 138 ASN B O 1
ATOM 2815 N N . GLU B 1 139 ? -14.461 -16.016 -12.555 1 70.88 139 GLU B N 1
ATOM 2816 C CA . GLU B 1 139 ? -13.492 -17.109 -12.383 1 70.88 139 GLU B CA 1
ATOM 2817 C C . GLU B 1 139 ? -12.742 -16.969 -11.062 1 70.88 139 GLU B C 1
ATOM 2819 O O . GLU B 1 139 ? -12.18 -15.914 -10.766 1 70.88 139 GLU B O 1
ATOM 2824 N N . THR B 1 140 ? -13.164 -17.875 -10.07 1 79.44 140 THR B N 1
ATOM 2825 C CA . THR B 1 140 ? -12.43 -17.969 -8.812 1 79.44 140 THR B CA 1
ATOM 2826 C C . THR B 1 140 ? -11.289 -18.984 -8.93 1 79.44 140 THR B C 1
ATOM 2828 O O . THR B 1 140 ? -11.445 -20.031 -9.562 1 79.44 140 THR B O 1
ATOM 2831 N N . SER B 1 141 ? -10.18 -18.531 -8.523 1 81.69 141 SER B N 1
ATOM 2832 C CA . SER B 1 141 ? -9.055 -19.453 -8.477 1 81.69 141 SER B CA 1
ATOM 2833 C C . SER B 1 141 ? -8.844 -20 -7.07 1 81.69 141 SER B C 1
ATOM 2835 O O . SER B 1 141 ? -9.172 -19.344 -6.082 1 81.69 141 SER B O 1
ATOM 2837 N N . SER B 1 142 ? -8.391 -21.25 -7.125 1 81.69 142 SER B N 1
ATOM 2838 C CA . SER B 1 142 ? -8.008 -21.828 -5.836 1 81.69 142 SER B CA 1
ATOM 2839 C C . SER B 1 142 ? -6.566 -21.484 -5.484 1 81.69 142 SER B C 1
ATOM 2841 O O . SER B 1 142 ? -5.723 -21.344 -6.371 1 81.69 142 SER B O 1
ATOM 2843 N N . VAL B 1 143 ? -6.375 -21.297 -4.25 1 88.88 143 VAL B N 1
ATOM 2844 C CA . VAL B 1 143 ? -5.016 -21.031 -3.781 1 88.88 143 VAL B CA 1
ATOM 2845 C C . VAL B 1 143 ? -4.574 -22.156 -2.846 1 88.88 143 VAL B C 1
ATOM 2847 O O . VAL B 1 143 ? -5.328 -22.578 -1.965 1 88.88 143 VAL B O 1
ATOM 2850 N N . ASN B 1 144 ? -3.354 -22.594 -3.104 1 86.81 144 ASN B N 1
ATOM 2851 C CA . ASN B 1 144 ? -2.76 -23.625 -2.258 1 86.81 144 ASN B CA 1
ATOM 2852 C C . ASN B 1 144 ? -1.739 -23.031 -1.289 1 86.81 144 ASN B C 1
ATOM 2854 O O . ASN B 1 144 ? -0.77 -22.406 -1.71 1 86.81 144 ASN B O 1
ATOM 2858 N N . PHE B 1 145 ? -2.006 -23.203 -0.031 1 91.19 145 PHE B N 1
ATOM 2859 C CA . PHE B 1 145 ? -1.062 -22.812 1.01 1 91.19 145 PHE B CA 1
ATOM 2860 C C . PHE B 1 145 ? -0.277 -24.016 1.511 1 91.19 145 PHE B C 1
ATOM 2862 O O . PHE B 1 145 ? -0.771 -24.781 2.338 1 91.19 145 PHE B O 1
ATOM 2869 N N . ALA B 1 146 ? 0.903 -24.125 1.057 1 90.94 146 ALA B N 1
ATOM 2870 C CA . ALA B 1 146 ? 1.722 -25.281 1.402 1 90.94 146 ALA B CA 1
ATOM 2871 C C . ALA B 1 146 ? 2.588 -25 2.625 1 90.94 146 ALA B C 1
ATOM 2873 O O . ALA B 1 146 ? 2.801 -23.828 2.986 1 90.94 146 ALA B O 1
ATOM 2874 N N . ASN B 1 147 ? 3.061 -26.062 3.248 1 92 147 ASN B N 1
ATOM 2875 C CA . ASN B 1 147 ? 3.92 -25.938 4.418 1 92 147 ASN B CA 1
ATOM 2876 C C . ASN B 1 147 ? 5.363 -25.641 4.027 1 92 147 ASN B C 1
ATOM 2878 O O . ASN B 1 147 ? 6.152 -25.172 4.848 1 92 147 ASN B O 1
ATOM 2882 N N . SER B 1 148 ? 5.66 -26.031 2.818 1 93.69 148 SER B N 1
ATOM 2883 C CA . SER B 1 148 ? 6.988 -25.812 2.256 1 93.69 148 SER B CA 1
ATOM 2884 C C . SER B 1 148 ? 6.934 -25.688 0.737 1 93.69 148 SER B C 1
ATOM 2886 O O . SER B 1 148 ? 5.914 -26 0.12 1 93.69 148 SER B O 1
ATOM 2888 N N . VAL B 1 149 ? 8 -25.234 0.247 1 92.69 149 VAL B N 1
ATOM 2889 C CA . VAL B 1 149 ? 8.07 -25.109 -1.205 1 92.69 149 VAL B CA 1
ATOM 2890 C C . VAL B 1 149 ? 8.031 -26.5 -1.844 1 92.69 149 VAL B C 1
ATOM 2892 O O . VAL B 1 149 ? 7.414 -26.688 -2.893 1 92.69 149 VAL B O 1
ATOM 2895 N N . GLU B 1 150 ? 8.719 -27.406 -1.196 1 92.56 150 GLU B N 1
ATOM 2896 C CA . GLU B 1 150 ? 8.688 -28.781 -1.686 1 92.56 150 GLU B CA 1
ATOM 2897 C C . GLU B 1 150 ? 7.258 -29.312 -1.733 1 92.56 150 GLU B C 1
ATOM 2899 O O . GLU B 1 150 ? 6.855 -29.938 -2.721 1 92.56 150 GLU B O 1
ATOM 2904 N N . ASP B 1 151 ? 6.578 -29.031 -0.678 1 94.56 151 ASP B N 1
ATOM 2905 C CA . ASP B 1 151 ? 5.176 -29.438 -0.618 1 94.56 151 ASP B CA 1
ATOM 2906 C C . ASP B 1 151 ? 4.359 -28.734 -1.704 1 94.56 151 ASP B C 1
ATOM 2908 O O . ASP B 1 151 ? 3.486 -29.344 -2.32 1 94.56 151 ASP B O 1
ATOM 2912 N N . LEU B 1 152 ? 4.645 -27.516 -1.876 1 94.38 152 LEU B N 1
ATOM 2913 C CA . LEU B 1 152 ? 3.961 -26.734 -2.908 1 94.38 152 LEU B CA 1
ATOM 2914 C C . LEU B 1 152 ? 4.156 -27.375 -4.281 1 94.38 152 LEU B C 1
ATOM 2916 O O . LEU B 1 152 ? 3.188 -27.578 -5.016 1 94.38 152 LEU B O 1
ATOM 2920 N N . VAL B 1 153 ? 5.367 -27.688 -4.594 1 94.56 153 VAL B N 1
ATOM 2921 C CA . VAL B 1 153 ? 5.699 -28.281 -5.887 1 94.56 153 VAL B CA 1
ATOM 2922 C C . VAL B 1 153 ? 4.996 -29.625 -6.039 1 94.56 153 VAL B C 1
ATOM 2924 O O . VAL B 1 153 ? 4.312 -29.875 -7.035 1 94.56 153 VAL B O 1
ATOM 2927 N N . ALA B 1 154 ? 5.062 -30.422 -5.016 1 95.31 154 ALA B N 1
ATOM 2928 C CA . ALA B 1 154 ? 4.469 -31.766 -5.043 1 95.31 154 ALA B CA 1
ATOM 2929 C C . ALA B 1 154 ? 2.959 -31.688 -5.238 1 95.31 154 ALA B C 1
ATOM 2931 O O . ALA B 1 154 ? 2.4 -32.375 -6.094 1 95.31 154 ALA B O 1
ATOM 2932 N N . GLN B 1 155 ? 2.375 -30.828 -4.488 1 95.06 155 GLN B N 1
ATOM 2933 C CA . GLN B 1 155 ? 0.925 -30.688 -4.562 1 95.06 155 GLN B CA 1
ATOM 2934 C C . GLN B 1 155 ? 0.498 -30.141 -5.926 1 95.06 155 GLN B C 1
ATOM 2936 O O . GLN B 1 155 ? -0.513 -30.578 -6.48 1 95.06 155 GLN B O 1
ATOM 2941 N N . THR B 1 156 ? 1.22 -29.234 -6.438 1 95 156 THR B N 1
ATOM 2942 C CA . THR B 1 156 ? 0.897 -28.641 -7.734 1 95 156 THR B CA 1
ATOM 2943 C C . THR B 1 156 ? 1.025 -29.688 -8.844 1 95 156 THR B C 1
ATOM 2945 O O . THR B 1 156 ? 0.195 -29.734 -9.75 1 95 156 THR B O 1
ATOM 2948 N N . ILE B 1 157 ? 2.039 -30.516 -8.758 1 96.5 157 ILE B N 1
ATOM 2949 C CA . ILE B 1 157 ? 2.229 -31.578 -9.734 1 96.5 157 ILE B CA 1
ATOM 2950 C C . ILE B 1 157 ? 1.022 -32.531 -9.703 1 96.5 157 ILE B C 1
ATOM 2952 O O . ILE B 1 157 ? 0.42 -32.781 -10.75 1 96.5 157 ILE B O 1
ATOM 2956 N N . GLU B 1 158 ? 0.633 -32.906 -8.523 1 96.56 158 GLU B N 1
ATOM 2957 C CA . GLU B 1 158 ? -0.472 -33.875 -8.375 1 96.56 158 GLU B CA 1
ATOM 2958 C C . GLU B 1 158 ? -1.778 -33.25 -8.891 1 96.56 158 GLU B C 1
ATOM 2960 O O . GLU B 1 158 ? -2.527 -33.938 -9.617 1 96.56 158 GLU B O 1
ATOM 2965 N N . LYS B 1 159 ? -1.972 -32.125 -8.5 1 94.69 159 LYS B N 1
ATOM 2966 C CA . LYS B 1 159 ? -3.188 -31.438 -8.945 1 94.69 159 LYS B CA 1
ATOM 2967 C C . LYS B 1 159 ? -3.213 -31.297 -10.461 1 94.69 159 LYS B C 1
ATOM 2969 O O . LYS B 1 159 ? -4.246 -31.531 -11.094 1 94.69 159 LYS B O 1
ATOM 2974 N N . THR B 1 160 ? -2.129 -30.922 -11.047 1 96.12 160 THR B N 1
ATOM 2975 C CA . THR B 1 160 ? -2.033 -30.75 -12.492 1 96.12 160 THR B CA 1
ATOM 2976 C C . THR B 1 160 ? -2.254 -32.062 -13.219 1 96.12 160 THR B C 1
ATOM 2978 O O . THR B 1 160 ? -2.953 -32.125 -14.234 1 96.12 160 THR B O 1
ATOM 2981 N N . ILE B 1 161 ? -1.696 -33.094 -12.688 1 96.94 161 ILE B N 1
ATOM 2982 C CA . ILE B 1 161 ? -1.884 -34.438 -13.258 1 96.94 161 ILE B CA 1
ATOM 2983 C C . ILE B 1 161 ? -3.365 -34.781 -13.242 1 96.94 161 ILE B C 1
ATOM 2985 O O . ILE B 1 161 ? -3.912 -35.25 -14.25 1 96.94 161 ILE B O 1
ATOM 2989 N N . GLU B 1 162 ? -3.963 -34.531 -12.133 1 96.38 162 GLU B N 1
ATOM 2990 C CA . GLU B 1 162 ? -5.383 -34.812 -11.992 1 96.38 162 GLU B CA 1
ATOM 2991 C C . GLU B 1 162 ? -6.219 -34.031 -13 1 96.38 162 GLU B C 1
ATOM 2993 O O . GLU B 1 162 ? -7.109 -34.594 -13.641 1 96.38 162 GLU B O 1
ATOM 2998 N N . GLU B 1 163 ? -5.906 -32.844 -13.133 1 94.88 163 GLU B N 1
ATOM 2999 C CA . GLU B 1 163 ? -6.641 -31.969 -14.039 1 94.88 163 GLU B CA 1
ATOM 3000 C C . GLU B 1 163 ? -6.484 -32.406 -15.492 1 94.88 163 GLU B C 1
ATOM 3002 O O . GLU B 1 163 ? -7.465 -32.469 -16.234 1 94.88 163 GLU B O 1
ATOM 3007 N N . VAL B 1 164 ? -5.301 -32.75 -15.945 1 96.38 164 VAL B N 1
ATOM 3008 C CA . VAL B 1 164 ? -5.027 -33.156 -17.312 1 96.38 164 VAL B CA 1
ATOM 3009 C C . VAL B 1 164 ? -5.648 -34.5 -17.594 1 96.38 164 VAL B C 1
ATOM 3011 O O . VAL B 1 164 ? -6.223 -34.75 -18.656 1 96.38 164 VAL B O 1
ATOM 3014 N N . ASN B 1 165 ? -5.621 -35.375 -16.609 1 95.69 165 ASN B N 1
ATOM 3015 C CA . ASN B 1 165 ? -6.191 -36.688 -16.766 1 95.69 165 ASN B CA 1
ATOM 3016 C C . ASN B 1 165 ? -7.715 -36.656 -16.859 1 95.69 165 ASN B C 1
ATOM 3018 O O . ASN B 1 165 ? -8.328 -37.5 -17.516 1 95.69 165 ASN B O 1
ATOM 3022 N N . ALA B 1 166 ? -8.219 -35.656 -16.234 1 95.5 166 ALA B N 1
ATOM 3023 C CA . ALA B 1 166 ? -9.672 -35.5 -16.234 1 95.5 166 ALA B CA 1
ATOM 3024 C C . ALA B 1 166 ? -10.164 -34.875 -17.531 1 95.5 166 ALA B C 1
ATOM 3026 O O . ALA B 1 166 ? -11.352 -34.906 -17.844 1 95.5 166 ALA B O 1
ATOM 3027 N N . ASP B 1 167 ? -9.266 -34.281 -18.25 1 94.75 167 ASP B N 1
ATOM 3028 C CA . ASP B 1 167 ? -9.633 -33.625 -19.484 1 94.75 167 ASP B CA 1
ATOM 3029 C C . ASP B 1 167 ? -9.656 -34.594 -20.656 1 94.75 167 ASP B C 1
ATOM 3031 O O . ASP B 1 167 ? -8.602 -35 -21.172 1 94.75 167 ASP B O 1
ATOM 3035 N N . ARG B 1 168 ? -10.797 -34.875 -21.219 1 93.25 168 ARG B N 1
ATOM 3036 C CA . ARG B 1 168 ? -10.992 -35.875 -22.281 1 93.25 168 ARG B CA 1
ATOM 3037 C C . ARG B 1 168 ? -10.469 -35.375 -23.609 1 93.25 168 ARG B C 1
ATOM 3039 O O . ARG B 1 168 ? -10.227 -36.156 -24.531 1 93.25 168 ARG B O 1
ATOM 3046 N N . ALA B 1 169 ? -10.289 -34.031 -23.641 1 94.62 169 ALA B N 1
ATOM 3047 C CA . ALA B 1 169 ? -9.82 -33.438 -24.891 1 94.62 169 ALA B CA 1
ATOM 3048 C C . ALA B 1 169 ? -8.32 -33.656 -25.078 1 94.62 169 ALA B C 1
ATOM 3050 O O . ALA B 1 169 ? -7.797 -33.469 -26.172 1 94.62 169 ALA B O 1
ATOM 3051 N N . VAL B 1 170 ? -7.641 -34.125 -24.062 1 94.5 170 VAL B N 1
ATOM 3052 C CA . VAL B 1 170 ? -6.195 -34.312 -24.125 1 94.5 170 VAL B CA 1
ATOM 3053 C C . VAL B 1 170 ? -5.879 -35.781 -24.484 1 94.5 170 VAL B C 1
ATOM 3055 O O . VAL B 1 170 ? -6.289 -36.688 -23.766 1 94.5 170 VAL B O 1
ATOM 3058 N N . ALA B 1 171 ? -5.137 -35.906 -25.562 1 93.31 171 ALA B N 1
ATOM 3059 C CA . ALA B 1 171 ? -4.758 -37.25 -26 1 93.31 171 ALA B CA 1
ATOM 3060 C C . ALA B 1 171 ? -3.762 -37.875 -25.031 1 93.31 171 ALA B C 1
ATOM 3062 O O . ALA B 1 171 ? -2.896 -37.188 -24.484 1 93.31 171 ALA B O 1
ATOM 3063 N N . ASN B 1 172 ? -3.85 -39.156 -24.891 1 92.38 172 ASN B N 1
ATOM 3064 C CA . ASN B 1 172 ? -3.014 -39.906 -23.953 1 92.38 172 ASN B CA 1
ATOM 3065 C C . ASN B 1 172 ? -1.53 -39.719 -24.25 1 92.38 172 ASN B C 1
ATOM 3067 O O . ASN B 1 172 ? -0.715 -39.594 -23.344 1 92.38 172 ASN B O 1
ATOM 3071 N N . ASN B 1 173 ? -1.234 -39.625 -25.516 1 93.31 173 ASN B N 1
ATOM 3072 C CA . ASN B 1 173 ? 0.171 -39.562 -25.906 1 93.31 173 ASN B CA 1
ATOM 3073 C C . ASN B 1 173 ? 0.729 -38.156 -25.703 1 93.31 173 ASN B C 1
ATOM 3075 O O . ASN B 1 173 ? 1.936 -37.938 -25.828 1 93.31 173 ASN B O 1
ATOM 3079 N N . THR B 1 174 ? -0.116 -37.188 -25.359 1 95.19 174 THR B N 1
ATOM 3080 C CA . THR B 1 174 ? 0.337 -35.812 -25.188 1 95.19 174 THR B CA 1
ATOM 3081 C C . THR B 1 174 ? 0.171 -35.344 -23.75 1 95.19 174 THR B C 1
ATOM 3083 O O . THR B 1 174 ? 0.491 -34.219 -23.406 1 95.19 174 THR B O 1
ATOM 3086 N N . LYS B 1 175 ? -0.257 -36.188 -22.906 1 96.06 175 LYS B N 1
ATOM 3087 C CA . LYS B 1 175 ? -0.592 -35.812 -21.531 1 96.06 175 LYS B CA 1
ATOM 3088 C C . LYS B 1 175 ? 0.637 -35.312 -20.781 1 96.06 175 LYS B C 1
ATOM 3090 O O . LYS B 1 175 ? 0.577 -34.281 -20.109 1 96.06 175 LYS B O 1
ATOM 3095 N N . ASN B 1 176 ? 1.744 -36.031 -20.953 1 96.38 176 ASN B N 1
ATOM 3096 C CA . ASN B 1 176 ? 2.963 -35.594 -20.281 1 96.38 176 ASN B CA 1
ATOM 3097 C C . ASN B 1 176 ? 3.377 -34.188 -20.703 1 96.38 176 ASN B C 1
ATOM 3099 O O . ASN B 1 176 ? 3.723 -33.375 -19.875 1 96.38 176 ASN B O 1
ATOM 3103 N N . ARG B 1 177 ? 3.291 -33.938 -21.922 1 96.44 177 ARG B N 1
ATOM 3104 C CA . ARG B 1 177 ? 3.635 -32.625 -22.438 1 96.44 177 ARG B CA 1
ATOM 3105 C C . ARG B 1 177 ? 2.691 -31.562 -21.891 1 96.44 177 ARG B C 1
ATOM 3107 O O . ARG B 1 177 ? 3.133 -30.484 -21.484 1 96.44 177 ARG B O 1
ATOM 3114 N N . GLN B 1 178 ? 1.45 -31.891 -21.891 1 97.12 178 GLN B N 1
ATOM 3115 C CA . GLN B 1 178 ? 0.456 -30.953 -21.391 1 97.12 178 GLN B CA 1
ATOM 3116 C C . GLN B 1 178 ? 0.668 -30.672 -19.906 1 97.12 178 GLN B C 1
ATOM 3118 O O . GLN B 1 178 ? 0.477 -29.531 -19.453 1 97.12 178 GLN B O 1
ATOM 3123 N N . ILE B 1 179 ? 1.029 -31.641 -19.156 1 97.88 179 ILE B N 1
ATOM 3124 C CA . ILE B 1 179 ? 1.309 -31.469 -17.734 1 97.88 179 ILE B CA 1
ATOM 3125 C C . ILE B 1 179 ? 2.51 -30.547 -17.547 1 97.88 179 ILE B C 1
ATOM 3127 O O . ILE B 1 179 ? 2.453 -29.578 -16.766 1 97.88 179 ILE B O 1
ATOM 3131 N N . VAL B 1 180 ? 3.535 -30.797 -18.328 1 97.38 180 VAL B N 1
ATOM 3132 C CA . VAL B 1 180 ? 4.742 -29.984 -18.234 1 97.38 180 VAL B CA 1
ATOM 3133 C C . VAL B 1 180 ? 4.43 -28.547 -18.625 1 97.38 180 VAL B C 1
ATOM 3135 O O . VAL B 1 180 ? 4.898 -27.609 -17.984 1 97.38 180 VAL B O 1
ATOM 3138 N N . LEU B 1 181 ? 3.645 -28.391 -19.641 1 96.44 181 LEU B N 1
ATOM 3139 C CA . LEU B 1 181 ? 3.238 -27.062 -20.078 1 96.44 181 LEU B CA 1
ATOM 3140 C C . LEU B 1 181 ? 2.502 -26.328 -18.969 1 96.44 181 LEU B C 1
ATOM 3142 O O . LEU B 1 181 ? 2.799 -25.172 -18.672 1 96.44 181 LEU B O 1
ATOM 3146 N N . SER B 1 182 ? 1.578 -27 -18.344 1 95.81 182 SER B N 1
ATOM 3147 C CA . SER B 1 182 ? 0.806 -26.422 -17.25 1 95.81 182 SER B CA 1
ATOM 3148 C C . SER B 1 182 ? 1.707 -26.016 -16.078 1 95.81 182 SER B C 1
ATOM 3150 O O . SER B 1 182 ? 1.564 -24.922 -15.531 1 95.81 182 SER B O 1
ATOM 3152 N N . LEU B 1 183 ? 2.592 -26.859 -15.727 1 96.62 183 LEU B N 1
ATOM 3153 C CA . LEU B 1 183 ? 3.516 -26.594 -14.625 1 96.62 183 LEU B CA 1
ATOM 3154 C C . LEU B 1 183 ? 4.445 -25.422 -14.977 1 96.62 183 LEU B C 1
ATOM 3156 O O . LEU B 1 183 ? 4.789 -24.625 -14.109 1 96.62 183 LEU B O 1
ATOM 3160 N N . TYR B 1 184 ? 4.84 -25.375 -16.234 1 94.38 184 TYR B N 1
ATOM 3161 C CA . TYR B 1 184 ? 5.656 -24.266 -16.734 1 94.38 184 TYR B CA 1
ATOM 3162 C C . TYR B 1 184 ? 4.922 -22.938 -16.578 1 94.38 184 TYR B C 1
ATOM 3164 O O . TYR B 1 184 ? 5.477 -21.969 -16.062 1 94.38 184 TYR B O 1
ATOM 3172 N N . GLU B 1 185 ? 3.686 -22.938 -16.922 1 92.19 185 GLU B N 1
ATOM 3173 C CA . GLU B 1 185 ? 2.865 -21.734 -16.859 1 92.19 185 GLU B CA 1
ATOM 3174 C C . GLU B 1 185 ? 2.619 -21.312 -15.414 1 92.19 185 GLU B C 1
ATOM 3176 O O . GLU B 1 185 ? 2.441 -20.125 -15.125 1 92.19 185 GLU B O 1
ATOM 3181 N N . LYS B 1 186 ? 2.689 -22.281 -14.578 1 92.44 186 LYS B N 1
ATOM 3182 C CA . LYS B 1 186 ? 2.449 -22.016 -13.164 1 92.44 186 LYS B CA 1
ATOM 3183 C C . LYS B 1 186 ? 3.732 -21.594 -12.461 1 92.44 186 LYS B C 1
ATOM 3185 O O . LYS B 1 186 ? 3.715 -21.266 -11.273 1 92.44 186 LYS B O 1
ATOM 3190 N N . GLY B 1 187 ? 4.812 -21.688 -13.109 1 91.69 187 GLY B N 1
ATOM 3191 C CA . GLY B 1 187 ? 6.078 -21.203 -12.586 1 91.69 187 GLY B CA 1
ATOM 3192 C C . GLY B 1 187 ? 6.832 -22.234 -11.773 1 91.69 187 GLY B C 1
ATOM 3193 O O . GLY B 1 187 ? 7.812 -21.906 -11.102 1 91.69 187 GLY B O 1
ATOM 3194 N N . ILE B 1 188 ? 6.453 -23.422 -11.844 1 93.75 188 ILE B N 1
ATOM 3195 C CA . ILE B 1 188 ? 6.996 -24.5 -11 1 93.75 188 ILE B CA 1
ATOM 3196 C C . ILE B 1 188 ? 8.477 -24.703 -11.32 1 93.75 188 ILE B C 1
ATOM 3198 O O . ILE B 1 188 ? 9.281 -24.953 -10.422 1 93.75 188 ILE B O 1
ATOM 3202 N N . PHE B 1 189 ? 8.859 -24.469 -12.523 1 92.69 189 PHE B N 1
ATOM 3203 C CA . PHE B 1 189 ? 10.211 -24.797 -12.945 1 92.69 189 PHE B CA 1
ATOM 3204 C C . PHE B 1 189 ? 11.188 -23.688 -12.562 1 92.69 189 PHE B C 1
ATOM 3206 O O . PHE B 1 189 ? 12.391 -23.812 -12.789 1 92.69 189 PHE B O 1
ATOM 3213 N N . ASP B 1 190 ? 10.695 -22.703 -11.969 1 87.56 190 ASP B N 1
ATOM 3214 C CA . ASP B 1 190 ? 11.555 -21.672 -11.391 1 87.56 190 ASP B CA 1
ATOM 3215 C C . ASP B 1 190 ? 12.07 -22.094 -10.016 1 87.56 190 ASP B C 1
ATOM 3217 O O . ASP B 1 190 ? 12.945 -21.438 -9.445 1 87.56 190 ASP B O 1
ATOM 3221 N N . ILE B 1 191 ? 11.531 -23.156 -9.539 1 90.62 191 ILE B N 1
ATOM 3222 C CA . ILE B 1 191 ? 11.93 -23.688 -8.234 1 90.62 191 ILE B CA 1
ATOM 3223 C C . ILE B 1 191 ? 13.039 -24.719 -8.414 1 90.62 191 ILE B C 1
ATOM 3225 O O . ILE B 1 191 ? 12.977 -25.547 -9.32 1 90.62 191 ILE B O 1
ATOM 3229 N N . LYS B 1 192 ? 13.93 -24.625 -7.438 1 86.44 192 LYS B N 1
ATOM 3230 C CA . LYS B 1 192 ? 15.047 -25.562 -7.469 1 86.44 192 LYS B CA 1
ATOM 3231 C C . LYS B 1 192 ? 14.555 -27 -7.383 1 86.44 192 LYS B C 1
ATOM 3233 O O . LYS B 1 192 ? 13.656 -27.312 -6.598 1 86.44 192 LYS B O 1
ATOM 3238 N N . ASP B 1 193 ? 15.07 -27.906 -8.195 1 89.81 193 ASP B N 1
ATOM 3239 C CA . ASP B 1 193 ? 14.906 -29.344 -8.188 1 89.81 193 ASP B CA 1
ATOM 3240 C C . ASP B 1 193 ? 13.508 -29.75 -8.672 1 89.81 193 ASP B C 1
ATOM 3242 O O . ASP B 1 193 ? 13.117 -30.906 -8.578 1 89.81 193 ASP B O 1
ATOM 3246 N N . ALA B 1 194 ? 12.758 -28.75 -9.07 1 93.88 194 ALA B N 1
ATOM 3247 C CA . ALA B 1 194 ? 11.414 -29.047 -9.562 1 93.88 194 ALA B CA 1
ATOM 3248 C C . ALA B 1 194 ? 11.461 -30 -10.75 1 93.88 194 ALA B C 1
ATOM 3250 O O . ALA B 1 194 ? 10.641 -30.922 -10.852 1 93.88 194 ALA B O 1
ATOM 3251 N N . ILE B 1 195 ? 12.453 -29.844 -11.57 1 95.38 195 ILE B N 1
ATOM 3252 C CA . ILE B 1 195 ? 12.586 -30.672 -12.766 1 95.38 195 ILE B CA 1
ATOM 3253 C C . ILE B 1 195 ? 12.742 -32.125 -12.367 1 95.38 195 ILE B C 1
ATOM 3255 O O . ILE B 1 195 ? 12.086 -33.031 -12.93 1 95.38 195 ILE B O 1
ATOM 3259 N N . ASN B 1 196 ? 13.547 -32.375 -11.367 1 95.62 196 ASN B N 1
ATOM 3260 C CA . ASN B 1 196 ? 13.758 -33.75 -10.891 1 95.62 196 ASN B CA 1
ATOM 3261 C C . ASN B 1 196 ? 12.461 -34.344 -10.359 1 95.62 196 ASN B C 1
ATOM 3263 O O . ASN B 1 196 ? 12.156 -35.5 -10.641 1 95.62 196 ASN B O 1
ATOM 3267 N N . LEU B 1 197 ? 11.766 -33.594 -9.641 1 95.5 197 LEU B N 1
ATOM 3268 C CA . LEU B 1 197 ? 10.523 -34.062 -9.039 1 95.5 197 LEU B CA 1
ATOM 3269 C C . LEU B 1 197 ? 9.484 -34.375 -10.109 1 95.5 197 LEU B C 1
ATOM 3271 O O . LEU B 1 197 ? 8.805 -35.406 -10.031 1 95.5 197 LEU B O 1
ATOM 3275 N N . VAL B 1 198 ? 9.398 -33.5 -11.07 1 96.88 198 VAL B N 1
ATOM 3276 C CA . VAL B 1 198 ? 8.438 -33.688 -12.148 1 96.88 198 VAL B CA 1
ATOM 3277 C C . VAL B 1 198 ? 8.805 -34.938 -12.961 1 96.88 198 VAL B C 1
ATOM 3279 O O . VAL B 1 198 ? 7.945 -35.781 -13.273 1 96.88 198 VAL B O 1
ATOM 3282 N N . ALA B 1 199 ? 10.055 -35.125 -13.281 1 97.56 199 ALA B N 1
ATOM 3283 C CA . ALA B 1 199 ? 10.539 -36.281 -14.031 1 97.56 199 ALA B CA 1
ATOM 3284 C C . ALA B 1 199 ? 10.203 -37.562 -13.312 1 97.56 199 ALA B C 1
ATOM 3286 O O . ALA B 1 199 ? 9.695 -38.5 -13.922 1 97.56 199 ALA B O 1
ATOM 3287 N N . GLU B 1 200 ? 10.43 -37.562 -12.062 1 97.06 200 GLU B N 1
ATOM 3288 C CA . GLU B 1 200 ? 10.172 -38.75 -11.242 1 97.06 200 GLU B CA 1
ATOM 3289 C C . GLU B 1 200 ? 8.688 -39.062 -11.195 1 97.06 200 GLU B C 1
ATOM 3291 O O . GLU B 1 200 ? 8.289 -40.219 -11.391 1 97.06 200 GLU B O 1
ATOM 3296 N N . ARG B 1 201 ? 7.875 -38.125 -11 1 96.12 201 ARG B N 1
ATOM 3297 C CA . ARG B 1 201 ? 6.441 -38.312 -10.828 1 96.12 201 ARG B CA 1
ATOM 3298 C C . ARG B 1 201 ? 5.797 -38.781 -12.133 1 96.12 201 ARG B C 1
ATOM 3300 O O . ARG B 1 201 ? 4.855 -39.562 -12.117 1 96.12 201 ARG B O 1
ATOM 3307 N N . LEU B 1 202 ? 6.285 -38.25 -13.258 1 96.69 202 LEU B N 1
ATOM 3308 C CA . LEU B 1 202 ? 5.715 -38.594 -14.555 1 96.69 202 LEU B CA 1
ATOM 3309 C C . LEU B 1 202 ? 6.41 -39.781 -15.164 1 96.69 202 LEU B C 1
ATOM 3311 O O . LEU B 1 202 ? 5.996 -40.281 -16.219 1 96.69 202 LEU B O 1
ATOM 3315 N N . ASP B 1 203 ? 7.422 -40.25 -14.516 1 96.88 203 ASP B N 1
ATOM 3316 C CA . ASP B 1 203 ? 8.219 -41.406 -14.977 1 96.88 203 ASP B CA 1
ATOM 3317 C C . ASP B 1 203 ? 8.789 -41.156 -16.375 1 96.88 203 ASP B C 1
ATOM 3319 O O . ASP B 1 203 ? 8.602 -41.938 -17.281 1 96.88 203 ASP B O 1
ATOM 3323 N N . ILE B 1 204 ? 9.344 -40.031 -16.531 1 97 204 ILE B N 1
ATOM 3324 C CA . ILE B 1 204 ? 10.086 -39.656 -17.734 1 97 204 ILE B CA 1
ATOM 3325 C C . ILE B 1 204 ? 11.461 -39.125 -17.344 1 97 204 ILE B C 1
ATOM 3327 O O . ILE B 1 204 ? 11.734 -38.906 -16.156 1 97 204 ILE B O 1
ATOM 3331 N N . SER B 1 205 ? 12.367 -38.969 -18.297 1 96.94 205 SER B N 1
ATOM 3332 C CA . SER B 1 205 ? 13.711 -38.5 -18.016 1 96.94 205 SER B CA 1
ATOM 3333 C C . SER B 1 205 ? 13.719 -36.969 -17.844 1 96.94 205 SER B C 1
ATOM 3335 O O . SER B 1 205 ? 12.852 -36.281 -18.359 1 96.94 205 SER B O 1
ATOM 3337 N N . ARG B 1 206 ? 14.719 -36.5 -17.156 1 96.81 206 ARG B N 1
ATOM 3338 C CA . ARG B 1 206 ? 14.938 -35.062 -17.047 1 96.81 206 ARG B CA 1
ATOM 3339 C C . ARG B 1 206 ? 15.102 -34.438 -18.422 1 96.81 206 ARG B C 1
ATOM 3341 O O . ARG B 1 206 ? 14.625 -33.312 -18.656 1 96.81 206 ARG B O 1
ATOM 3348 N N . HIS B 1 207 ? 15.758 -35.188 -19.281 1 96.94 207 HIS B N 1
ATOM 3349 C CA . HIS B 1 207 ? 15.992 -34.688 -20.641 1 96.94 207 HIS B CA 1
ATOM 3350 C C . HIS B 1 207 ? 14.672 -34.469 -21.359 1 96.94 207 HIS B C 1
ATOM 3352 O O . HIS B 1 207 ? 14.539 -33.469 -22.094 1 96.94 207 HIS B O 1
ATOM 3358 N N . THR B 1 208 ? 13.812 -35.312 -21.188 1 97 208 THR B N 1
ATOM 3359 C CA . THR B 1 208 ? 12.508 -35.188 -21.828 1 97 208 THR B CA 1
ATOM 3360 C C . THR B 1 208 ? 11.766 -33.969 -21.281 1 97 208 THR B C 1
ATOM 3362 O O . THR B 1 208 ? 11.133 -33.219 -22.047 1 97 208 THR B O 1
ATOM 3365 N N . VAL B 1 209 ? 11.844 -33.719 -19.969 1 97.25 209 VAL B N 1
ATOM 3366 C CA . VAL B 1 209 ? 11.227 -32.531 -19.375 1 97.25 209 VAL B CA 1
ATOM 3367 C C . VAL B 1 209 ? 11.82 -31.281 -20.016 1 97.25 209 VAL B C 1
ATOM 3369 O O . VAL B 1 209 ? 11.086 -30.375 -20.422 1 97.25 209 VAL B O 1
ATOM 3372 N N . TYR B 1 210 ? 13.133 -31.219 -20.188 1 95.94 210 TYR B N 1
ATOM 3373 C CA . TYR B 1 210 ? 13.805 -30.078 -20.797 1 95.94 210 TYR B CA 1
ATOM 3374 C C . TYR B 1 210 ? 13.359 -29.891 -22.25 1 95.94 210 TYR B C 1
ATOM 3376 O O . TYR B 1 210 ? 13.188 -28.75 -22.703 1 95.94 210 TYR B O 1
ATOM 3384 N N . LEU B 1 211 ? 13.273 -31.031 -22.875 1 96.31 211 LEU B N 1
ATOM 3385 C CA . LEU B 1 211 ? 12.82 -30.984 -24.266 1 96.31 211 LEU B CA 1
ATOM 3386 C C . LEU B 1 211 ? 11.453 -30.328 -24.375 1 96.31 211 LEU B C 1
ATOM 3388 O O . LEU B 1 211 ? 11.242 -29.438 -25.203 1 96.31 211 LEU B O 1
ATOM 3392 N N . TYR B 1 212 ? 10.547 -30.734 -23.516 1 96.31 212 TYR B N 1
ATOM 3393 C CA . TYR B 1 212 ? 9.203 -30.156 -23.531 1 96.31 212 TYR B CA 1
ATOM 3394 C C . TYR B 1 212 ? 9.25 -28.656 -23.25 1 96.31 212 TYR B C 1
ATOM 3396 O O . TYR B 1 212 ? 8.578 -27.875 -23.922 1 96.31 212 TYR B O 1
ATOM 3404 N N . ILE B 1 213 ? 9.992 -28.266 -22.25 1 94.75 213 ILE B N 1
ATOM 3405 C CA . ILE B 1 213 ? 10.102 -26.875 -21.859 1 94.75 213 ILE B CA 1
ATOM 3406 C C . ILE B 1 213 ? 10.648 -26.047 -23.031 1 94.75 213 ILE B C 1
ATOM 3408 O O . ILE B 1 213 ? 10.148 -24.969 -23.312 1 94.75 213 ILE B O 1
ATOM 3412 N N . ARG B 1 214 ? 11.641 -26.562 -23.703 1 94.12 214 ARG B N 1
ATOM 3413 C CA . ARG B 1 214 ? 12.227 -25.875 -24.859 1 94.12 214 ARG B CA 1
ATOM 3414 C C . ARG B 1 214 ? 11.195 -25.703 -25.969 1 94.12 214 ARG B C 1
ATOM 3416 O O . ARG B 1 214 ? 11.133 -24.641 -26.594 1 94.12 214 ARG B O 1
ATOM 3423 N N . GLN B 1 215 ? 10.469 -26.688 -26.188 1 94.25 215 GLN B N 1
ATOM 3424 C CA . GLN B 1 215 ? 9.43 -26.625 -27.203 1 94.25 215 GLN B CA 1
ATOM 3425 C C . GLN B 1 215 ? 8.383 -25.578 -26.859 1 94.25 215 GLN B C 1
ATOM 3427 O O . GLN B 1 215 ? 7.918 -24.844 -27.734 1 94.25 215 GLN B O 1
ATOM 3432 N N . ILE B 1 216 ? 8.008 -25.5 -25.609 1 90.62 216 ILE B N 1
ATOM 3433 C CA . ILE B 1 216 ? 7.027 -24.547 -25.125 1 90.62 216 ILE B CA 1
ATOM 3434 C C . ILE B 1 216 ? 7.555 -23.125 -25.328 1 90.62 216 ILE B C 1
ATOM 3436 O O . ILE B 1 216 ? 6.82 -22.234 -25.766 1 90.62 216 ILE B O 1
ATOM 3440 N N . LYS B 1 217 ? 8.812 -22.938 -24.984 1 90 217 LYS B N 1
ATOM 3441 C CA . LYS B 1 217 ? 9.43 -21.609 -25.125 1 90 217 LYS B CA 1
ATOM 3442 C C . LYS B 1 217 ? 9.484 -21.188 -26.594 1 90 217 LYS B C 1
ATOM 3444 O O . LYS B 1 217 ? 9.273 -20.016 -26.922 1 90 217 LYS B O 1
ATOM 3449 N N . GLN B 1 218 ? 9.695 -22.141 -27.453 1 89.75 218 GLN B N 1
ATOM 3450 C CA . GLN B 1 218 ? 9.758 -21.859 -28.891 1 89.75 218 GLN B CA 1
ATOM 3451 C C . GLN B 1 218 ? 8.383 -21.5 -29.438 1 89.75 218 GLN B C 1
ATOM 3453 O O . GLN B 1 218 ? 8.266 -20.641 -30.328 1 89.75 218 GLN B O 1
ATOM 3458 N N . GLU B 1 219 ? 7.434 -22.078 -28.875 1 88.31 219 GLU B N 1
ATOM 3459 C CA . GLU B 1 219 ? 6.074 -21.812 -29.328 1 88.31 219 GLU B CA 1
ATOM 3460 C C . GLU B 1 219 ? 5.586 -20.453 -28.812 1 88.31 219 GLU B C 1
ATOM 3462 O O . GLU B 1 219 ? 4.719 -19.828 -29.438 1 88.31 219 GLU B O 1
ATOM 3467 N N . GLN B 1 220 ? 6.023 -20.047 -27.672 1 80.25 220 GLN B N 1
ATOM 3468 C CA . GLN B 1 220 ? 5.598 -18.781 -27.094 1 80.25 220 GLN B CA 1
ATOM 3469 C C . GLN B 1 220 ? 6.395 -17.609 -27.672 1 80.25 220 GLN B C 1
ATOM 3471 O O . GLN B 1 220 ? 5.969 -16.453 -27.578 1 80.25 220 GLN B O 1
ATOM 3476 N N . GLU B 1 221 ? 7.566 -17.828 -28.281 1 68.62 221 GLU B N 1
ATOM 3477 C CA . GLU B 1 221 ? 8.289 -16.797 -29.016 1 68.62 221 GLU B CA 1
ATOM 3478 C C . GLU B 1 221 ? 7.711 -16.625 -30.406 1 68.62 221 GLU B C 1
ATOM 3480 O O . GLU B 1 221 ? 7.621 -15.492 -30.906 1 68.62 221 GLU B O 1
#

Radius of gyration: 26.01 Å; Cα contacts (8 Å, |Δi|>4): 763; chains: 2; bounding box: 46×84×57 Å

Foldseek 3Di:
DPLCDPDADDPQLVVQLVVCLVVQVVVCLQQHLQKKKFKFFSNPQQQGGQHIGNCVNQVDDRRHHDDPVRVVVVVVCPPNQKDDWDWDDHPHHWIKIKMKGFDADPVRDGGIIMMMIGTPPDPPCVSCVSVDCDPVNPDDDDDDDAPDLVRVLVVLLVVLLVVLVVDPVDDPVCSLLSSLLVCVVVVSVVDPCSLVVSCVVVVHDSVVSVVSVVVSVVVVD/DPLCPPDADDPQLVVQLVVCLVVQVVVCLQQHLQKKKFKFFSNPQQQGGQHIGNCVNQVDDRRHHDDPVRVVVLVVCPPNQKDDWDWDDHPHHWIKIKMKGFDADPVRDGGIIMMMIGTPPDPPCVSCVSVDCDPVNPDDDDDDDAPDLVRVLVVLLVVLLVVLVVDPVDDPVCSLLSSLLVCVVVVQVVDPCSLVVSCVVVVHDSVVSVVSVVVSVVVVD

Nearest PDB structures (foldseek):
  6ide-assembly1_A  TM=3.712E-01  e=1.577E-03  Vibrio cholerae
  8isj-assembly1_A  TM=3.427E-01  e=1.047E-01  Arabidopsis thaliana
  7rzw-assembly1_B  TM=3.608E-01  e=2.899E-01  Arabidopsis thaliana
  8iff-assembly1_A  TM=3.543E-01  e=2.572E-01  Arabidopsis thaliana
  8iff-assembly1_B  TM=3.107E-01  e=5.952E-01  Arabidopsis thaliana

Secondary structure (DSSP, 8-state):
--SS-S-PPPHHHHHHHHHTHHHHHHHHHHH-TTEEEEEEETT-GGG-EEEEESGGGTT--TTPPPPHHHHHHHHH-SS-SBPPPEEEEETTTEEEEEEEEEEE-TT--EEEEEEEEEE-SS-HHHHHHTTS--GGG--EEEE---SSHHHHHHHHHHHHHHHHHH-TTS-GGGHHHHHHHHHHHTTGGGSTTHHHHHHHHHT--HHHHHHHHHHHHHHH-/--SS-S-PPPHHHHHHHHHTHHHHHHHHHHH-TTEEEEEEETT-GGG-EEEEESGGGTT--TTPPPPHHHHHHHHH-SS-SBPPPEEEEETTTEEEEEEEEEEE-TT--EEEEEEEEEE-SS-HHHHHGGGS--GGG--EEEE---SSHHHHHHHHHHHHHHHHHH-TTS-GGGHHHHHHHHHHHTTGGGSTTHHHHHHHHHT--HHHHHHHHHHHHHHH-